Protein AF-0000000068372066 (afdb_homodimer)

Secondary structure (DSSP, 8-state):
--------------TTSEEETTTTEEE-TTS--SS--S---TT-SEEE--SS------TTTTTT-TT--EEE--SS------TTTTTT-TT--EEE--SS------TTTTTT-TT--EEE--SS------TTTTTT-TT--EEE--SS------HHHHTT-TT--EEE--SS-EE-SGGGHHHHHHHHHHHHTT-EE---BEEESGGGTT-BTTTS-GGGGGS------SS--------S---------------------------------------SS---S----THHHHHTTTSSSHHHHHTTTHHHHHHHHHHTTTT---------------------/--------------TTSEEETTTTEEE-TTS--SS--S---TT-SEEE--SS------TTTTTT-TT--EEE--SS------TTTTTT-TT--EEE--SS------TTTTTT-TT--EEE--SS------TTTTTT-TT--EEE--SS------HHHHTT-TT--EEE--SS-EE-SGGGHHHHHHHHHHHHTT-EE---BEEESGGGTT-BTTTS-GGGGGS------SS--TT----S-------------------------------------TTGGGHHHHHHHHHHHHHHHHHHHHHHHHHHHHHHHHHHHHHHSS----------------------

Foldseek 3Di:
DPPPPPPPVPQPADPQWD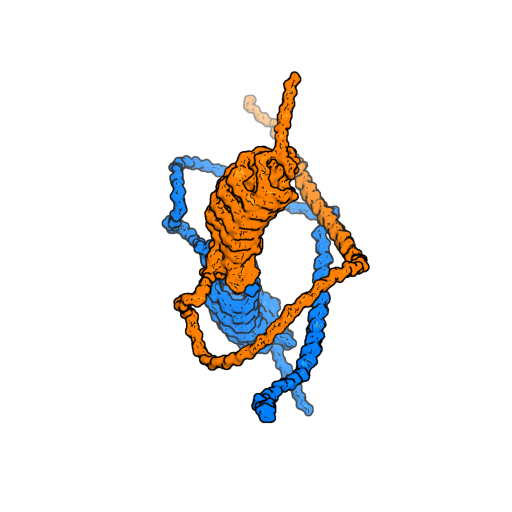ADPVQLETANDPRQDQAQDPSHGLQRAHYHHEHYAHADDDLCRCPSNCNYAEYAHEHYAHADDDLNNCVSPLNYAYYHHEAYAHADDDLNNCVRPLNHAYDEPENYAYAADDANSCQRHQNHAYYEHYQYAYAEYDLNRCVNNNNYAEYEHYNYAYAQALRRLNVLVNVVVCVVVRHDYDFHAYCPDPVRGRPGSNPDDSVRRVGDDPPPPVPDPPDDPCPDPPPPPDDDDDDDDDDDDDDDDDDDDPDDDPDDDDDDDPPDDPPPPPDPDDPPVPVPCCCPPVPVPPPVVVVPVVVVVVVVVVPCPVPDPPDDPDDDDDPDPPPD/DPPPPPPPVPQPADPQWDADPVQLETANDQRQDQAQDPSHGLQRAHYHHEHYAHADDDLCRCPSNCNYAYYAHEHYAHADDDLNNCVSPLNYAYYHHYAYAHADDDLNNCVRPLNHAYYEPENYAYAADDANNCQRHQNHAYYEHYQYAYAEYDLNRCVNNNNYAEYEHYNYAYAQALRRLRVLVNVVVCVVVRHDYDFHAYCPDPVRGRPGSNPDDSVRRVGDDPPPPVPDPDDPPCPPPPPDPDDDDDDDDDDDDDDDDDDPDDDDDDDDPDDPPPVPPPPPPVVVPVVVVVVVVVVVVVVVVVVVVVVVVVVVVVVVPPVVPPPDDPPPDDDDPDDDDDDD

Structure (mmCIF, N/CA/C/O backbone):
data_AF-0000000068372066-model_v1
#
loop_
_entity.id
_entity.type
_entity.pdbx_description
1 polymer 'Leucine rich repeats and transmembrane domains 2'
#
loop_
_atom_site.group_PDB
_atom_site.id
_atom_site.type_symbol
_atom_site.label_atom_id
_atom_site.label_alt_id
_atom_site.label_comp_id
_atom_site.label_asym_id
_atom_site.label_entity_id
_atom_site.label_seq_id
_atom_site.pdbx_PDB_ins_code
_atom_site.Cartn_x
_atom_site.Cartn_y
_atom_site.Cartn_z
_atom_site.occupancy
_atom_site.B_iso_or_equiv
_atom_site.auth_seq_id
_atom_site.auth_comp_id
_atom_site.auth_asym_id
_atom_site.auth_atom_id
_atom_site.pdbx_PDB_model_num
ATOM 1 N N . SER A 1 1 ? -29.234 -68.062 -3.617 1 28.41 1 SER A N 1
ATOM 2 C CA . SER A 1 1 ? -28.062 -67.5 -2.971 1 28.41 1 SER A CA 1
ATOM 3 C C . SER A 1 1 ? -27.109 -66.875 -3.994 1 28.41 1 SER A C 1
ATOM 5 O O . SER A 1 1 ? -26.391 -67.625 -4.688 1 28.41 1 SER A O 1
ATOM 7 N N . SER A 1 2 ? -27.531 -65.875 -4.809 1 35.16 2 SER A N 1
ATOM 8 C CA . SER A 1 2 ? -26.891 -65.062 -5.844 1 35.16 2 SER A CA 1
ATOM 9 C C . SER A 1 2 ? -25.656 -64.375 -5.301 1 35.16 2 SER A C 1
ATOM 11 O O . SER A 1 2 ? -25.781 -63.5 -4.422 1 35.16 2 SER A O 1
ATOM 13 N N . GLY A 1 3 ? -24.516 -65.062 -5.156 1 34.19 3 GLY A N 1
ATOM 14 C CA . GLY A 1 3 ? -23.25 -64.438 -4.758 1 34.19 3 GLY A CA 1
ATOM 15 C C . GLY A 1 3 ? -22.891 -63.219 -5.543 1 34.19 3 GLY A C 1
ATOM 16 O O . GLY A 1 3 ? -22.812 -63.25 -6.773 1 34.19 3 GLY A O 1
ATOM 17 N N . LEU A 1 4 ? -23.344 -62.062 -5.152 1 37.56 4 LEU A N 1
ATOM 18 C CA . LEU A 1 4 ? -22.812 -60.781 -5.621 1 37.56 4 LEU A CA 1
ATOM 19 C C . LEU A 1 4 ? -21.297 -60.781 -5.617 1 37.56 4 LEU A C 1
ATOM 21 O O . LEU A 1 4 ? -20.672 -60.875 -4.555 1 37.56 4 LEU A O 1
ATOM 25 N N . SER A 1 5 ? -20.688 -61.5 -6.523 1 39.34 5 SER A N 1
ATOM 26 C CA . SER A 1 5 ? -19.25 -61.375 -6.711 1 39.34 5 SER A CA 1
ATOM 27 C C . SER A 1 5 ? -18.844 -59.906 -6.785 1 39.34 5 SER A C 1
ATOM 29 O O . SER A 1 5 ? -19.375 -59.156 -7.605 1 39.34 5 SER A O 1
ATOM 31 N N . SER A 1 6 ? -18.656 -59.281 -5.66 1 41.41 6 SER A N 1
ATOM 32 C CA . SER A 1 6 ? -17.922 -58.031 -5.676 1 41.41 6 SER A CA 1
ATOM 33 C C . SER A 1 6 ? -16.734 -58.094 -6.637 1 41.41 6 SER A C 1
ATOM 35 O O . SER A 1 6 ? -15.828 -58.906 -6.457 1 41.41 6 SER A O 1
ATOM 37 N N . THR A 1 7 ? -17.016 -58.031 -7.883 1 41.31 7 THR A N 1
ATOM 38 C CA . THR A 1 7 ? -15.875 -57.812 -8.766 1 41.31 7 THR A CA 1
ATOM 39 C C . THR A 1 7 ? -14.906 -56.812 -8.172 1 41.31 7 THR A C 1
ATOM 41 O O . THR A 1 7 ? -15.227 -55.625 -8.062 1 41.31 7 THR A O 1
ATOM 44 N N . HIS A 1 8 ? -14.258 -57.188 -7.109 1 43.06 8 HIS A N 1
ATOM 45 C CA . HIS A 1 8 ? -13.102 -56.375 -6.789 1 43.06 8 HIS A CA 1
ATOM 46 C C . HIS A 1 8 ? -12.352 -55.969 -8.047 1 43.06 8 HIS A C 1
ATOM 48 O O . HIS A 1 8 ? -11.922 -56.812 -8.828 1 43.06 8 HIS A O 1
ATOM 54 N N . THR A 1 9 ? -12.859 -55.094 -8.781 1 47.81 9 THR A N 1
ATOM 55 C CA . THR A 1 9 ? -12.008 -54.562 -9.844 1 47.81 9 THR A CA 1
ATOM 56 C C . THR A 1 9 ? -10.539 -54.594 -9.422 1 47.81 9 THR A C 1
ATOM 58 O O . THR A 1 9 ? -10.156 -53.969 -8.438 1 47.81 9 THR A O 1
ATOM 61 N N . PHE A 1 10 ? -9.938 -55.719 -9.492 1 50.97 10 PHE A N 1
ATOM 62 C CA . PHE A 1 10 ? -8.508 -55.844 -9.25 1 50.97 10 PHE A CA 1
ATOM 63 C C . PHE A 1 10 ? -7.742 -54.656 -9.828 1 50.97 10 PHE A C 1
ATOM 65 O O . PHE A 1 10 ? -7.789 -54.406 -11.031 1 50.97 10 PHE A O 1
ATOM 72 N N . ILE A 1 11 ? -7.688 -53.531 -9.117 1 61.59 11 ILE A N 1
ATOM 73 C CA . ILE A 1 11 ? -6.809 -52.438 -9.492 1 61.59 11 ILE A CA 1
ATOM 74 C C . ILE A 1 11 ? -5.379 -52.938 -9.664 1 61.59 11 ILE A C 1
ATOM 76 O O . ILE A 1 11 ? -4.781 -53.469 -8.719 1 61.59 11 ILE A O 1
ATOM 80 N N . THR A 1 12 ? -5.102 -53.406 -10.898 1 79.44 12 THR A N 1
ATOM 81 C CA . THR A 1 12 ? -3.721 -53.781 -11.164 1 79.44 12 THR A CA 1
ATOM 82 C C . THR A 1 12 ? -2.771 -52.625 -10.938 1 79.44 12 THR A C 1
ATOM 84 O O . THR A 1 12 ? -2.914 -51.562 -11.57 1 79.44 12 THR A O 1
ATOM 87 N N . CYS A 1 13 ? -2.066 -52.656 -9.844 1 89.75 13 CYS A N 1
ATOM 88 C CA . CYS A 1 13 ? -1.04 -51.688 -9.484 1 89.75 13 CYS A CA 1
ATOM 89 C C . CYS A 1 13 ? 0.24 -51.938 -10.273 1 89.75 13 CYS A C 1
ATOM 91 O O . CYS A 1 13 ? 0.688 -53.062 -10.406 1 89.75 13 CYS A O 1
ATOM 93 N N . PRO A 1 14 ? 0.706 -50.875 -10.867 1 92.94 14 PRO A N 1
ATOM 94 C CA . PRO A 1 14 ? 1.998 -51.062 -11.531 1 92.94 14 PRO A CA 1
ATOM 95 C C . PRO A 1 14 ? 3.049 -51.656 -10.602 1 92.94 14 PRO A C 1
ATOM 97 O O . PRO A 1 14 ? 3.082 -51.344 -9.406 1 92.94 14 PRO A O 1
ATOM 100 N N . SER A 1 15 ? 3.889 -52.5 -11.172 1 89.94 15 SER A N 1
ATOM 101 C CA . SER A 1 15 ? 4.793 -53.344 -10.398 1 89.94 15 SER A CA 1
ATOM 102 C C . SER A 1 15 ? 5.734 -52.5 -9.539 1 89.94 15 SER A C 1
ATOM 104 O O . SER A 1 15 ? 6.031 -52.875 -8.406 1 89.94 15 SER A O 1
ATOM 106 N N . SER A 1 16 ? 6.176 -51.406 -9.938 1 91.5 16 SER A N 1
ATOM 107 C CA . SER A 1 16 ? 7.176 -50.625 -9.219 1 91.5 16 SER A CA 1
ATOM 108 C C . SER A 1 16 ? 6.52 -49.625 -8.258 1 91.5 16 SER A C 1
ATOM 110 O O . SER A 1 16 ? 7.199 -49 -7.438 1 91.5 16 SER A O 1
ATOM 112 N N . CYS A 1 17 ? 5.16 -49.531 -8.234 1 97 17 CYS A N 1
ATOM 113 C CA . CYS A 1 17 ? 4.477 -48.469 -7.508 1 97 17 CYS A CA 1
ATOM 114 C C . CYS A 1 17 ? 3.717 -49 -6.312 1 97 17 CYS A C 1
ATOM 116 O O . CYS A 1 17 ? 3.564 -50.219 -6.18 1 97 17 CYS A O 1
ATOM 118 N N . LYS A 1 18 ? 3.414 -48.125 -5.383 1 96.38 18 LYS A N 1
ATOM 119 C CA . LYS A 1 18 ? 2.535 -48.406 -4.254 1 96.38 18 LYS A CA 1
ATOM 120 C C . LYS A 1 18 ? 1.124 -47.875 -4.504 1 96.38 18 LYS A C 1
ATOM 122 O O . LYS A 1 18 ? 0.945 -46.719 -4.895 1 96.38 18 LYS A O 1
ATOM 127 N N . CYS A 1 19 ? 0.186 -48.844 -4.289 1 96.12 19 CYS A N 1
ATOM 128 C CA . CYS A 1 19 ? -1.188 -48.438 -4.559 1 96.12 19 CYS A CA 1
ATOM 129 C C . CYS A 1 19 ? -2.053 -48.562 -3.311 1 96.12 19 CYS A C 1
ATOM 131 O O . CYS A 1 19 ? -1.812 -49.438 -2.471 1 96.12 19 CYS A O 1
ATOM 133 N N . ASN A 1 20 ? -2.891 -47.594 -3.195 1 94.94 20 ASN A N 1
ATOM 134 C CA . ASN A 1 20 ? -3.918 -47.625 -2.158 1 94.94 20 ASN A CA 1
ATOM 135 C C . ASN A 1 20 ? -5.316 -47.719 -2.758 1 94.94 20 ASN A C 1
ATOM 137 O O . ASN A 1 20 ? -5.82 -46.75 -3.32 1 94.94 20 ASN A O 1
ATOM 141 N N . SER A 1 21 ? -5.98 -48.812 -2.639 1 89.38 21 SER A N 1
ATOM 142 C CA . SER A 1 21 ? -7.281 -49.062 -3.262 1 89.38 21 SER A CA 1
ATOM 143 C C . SER A 1 21 ? -8.375 -48.25 -2.594 1 89.38 21 SER A C 1
ATOM 145 O O . SER A 1 21 ? -9.367 -47.875 -3.232 1 89.38 21 SER A O 1
ATOM 147 N N . GLY A 1 22 ? -8.203 -47.906 -1.355 1 91.44 22 GLY A N 1
ATOM 148 C CA . GLY A 1 22 ? -9.18 -47.094 -0.641 1 91.44 22 GLY A CA 1
ATOM 149 C C . GLY A 1 22 ? -9.242 -45.656 -1.125 1 91.44 22 GLY A C 1
ATOM 150 O O . GLY A 1 22 ? -10.328 -45.125 -1.337 1 91.44 22 GLY A O 1
ATOM 151 N N . THR A 1 23 ? -8.094 -45.094 -1.37 1 93.44 23 THR A N 1
ATOM 152 C CA . THR A 1 23 ? -8.016 -43.688 -1.768 1 93.44 23 THR A CA 1
ATOM 153 C C . THR A 1 23 ? -7.828 -43.562 -3.277 1 93.44 23 THR A C 1
ATOM 155 O O . THR A 1 23 ? -7.781 -42.469 -3.812 1 93.44 23 THR A O 1
ATOM 158 N N . LEU A 1 24 ? -7.711 -44.781 -3.973 1 96.19 24 LEU A N 1
ATOM 159 C CA . LEU A 1 24 ? -7.469 -44.812 -5.41 1 96.19 24 LEU A CA 1
ATOM 160 C C . LEU A 1 24 ? -6.219 -44 -5.773 1 96.19 24 LEU A C 1
ATOM 162 O O . LEU A 1 24 ? -6.238 -43.188 -6.703 1 96.19 24 LEU A O 1
ATOM 166 N N . GLU A 1 25 ? -5.223 -44.156 -4.988 1 97.69 25 GLU A N 1
ATOM 167 C CA . GLU A 1 25 ? -3.938 -43.469 -5.133 1 97.69 25 GLU A CA 1
ATOM 168 C C . GLU A 1 25 ? -2.879 -44.406 -5.695 1 97.69 25 GLU A C 1
ATOM 170 O O . GLU A 1 25 ? -2.807 -45.594 -5.297 1 97.69 25 GLU A O 1
ATOM 175 N N . VAL A 1 26 ? -2.119 -43.938 -6.676 1 97.44 26 VAL A N 1
ATOM 176 C CA . VAL A 1 26 ? -0.944 -44.625 -7.195 1 97.44 26 VAL A CA 1
ATOM 177 C C . VAL A 1 26 ? 0.308 -43.781 -6.914 1 97.44 26 VAL A C 1
ATOM 179 O O . VAL A 1 26 ? 0.438 -42.656 -7.406 1 97.44 26 VAL A O 1
ATOM 182 N N . ASP A 1 27 ? 1.191 -44.281 -6.074 1 98.19 27 ASP A N 1
ATOM 183 C CA . ASP A 1 27 ? 2.414 -43.594 -5.68 1 98.19 27 ASP A CA 1
ATOM 184 C C . ASP A 1 27 ? 3.645 -44.281 -6.277 1 98.19 27 ASP A C 1
ATOM 186 O O . ASP A 1 27 ? 4.031 -45.375 -5.852 1 98.19 27 ASP A O 1
ATOM 190 N N . CYS A 1 28 ? 4.289 -43.656 -7.23 1 98.06 28 CYS A N 1
ATOM 191 C CA . CYS A 1 28 ? 5.512 -44.125 -7.871 1 98.06 28 CYS A CA 1
ATOM 192 C C . CYS A 1 28 ? 6.695 -43.219 -7.523 1 98.06 28 CYS A C 1
ATOM 194 O O . CYS A 1 28 ? 7.617 -43.062 -8.328 1 98.06 28 CYS A O 1
ATOM 196 N N . SER A 1 29 ? 6.664 -42.594 -6.383 1 98.31 29 SER A N 1
ATOM 197 C CA . SER A 1 29 ? 7.648 -41.594 -6.016 1 98.31 29 SER A CA 1
ATOM 198 C C . SER A 1 29 ? 8.969 -42.25 -5.609 1 98.31 29 SER A C 1
ATOM 200 O O . SER A 1 29 ? 8.984 -43.312 -4.98 1 98.31 29 SER A O 1
ATOM 202 N N . GLY A 1 30 ? 10.062 -41.562 -5.945 1 97.88 30 GLY A N 1
ATOM 203 C CA . GLY A 1 30 ? 11.391 -41.906 -5.441 1 97.88 30 GLY A CA 1
ATOM 204 C C . GLY A 1 30 ? 11.891 -43.25 -5.93 1 97.88 30 GLY A C 1
ATOM 205 O O . GLY A 1 30 ? 12.531 -43.969 -5.18 1 97.88 30 GLY A O 1
ATOM 206 N N . LEU A 1 31 ? 11.57 -43.625 -7.164 1 97.38 31 LEU A N 1
ATOM 207 C CA . LEU A 1 31 ? 11.922 -44.969 -7.66 1 97.38 31 LEU A CA 1
ATOM 208 C C . LEU A 1 31 ? 12.992 -44.875 -8.742 1 97.38 31 LEU A C 1
ATOM 210 O O . LEU A 1 31 ? 13.414 -45.875 -9.281 1 97.38 31 LEU A O 1
ATOM 214 N N . GLY A 1 32 ? 13.367 -43.656 -9.078 1 97.25 32 GLY A N 1
ATOM 215 C CA . GLY A 1 32 ? 14.367 -43.469 -10.109 1 97.25 32 GLY A CA 1
ATOM 216 C C . GLY A 1 32 ? 13.852 -43.781 -11.508 1 97.25 32 GLY A C 1
ATOM 217 O O . GLY A 1 32 ? 14.609 -44.219 -12.375 1 97.25 32 GLY A O 1
ATOM 218 N N . LEU A 1 33 ? 12.602 -43.562 -11.742 1 96.62 33 LEU A N 1
ATOM 219 C CA . LEU A 1 33 ? 11.969 -43.906 -13.008 1 96.62 33 LEU A CA 1
ATOM 220 C C . LEU A 1 33 ? 12.195 -42.812 -14.047 1 96.62 33 LEU A C 1
ATOM 222 O O . LEU A 1 33 ? 12.172 -41.625 -13.719 1 96.62 33 LEU A O 1
ATOM 226 N N . SER A 1 34 ? 12.305 -43.219 -15.305 1 96.38 34 SER A N 1
ATOM 227 C CA . SER A 1 34 ? 12.523 -42.281 -16.391 1 96.38 34 SER A CA 1
ATOM 228 C C . SER A 1 34 ? 11.289 -42.156 -17.281 1 96.38 34 SER A C 1
ATOM 230 O O . SER A 1 34 ? 11.266 -41.344 -18.203 1 96.38 34 SER A O 1
ATOM 232 N N . SER A 1 35 ? 10.391 -43.062 -16.938 1 95.12 35 SER A N 1
ATOM 233 C CA . SER A 1 35 ? 9.156 -43.031 -17.719 1 95.12 35 SER A CA 1
ATOM 234 C C . SER A 1 35 ? 7.945 -43.344 -16.859 1 95.12 35 SER A C 1
ATOM 236 O O . SER A 1 35 ? 8.07 -44.031 -15.836 1 95.12 35 SER A O 1
ATOM 238 N N . ILE A 1 36 ? 6.863 -42.844 -17.281 1 95.19 36 ILE A N 1
ATOM 239 C CA . ILE A 1 36 ? 5.609 -43.125 -16.594 1 95.19 36 ILE A CA 1
ATOM 240 C C . ILE A 1 36 ? 5.145 -44.531 -16.891 1 95.19 36 ILE A C 1
ATOM 242 O O . ILE A 1 36 ? 5.16 -44.969 -18.047 1 95.19 36 ILE A O 1
ATOM 246 N N . PRO A 1 37 ? 4.73 -45.219 -15.883 1 93.25 37 PRO A N 1
ATOM 247 C CA . PRO A 1 37 ? 4.211 -46.562 -16.125 1 93.25 37 PRO A CA 1
ATOM 248 C C . PRO A 1 37 ? 2.979 -46.562 -17.031 1 93.25 37 PRO A C 1
ATOM 250 O O . PRO A 1 37 ? 2.15 -45.656 -16.953 1 93.25 37 PRO A O 1
ATOM 253 N N . LEU A 1 38 ? 2.758 -47.594 -17.844 1 87.94 38 LEU A N 1
ATOM 254 C CA . LEU A 1 38 ? 1.675 -47.656 -18.812 1 87.94 38 LEU A CA 1
ATOM 255 C C . LEU A 1 38 ? 0.438 -48.312 -18.219 1 87.94 38 LEU A C 1
ATOM 257 O O . LEU A 1 38 ? -0.667 -48.156 -18.734 1 87.94 38 LEU A O 1
ATOM 261 N N . ASP A 1 39 ? 0.567 -49 -17.109 1 90.81 39 ASP A N 1
ATOM 262 C CA . ASP A 1 39 ? -0.534 -49.781 -16.562 1 90.81 39 ASP A CA 1
ATOM 263 C C . ASP A 1 39 ? -1.125 -49.094 -15.328 1 90.81 39 ASP A C 1
ATOM 265 O O . ASP A 1 39 ? -1.419 -49.781 -14.336 1 90.81 39 ASP A O 1
ATOM 269 N N . ILE A 1 40 ? -1.182 -47.781 -15.352 1 94.12 40 ILE A N 1
ATOM 270 C CA . ILE A 1 40 ? -1.863 -47.094 -14.266 1 94.12 40 ILE A CA 1
ATOM 271 C C . ILE A 1 40 ? -3.369 -47.312 -14.367 1 94.12 40 ILE A C 1
ATOM 273 O O . ILE A 1 40 ? -3.961 -47.156 -15.438 1 94.12 40 ILE A O 1
ATOM 277 N N . PRO A 1 41 ? -3.955 -47.656 -13.297 1 94.19 41 PRO A N 1
ATOM 278 C CA . PRO A 1 41 ? -5.398 -47.906 -13.352 1 94.19 41 PRO A CA 1
ATOM 279 C C . PRO A 1 41 ? -6.184 -46.688 -13.805 1 94.19 41 PRO A C 1
ATOM 281 O O . PRO A 1 41 ? -5.879 -45.562 -13.383 1 94.19 41 PRO A O 1
ATOM 284 N N . THR A 1 42 ? -7.16 -46.875 -14.617 1 93.75 42 THR A N 1
ATOM 285 C CA . THR A 1 42 ? -7.93 -45.781 -15.211 1 93.75 42 THR A CA 1
ATOM 286 C C . THR A 1 42 ? -8.727 -45.031 -14.141 1 93.75 42 THR A C 1
ATOM 288 O O . THR A 1 42 ? -9.078 -43.875 -14.32 1 93.75 42 THR A O 1
ATOM 291 N N . GLY A 1 43 ? -9.016 -45.656 -13.008 1 94.25 43 GLY A N 1
ATOM 292 C CA . GLY A 1 43 ? -9.805 -45.062 -11.945 1 94.25 43 GLY A CA 1
ATOM 293 C C . GLY A 1 43 ? -8.961 -44.281 -10.945 1 94.25 43 GLY A C 1
ATOM 294 O O . GLY A 1 43 ? -9.484 -43.719 -9.977 1 94.25 43 GLY A O 1
ATOM 295 N N . THR A 1 44 ? -7.68 -44.125 -11.242 1 96.31 44 THR A N 1
ATOM 296 C CA . THR A 1 44 ? -6.77 -43.469 -10.32 1 96.31 44 THR A CA 1
ATOM 297 C C . THR A 1 44 ? -7.184 -42 -10.109 1 96.31 44 THR A C 1
ATOM 299 O O . THR A 1 44 ? -7.484 -41.281 -11.062 1 96.31 44 THR A O 1
ATOM 302 N N . ARG A 1 45 ? -7.172 -41.562 -8.852 1 98.19 45 ARG A N 1
ATOM 303 C CA . ARG A 1 45 ? -7.559 -40.219 -8.5 1 98.19 45 ARG A CA 1
ATOM 304 C C . ARG A 1 45 ? -6.34 -39.375 -8.125 1 98.19 45 ARG A C 1
ATOM 306 O O . ARG A 1 45 ? -6.316 -38.156 -8.352 1 98.19 45 ARG A O 1
ATOM 313 N N . THR A 1 46 ? -5.5 -40.031 -7.496 1 98.5 46 THR A N 1
ATOM 314 C CA . THR A 1 46 ? -4.254 -39.375 -7.117 1 98.5 46 THR A CA 1
ATOM 315 C C . THR A 1 46 ? -3.053 -40.125 -7.68 1 98.5 46 THR A C 1
ATOM 317 O O . THR A 1 46 ? -2.889 -41.312 -7.426 1 98.5 46 THR A O 1
ATOM 320 N N . PHE A 1 47 ? -2.248 -39.5 -8.484 1 98 47 PHE A N 1
ATOM 321 C CA . PHE A 1 47 ? -1.038 -40.094 -9.031 1 98 47 PHE A CA 1
ATOM 322 C C . PHE A 1 47 ? 0.195 -39.281 -8.617 1 98 47 PHE A C 1
ATOM 324 O O . PHE A 1 47 ? 0.326 -38.125 -8.961 1 98 47 PHE A O 1
ATOM 331 N N . LEU A 1 48 ? 1.082 -39.875 -7.852 1 98.56 48 LEU A N 1
ATOM 332 C CA . LEU A 1 48 ? 2.307 -39.25 -7.359 1 98.56 48 LEU A CA 1
ATOM 333 C C . LEU A 1 48 ? 3.529 -39.812 -8.078 1 98.56 48 LEU A C 1
ATOM 335 O O . LEU A 1 48 ? 3.783 -41.031 -8.023 1 98.56 48 LEU A O 1
ATOM 339 N N . PHE A 1 49 ? 4.223 -39.031 -8.766 1 98.38 49 PHE A N 1
ATOM 340 C CA . PHE A 1 49 ? 5.422 -39.438 -9.5 1 98.38 49 PHE A CA 1
ATOM 341 C C . PHE A 1 49 ? 6.578 -38.5 -9.195 1 98.38 49 PHE A C 1
ATOM 343 O O . PHE A 1 49 ? 7.312 -38.094 -10.102 1 98.38 49 PHE A O 1
ATOM 350 N N . LEU A 1 50 ? 6.684 -37.969 -7.977 1 98.25 50 LEU A N 1
ATOM 351 C CA . LEU A 1 50 ? 7.707 -37 -7.598 1 98.25 50 LEU A CA 1
ATOM 352 C C . LEU A 1 50 ? 9.047 -37.719 -7.355 1 98.25 50 LEU A C 1
ATOM 354 O O . LEU A 1 50 ? 9.094 -38.906 -7.105 1 98.25 50 LEU A O 1
ATOM 358 N N . ASN A 1 51 ? 10.148 -36.969 -7.469 1 98.38 51 ASN A N 1
ATOM 359 C CA . ASN A 1 51 ? 11.5 -37.406 -7.16 1 98.38 51 ASN A CA 1
ATOM 360 C C . ASN A 1 51 ? 11.898 -38.594 -8.031 1 98.38 51 ASN A C 1
ATOM 362 O O . ASN A 1 51 ? 12.359 -39.625 -7.516 1 98.38 51 ASN A O 1
ATOM 366 N N . ASN A 1 52 ? 11.75 -38.469 -9.336 1 98.44 52 ASN A N 1
ATOM 367 C CA . ASN A 1 52 ? 12.219 -39.438 -10.305 1 98.44 52 ASN A CA 1
ATOM 368 C C . ASN A 1 52 ? 13.133 -38.812 -11.352 1 98.44 52 ASN A C 1
ATOM 370 O O . ASN A 1 52 ? 13.719 -37.75 -11.109 1 98.44 52 ASN A O 1
ATOM 374 N N . GLN A 1 53 ? 13.328 -39.531 -12.453 1 98.19 53 GLN A N 1
ATOM 375 C CA . GLN A 1 53 ? 14.242 -39.062 -13.492 1 98.19 53 GLN A CA 1
ATOM 376 C C . GLN A 1 53 ? 13.5 -38.812 -14.805 1 98.19 53 GLN A C 1
ATOM 378 O O . GLN A 1 53 ? 14.023 -39.094 -15.875 1 98.19 53 GLN A O 1
ATOM 383 N N . LEU A 1 54 ? 12.336 -38.375 -14.625 1 97.62 54 LEU A N 1
ATOM 384 C CA . LEU A 1 54 ? 11.5 -38.094 -15.789 1 97.62 54 LEU A CA 1
ATOM 385 C C . LEU A 1 54 ? 12.008 -36.875 -16.562 1 97.62 54 LEU A C 1
ATOM 387 O O . LEU A 1 54 ? 12.117 -35.781 -16 1 97.62 54 LEU A O 1
ATOM 391 N N . SER A 1 55 ? 12.344 -37.031 -17.812 1 96.75 55 SER A N 1
ATOM 392 C CA . SER A 1 55 ? 12.891 -35.906 -18.594 1 96.75 55 SER A CA 1
ATOM 393 C C . SER A 1 55 ? 12 -35.594 -19.797 1 96.75 55 SER A C 1
ATOM 395 O O . SER A 1 55 ? 12.094 -34.5 -20.359 1 96.75 55 SER A O 1
ATOM 397 N N . THR A 1 56 ? 11.234 -36.594 -20.188 1 95.06 56 THR A N 1
ATOM 398 C CA . THR A 1 56 ? 10.328 -36.406 -21.312 1 95.06 56 THR A CA 1
ATOM 399 C C . THR A 1 56 ? 8.945 -36.938 -20.984 1 95.06 56 THR A C 1
ATOM 401 O O . THR A 1 56 ? 8.812 -37.906 -20.234 1 95.06 56 THR A O 1
ATOM 404 N N . LEU A 1 57 ? 8.023 -36.219 -21.594 1 94.25 57 LEU A N 1
ATOM 405 C CA . LEU A 1 57 ? 6.637 -36.656 -21.453 1 94.25 57 LEU A CA 1
ATOM 406 C C . LEU A 1 57 ? 5.992 -36.844 -22.828 1 94.25 57 LEU A C 1
ATOM 408 O O . LEU A 1 57 ? 6.105 -36 -23.688 1 94.25 57 LEU A O 1
ATOM 412 N N . SER A 1 58 ? 5.43 -38 -23 1 92.19 58 SER A N 1
ATOM 413 C CA . SER A 1 58 ? 4.676 -38.219 -24.234 1 92.19 58 SER A CA 1
ATOM 414 C C . SER A 1 58 ? 3.326 -37.5 -24.188 1 92.19 58 SER A C 1
ATOM 416 O O . SER A 1 58 ? 2.787 -37.281 -23.109 1 92.19 58 SER A O 1
ATOM 418 N N . GLU A 1 59 ? 2.748 -37.25 -25.328 1 91.56 59 GLU A N 1
ATOM 419 C CA . GLU A 1 59 ? 1.448 -36.594 -25.422 1 91.56 59 GLU A CA 1
ATOM 420 C C . GLU A 1 59 ? 0.341 -37.469 -24.844 1 91.56 59 GLU A C 1
ATOM 422 O O . GLU A 1 59 ? -0.668 -36.969 -24.344 1 91.56 59 GLU A O 1
ATOM 427 N N . GLU A 1 60 ? 0.635 -38.781 -24.828 1 92.44 60 GLU A N 1
ATOM 428 C CA . GLU A 1 60 ? -0.389 -39.75 -24.391 1 92.44 60 GLU A CA 1
ATOM 429 C C . GLU A 1 60 ? -0.094 -40.281 -23 1 92.44 60 GLU A C 1
ATOM 431 O O . GLU A 1 60 ? -0.717 -41.219 -22.547 1 92.44 60 GLU A O 1
ATOM 436 N N . ALA A 1 61 ? 0.75 -39.562 -22.344 1 93.88 61 ALA A N 1
ATOM 437 C CA . ALA A 1 61 ? 1.232 -40.094 -21.062 1 93.88 61 ALA A CA 1
ATOM 438 C C . ALA A 1 61 ? 0.081 -40.25 -20.078 1 93.88 61 ALA A C 1
ATOM 440 O O . ALA A 1 61 ? 0.106 -41.188 -19.25 1 93.88 61 ALA A O 1
ATOM 441 N N . PHE A 1 62 ? -0.904 -39.469 -20.219 1 96.06 62 PHE A N 1
ATOM 442 C CA . PHE A 1 62 ? -2 -39.531 -19.25 1 96.06 62 PHE A CA 1
ATOM 443 C C . PHE A 1 62 ? -3.328 -39.75 -19.953 1 96.06 62 PHE A C 1
ATOM 445 O O . PHE A 1 62 ? -4.387 -39.375 -19.453 1 96.06 62 PHE A O 1
ATOM 452 N N . SER A 1 63 ? -3.094 -40.406 -21.094 1 91.81 63 SER A N 1
ATOM 453 C CA . SER A 1 63 ? -4.301 -40.781 -21.828 1 91.81 63 SER A CA 1
ATOM 454 C C . SER A 1 63 ? -5.168 -41.75 -21.047 1 91.81 63 SER A C 1
ATOM 456 O O . SER A 1 63 ? -4.652 -42.656 -20.391 1 91.81 63 SER A O 1
ATOM 458 N N . ASN A 1 64 ? -6.391 -41.562 -20.828 1 89 64 ASN A N 1
ATOM 459 C CA . ASN A 1 64 ? -7.387 -42.438 -20.234 1 89 64 ASN A CA 1
ATOM 460 C C . ASN A 1 64 ? -7.434 -42.25 -18.703 1 89 64 ASN A C 1
ATOM 462 O O . ASN A 1 64 ? -8.016 -43.094 -18.016 1 89 64 ASN A O 1
ATOM 466 N N . LEU A 1 65 ? -6.707 -41.344 -18.203 1 95 65 LEU A N 1
ATOM 467 C CA . LEU A 1 65 ? -6.77 -41.062 -16.781 1 95 65 LEU A CA 1
ATOM 468 C C . LEU A 1 65 ? -7.727 -39.938 -16.469 1 95 65 LEU A C 1
ATOM 470 O O . LEU A 1 65 ? -7.363 -39 -15.758 1 95 65 LEU A O 1
ATOM 474 N N . SER A 1 66 ? -8.883 -40.031 -16.984 1 96.12 66 SER A N 1
ATOM 475 C CA . SER A 1 66 ? -9.867 -38.969 -16.891 1 96.12 66 SER A CA 1
ATOM 476 C C . SER A 1 66 ? -10.375 -38.812 -15.453 1 96.12 66 SER A C 1
ATOM 478 O O . SER A 1 66 ? -10.945 -37.781 -15.102 1 96.12 66 SER A O 1
ATOM 480 N N . ALA A 1 67 ? -10.117 -39.781 -14.578 1 96.88 67 ALA A N 1
ATOM 481 C CA . ALA A 1 67 ? -10.594 -39.75 -13.195 1 96.88 67 ALA A CA 1
ATOM 482 C C . ALA A 1 67 ? -9.594 -39.031 -12.297 1 96.88 67 ALA A C 1
ATOM 484 O O . ALA A 1 67 ? -9.898 -38.719 -11.141 1 96.88 67 ALA A O 1
ATOM 485 N N . LEU A 1 68 ? -8.461 -38.688 -12.844 1 97.94 68 LEU A N 1
ATOM 486 C CA . LEU A 1 68 ? -7.367 -38.125 -12.062 1 97.94 68 LEU A CA 1
ATOM 487 C C . LEU A 1 68 ? -7.75 -36.75 -11.492 1 97.94 68 LEU A C 1
ATOM 489 O O . LEU A 1 68 ? -8.266 -35.906 -12.219 1 97.94 68 LEU A O 1
ATOM 493 N N . GLN A 1 69 ? -7.469 -36.531 -10.203 1 98.62 69 GLN A N 1
ATOM 494 C CA . GLN A 1 69 ? -7.762 -35.281 -9.516 1 98.62 69 GLN A CA 1
ATOM 495 C C . GLN A 1 69 ? -6.477 -34.562 -9.078 1 98.62 69 GLN A C 1
ATOM 497 O O . GLN A 1 69 ? -6.383 -33.344 -9.125 1 98.62 69 GLN A O 1
ATOM 502 N N . ARG A 1 70 ? -5.59 -35.406 -8.719 1 98.75 70 ARG A N 1
ATOM 503 C CA . ARG A 1 70 ? -4.312 -34.844 -8.266 1 98.75 70 ARG A CA 1
ATOM 504 C C . ARG A 1 70 ? -3.146 -35.5 -9.008 1 98.75 70 ARG A C 1
ATOM 506 O O . ARG A 1 70 ? -3.047 -36.719 -9.07 1 98.75 70 ARG A O 1
ATOM 513 N N . LEU A 1 71 ? -2.297 -34.688 -9.562 1 98.75 71 LEU A N 1
ATOM 514 C CA . LEU A 1 71 ? -1.093 -35.125 -10.258 1 98.75 71 LEU A CA 1
ATOM 515 C C . LEU A 1 71 ? 0.138 -34.406 -9.734 1 98.75 71 LEU A C 1
ATOM 517 O O . LEU A 1 71 ? 0.177 -33.156 -9.742 1 98.75 71 LEU A O 1
ATOM 521 N N . ASP A 1 72 ? 1.112 -35.094 -9.289 1 98.81 72 ASP A N 1
ATOM 522 C CA . ASP A 1 72 ? 2.346 -34.5 -8.789 1 98.81 72 ASP A CA 1
ATOM 523 C C . ASP A 1 72 ? 3.561 -35.031 -9.555 1 98.81 72 ASP A C 1
ATOM 525 O O . ASP A 1 72 ? 3.924 -36.188 -9.414 1 98.81 72 ASP A O 1
ATOM 529 N N . LEU A 1 73 ? 4.148 -34.219 -10.344 1 98.69 73 LEU A N 1
ATOM 530 C CA . LEU A 1 73 ? 5.34 -34.562 -11.117 1 98.69 73 LEU A CA 1
ATOM 531 C C . LEU A 1 73 ? 6.539 -33.75 -10.641 1 98.69 73 LEU A C 1
ATOM 533 O O . LEU A 1 73 ? 7.453 -33.469 -11.422 1 98.69 73 LEU A O 1
ATOM 537 N N . SER A 1 74 ? 6.586 -33.312 -9.406 1 98.81 74 SER A N 1
ATOM 538 C CA . SER A 1 74 ? 7.629 -32.438 -8.875 1 98.81 74 SER A CA 1
ATOM 539 C C . SER A 1 74 ? 8.969 -33.156 -8.805 1 98.81 74 SER A C 1
ATOM 541 O O . SER A 1 74 ? 9.023 -34.406 -8.734 1 98.81 74 SER A O 1
ATOM 543 N N . ASN A 1 75 ? 10.023 -32.406 -8.836 1 98.69 75 ASN A N 1
ATOM 544 C CA . ASN A 1 75 ? 11.391 -32.875 -8.656 1 98.69 75 ASN A CA 1
ATOM 545 C C . ASN A 1 75 ? 11.766 -33.906 -9.703 1 98.69 75 ASN A C 1
ATOM 547 O O . ASN A 1 75 ? 12.234 -35 -9.367 1 98.69 75 ASN A O 1
ATOM 551 N N . ASN A 1 76 ? 11.594 -33.594 -10.93 1 98.62 76 ASN A N 1
ATOM 552 C CA . ASN A 1 76 ? 12.055 -34.344 -12.094 1 98.62 76 ASN A CA 1
ATOM 553 C C . ASN A 1 76 ? 12.914 -33.469 -13.016 1 98.62 76 ASN A C 1
ATOM 555 O O . ASN A 1 76 ? 13.555 -32.531 -12.562 1 98.62 76 ASN A O 1
ATOM 559 N N . PHE A 1 77 ? 13 -33.875 -14.336 1 98.19 77 PHE A N 1
ATOM 560 C CA . PHE A 1 77 ? 13.891 -33.156 -15.25 1 98.19 77 PHE A CA 1
ATOM 561 C C . PHE A 1 77 ? 13.148 -32.75 -16.516 1 98.19 77 PHE A C 1
ATOM 563 O O . PHE A 1 77 ? 13.734 -32.688 -17.594 1 98.19 77 PHE A O 1
ATOM 570 N N . LEU A 1 78 ? 11.914 -32.5 -16.328 1 98 78 LEU A N 1
ATOM 571 C CA . LEU A 1 78 ? 11.102 -32.125 -17.484 1 98 78 LEU A CA 1
ATOM 572 C C . LEU A 1 78 ? 11.539 -30.766 -18.031 1 98 78 LEU A C 1
ATOM 574 O O . LEU A 1 78 ? 11.68 -29.797 -17.297 1 98 78 LEU A O 1
ATOM 578 N N . ASP A 1 79 ? 11.711 -30.641 -19.281 1 95.19 79 ASP A N 1
ATOM 579 C CA . ASP A 1 79 ? 12.109 -29.391 -19.891 1 95.19 79 ASP A CA 1
ATOM 580 C C . ASP A 1 79 ? 10.984 -28.812 -20.734 1 95.19 79 ASP A C 1
ATOM 582 O O . ASP A 1 79 ? 10.938 -27.594 -20.984 1 95.19 79 ASP A O 1
ATOM 586 N N . GLN A 1 80 ? 10.188 -29.75 -21.266 1 93.38 80 GLN A N 1
ATOM 587 C CA . GLN A 1 80 ? 9.055 -29.344 -22.094 1 93.38 80 GLN A CA 1
ATOM 588 C C . GLN A 1 80 ? 7.805 -30.141 -21.75 1 93.38 80 GLN A C 1
ATOM 590 O O . GLN A 1 80 ? 7.898 -31.297 -21.312 1 93.38 80 GLN A O 1
ATOM 595 N N . LEU A 1 81 ? 6.715 -29.453 -21.969 1 96.31 81 LEU A N 1
ATOM 596 C CA . LEU A 1 81 ? 5.418 -30.094 -21.828 1 96.31 81 LEU A CA 1
ATOM 597 C C . LEU A 1 81 ? 4.656 -30.078 -23.141 1 96.31 81 LEU A C 1
ATOM 599 O O . LEU A 1 81 ? 4.379 -29 -23.688 1 96.31 81 LEU A O 1
ATOM 603 N N . PRO A 1 82 ? 4.363 -31.234 -23.594 1 94.88 82 PRO A N 1
ATOM 604 C CA . PRO A 1 82 ? 3.562 -31.234 -24.828 1 94.88 82 PRO A CA 1
ATOM 605 C C . PRO A 1 82 ? 2.236 -30.5 -24.672 1 94.88 82 PRO A C 1
ATOM 607 O O . PRO A 1 82 ? 1.634 -30.531 -23.594 1 94.88 82 PRO A O 1
ATOM 610 N N . GLU A 1 83 ? 1.709 -29.906 -25.672 1 92.5 83 GLU A N 1
ATOM 611 C CA . GLU A 1 83 ? 0.544 -29.031 -25.672 1 92.5 83 GLU A CA 1
ATOM 612 C C . GLU A 1 83 ? -0.698 -29.75 -25.172 1 92.5 83 GLU A C 1
ATOM 614 O O . GLU A 1 83 ? -1.511 -29.172 -24.453 1 92.5 83 GLU A O 1
ATOM 619 N N . ASN A 1 84 ? -0.782 -31.078 -25.453 1 92.62 84 ASN A N 1
ATOM 620 C CA . ASN A 1 84 ? -2.025 -31.781 -25.156 1 92.62 84 ASN A CA 1
ATOM 621 C C . ASN A 1 84 ? -1.82 -32.844 -24.078 1 92.62 84 ASN A C 1
ATOM 623 O O . ASN A 1 84 ? -2.643 -33.75 -23.922 1 92.62 84 ASN A O 1
ATOM 627 N N . VAL A 1 85 ? -0.854 -32.688 -23.359 1 96 85 VAL A N 1
ATOM 628 C CA . VAL A 1 85 ? -0.49 -33.719 -22.422 1 96 85 VAL A CA 1
ATOM 629 C C . VAL A 1 85 ? -1.559 -33.844 -21.328 1 96 85 VAL A C 1
ATOM 631 O O . VAL A 1 85 ? -1.779 -34.938 -20.781 1 96 85 VAL A O 1
ATOM 634 N N . PHE A 1 86 ? -2.271 -32.719 -21.047 1 97 86 PHE A N 1
ATOM 635 C CA . PHE A 1 86 ? -3.262 -32.75 -19.984 1 97 86 PHE A CA 1
ATOM 636 C C . PHE A 1 86 ? -4.676 -32.719 -20.547 1 97 86 PHE A C 1
ATOM 638 O O . PHE A 1 86 ? -5.633 -32.438 -19.828 1 97 86 PHE A O 1
ATOM 645 N N . ARG A 1 87 ? -4.848 -33.031 -21.75 1 94.19 87 ARG A N 1
ATOM 646 C CA . ARG A 1 87 ? -6.105 -32.875 -22.469 1 94.19 87 ARG A CA 1
ATOM 647 C C . ARG A 1 87 ? -7.195 -33.781 -21.875 1 94.19 87 ARG A C 1
ATOM 649 O O . ARG A 1 87 ? -8.359 -33.375 -21.812 1 94.19 87 ARG A O 1
ATOM 656 N N . ASP A 1 88 ? -6.852 -34.938 -21.375 1 95.12 88 ASP A N 1
ATOM 657 C CA . ASP A 1 88 ? -7.844 -35.875 -20.891 1 95.12 88 ASP A CA 1
ATOM 658 C C . ASP A 1 88 ? -8.094 -35.719 -19.406 1 95.12 88 ASP A C 1
ATOM 660 O O . ASP A 1 88 ? -8.969 -36.375 -18.828 1 95.12 88 ASP A O 1
ATOM 664 N N . LEU A 1 89 ? -7.391 -34.844 -18.75 1 97.12 89 LEU A N 1
ATOM 665 C CA . LEU A 1 89 ? -7.48 -34.719 -17.312 1 97.12 89 LEU A CA 1
ATOM 666 C C . LEU A 1 89 ? -8.555 -33.688 -16.922 1 97.12 89 LEU A C 1
ATOM 668 O O . LEU A 1 89 ? -8.258 -32.719 -16.234 1 97.12 89 LEU A O 1
ATOM 672 N N . VAL A 1 90 ? -9.758 -34 -17.266 1 97.19 90 VAL A N 1
ATOM 673 C CA . VAL A 1 90 ? -10.867 -33.062 -17.172 1 97.19 90 VAL A CA 1
ATOM 674 C C . VAL A 1 90 ? -11.281 -32.875 -15.711 1 97.19 90 VAL A C 1
ATOM 676 O O . VAL A 1 90 ? -11.938 -31.891 -15.352 1 97.19 90 VAL A O 1
ATOM 679 N N . ASN A 1 91 ? -10.852 -33.812 -14.773 1 98.06 91 ASN A N 1
ATOM 680 C CA . ASN A 1 91 ? -11.25 -33.75 -13.375 1 98.06 91 ASN A CA 1
ATOM 681 C C . ASN A 1 91 ? -10.094 -33.281 -12.484 1 98.06 91 ASN A C 1
ATOM 683 O O . ASN A 1 91 ? -10.211 -33.281 -11.258 1 98.06 91 ASN A O 1
ATOM 687 N N . LEU A 1 92 ? -9.039 -32.844 -13.148 1 98.56 92 LEU A N 1
ATOM 688 C CA . LEU A 1 92 ? -7.844 -32.469 -12.406 1 98.56 92 LEU A CA 1
ATOM 689 C C . LEU A 1 92 ? -8.102 -31.234 -11.562 1 98.56 92 LEU A C 1
ATOM 691 O O . LEU A 1 92 ? -8.609 -30.234 -12.062 1 98.56 92 LEU A O 1
ATOM 695 N N . THR A 1 93 ? -7.707 -31.266 -10.234 1 98.75 93 THR A N 1
ATOM 696 C CA . THR A 1 93 ? -7.906 -30.141 -9.328 1 98.75 93 THR A CA 1
ATOM 697 C C . THR A 1 93 ? -6.566 -29.609 -8.82 1 98.75 93 THR A C 1
ATOM 699 O O . THR A 1 93 ? -6.453 -28.438 -8.453 1 98.75 93 THR A O 1
ATOM 702 N N . GLU A 1 94 ? -5.602 -30.5 -8.781 1 98.88 94 GLU A N 1
ATOM 703 C CA . GLU A 1 94 ? -4.277 -30.125 -8.297 1 98.88 94 GLU A CA 1
ATOM 704 C C . GLU A 1 94 ? -3.184 -30.625 -9.242 1 98.88 94 GLU A C 1
ATOM 706 O O . GLU A 1 94 ? -3.131 -31.812 -9.555 1 98.88 94 GLU A O 1
ATOM 711 N N . LEU A 1 95 ? -2.354 -29.703 -9.656 1 98.88 95 LEU A N 1
ATOM 712 C CA . LEU A 1 95 ? -1.227 -30.031 -10.523 1 98.88 95 LEU A CA 1
ATOM 713 C C . LEU A 1 95 ? 0.072 -29.469 -9.969 1 98.88 95 LEU A C 1
ATOM 715 O O . LEU A 1 95 ? 0.205 -28.25 -9.82 1 98.88 95 LEU A O 1
ATOM 719 N N . GLN A 1 96 ? 1.028 -30.297 -9.672 1 98.81 96 GLN A N 1
ATOM 720 C CA . GLN A 1 96 ? 2.314 -29.906 -9.117 1 98.81 96 GLN A CA 1
ATOM 721 C C . GLN A 1 96 ? 3.451 -30.188 -10.094 1 98.81 96 GLN A C 1
ATOM 723 O O . GLN A 1 96 ? 3.709 -31.344 -10.43 1 98.81 96 GLN A O 1
ATOM 728 N N . LEU A 1 97 ? 4.094 -29.188 -10.555 1 98.75 97 LEU A N 1
ATOM 729 C CA . LEU A 1 97 ? 5.191 -29.297 -11.508 1 98.75 97 LEU A CA 1
ATOM 730 C C . LEU A 1 97 ? 6.449 -28.641 -10.969 1 98.75 97 LEU A C 1
ATOM 732 O O . LEU A 1 97 ? 7.348 -28.281 -11.742 1 98.75 97 LEU A O 1
ATOM 736 N N . ARG A 1 98 ? 6.508 -28.453 -9.711 1 98.69 98 ARG A N 1
ATOM 737 C CA . ARG A 1 98 ? 7.59 -27.75 -9.031 1 98.69 98 ARG A CA 1
ATOM 738 C C . ARG A 1 98 ? 8.93 -28.422 -9.297 1 98.69 98 ARG A C 1
ATOM 740 O O . ARG A 1 98 ? 9.031 -29.656 -9.297 1 98.69 98 ARG A O 1
ATOM 747 N N . ASN A 1 99 ? 9.977 -27.641 -9.477 1 98.69 99 ASN A N 1
ATOM 748 C CA . ASN A 1 99 ? 11.375 -28.062 -9.531 1 98.69 99 ASN A CA 1
ATOM 749 C C . ASN A 1 99 ? 11.625 -29.031 -10.688 1 98.69 99 ASN A C 1
ATOM 751 O O . ASN A 1 99 ? 12.07 -30.156 -10.477 1 98.69 99 ASN A O 1
ATOM 755 N N . ASN A 1 100 ? 11.344 -28.625 -11.828 1 98.62 100 ASN A N 1
ATOM 756 C CA . ASN A 1 100 ? 11.734 -29.203 -13.109 1 98.62 100 ASN A CA 1
ATOM 757 C C . ASN A 1 100 ? 12.617 -28.25 -13.906 1 98.62 100 ASN A C 1
ATOM 759 O O . ASN A 1 100 ? 13.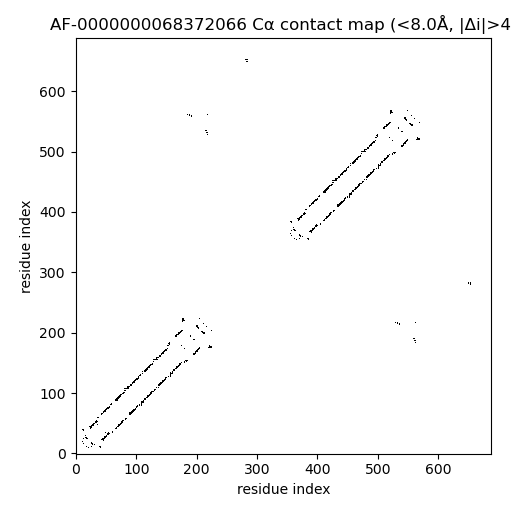297 -27.391 -13.328 1 98.62 100 ASN A O 1
ATOM 763 N N . SER A 1 101 ? 12.727 -28.422 -15.219 1 98 101 SER A N 1
ATOM 764 C CA . SER A 1 101 ? 13.531 -27.547 -16.062 1 98 101 SER A CA 1
ATOM 765 C C . SER A 1 101 ? 12.688 -26.953 -17.188 1 98 101 SER A C 1
ATOM 767 O O . SER A 1 101 ? 13.164 -26.797 -18.312 1 98 101 SER A O 1
ATOM 769 N N . ILE A 1 102 ? 11.516 -26.656 -16.781 1 98.38 102 ILE A N 1
ATOM 770 C CA . ILE A 1 102 ? 10.578 -26.172 -17.797 1 98.38 102 ILE A CA 1
ATOM 771 C C . ILE A 1 102 ? 10.938 -24.75 -18.188 1 98.38 102 ILE A C 1
ATOM 773 O O . ILE A 1 102 ? 11.109 -23.875 -17.328 1 98.38 102 ILE A O 1
ATOM 777 N N . ARG A 1 103 ? 10.977 -24.484 -19.453 1 97.19 103 ARG A N 1
ATOM 778 C CA . ARG A 1 103 ? 11.422 -23.156 -19.906 1 97.19 103 ARG A CA 1
ATOM 779 C C . ARG A 1 103 ? 10.305 -22.438 -20.641 1 97.19 103 ARG A C 1
ATOM 781 O O . ARG A 1 103 ? 10.352 -21.203 -20.797 1 97.19 103 ARG A O 1
ATOM 788 N N . SER A 1 104 ? 9.406 -23.203 -21.141 1 96.38 104 SER A N 1
ATOM 789 C CA . SER A 1 104 ? 8.297 -22.594 -21.875 1 96.38 104 SER A CA 1
ATOM 790 C C . SER A 1 104 ? 7.012 -23.391 -21.688 1 96.38 104 SER A C 1
ATOM 792 O O . SER A 1 104 ? 7.055 -24.578 -21.359 1 96.38 104 SER A O 1
ATOM 794 N N . LEU A 1 105 ? 5.934 -22.641 -21.891 1 97.06 105 LEU A N 1
ATOM 795 C CA . LEU A 1 105 ? 4.605 -23.25 -21.812 1 97.06 105 LEU A CA 1
ATOM 796 C C . LEU A 1 105 ? 3.787 -22.922 -23.047 1 97.06 105 LEU A C 1
ATOM 798 O O . LEU A 1 105 ? 3.898 -21.828 -23.609 1 97.06 105 LEU A O 1
ATOM 802 N N . ASP A 1 106 ? 3.068 -23.906 -23.406 1 95.81 106 ASP A N 1
ATOM 803 C CA . ASP A 1 106 ? 2.119 -23.656 -24.484 1 95.81 106 ASP A CA 1
ATOM 804 C C . ASP A 1 106 ? 0.841 -23 -23.953 1 95.81 106 ASP A C 1
ATOM 806 O O . ASP A 1 106 ? 0.339 -23.391 -22.906 1 95.81 106 ASP A O 1
ATOM 810 N N . LYS A 1 107 ? 0.265 -22.094 -24.766 1 95.62 107 LYS A N 1
ATOM 811 C CA . LYS A 1 107 ? -0.923 -21.359 -24.344 1 95.62 107 LYS A CA 1
ATOM 812 C C . LYS A 1 107 ? -2.104 -22.297 -24.125 1 95.62 107 LYS A C 1
ATOM 814 O O . LYS A 1 107 ? -2.961 -22.016 -23.266 1 95.62 107 LYS A O 1
ATOM 819 N N . ASP A 1 108 ? -2.104 -23.5 -24.781 1 95.56 108 ASP A N 1
ATOM 820 C CA . ASP A 1 108 ? -3.248 -24.406 -24.734 1 95.56 108 ASP A CA 1
ATOM 821 C C . ASP A 1 108 ? -2.98 -25.578 -23.797 1 95.56 108 ASP A C 1
ATOM 823 O O . ASP A 1 108 ? -3.771 -26.516 -23.719 1 95.56 108 ASP A O 1
ATOM 827 N N . LEU A 1 109 ? -1.992 -25.484 -23.078 1 96.69 109 LEU A N 1
ATOM 828 C CA . LEU A 1 109 ? -1.535 -26.578 -22.234 1 96.69 109 LEU A CA 1
ATOM 829 C C . LEU A 1 109 ? -2.615 -26.984 -21.234 1 96.69 109 LEU A C 1
ATOM 831 O O . LEU A 1 109 ? -2.809 -28.172 -20.969 1 96.69 109 LEU A O 1
ATOM 835 N N . LEU A 1 110 ? -3.416 -25.938 -20.734 1 97.44 110 LEU A N 1
ATOM 836 C CA . LEU A 1 110 ? -4.332 -26.188 -19.625 1 97.44 110 LEU A CA 1
ATOM 837 C C . LEU A 1 110 ? -5.781 -26.016 -20.078 1 97.44 110 LEU A C 1
ATOM 839 O O . LEU A 1 110 ? -6.668 -25.797 -19.25 1 97.44 110 LEU A O 1
ATOM 843 N N . GLN A 1 111 ? -6.148 -26.047 -21.281 1 93.69 111 GLN A N 1
ATOM 844 C CA . GLN A 1 111 ? -7.449 -25.734 -21.859 1 93.69 111 GLN A CA 1
ATOM 845 C C . GLN A 1 111 ? -8.531 -26.672 -21.328 1 93.69 111 GLN A C 1
ATOM 847 O O . GLN A 1 111 ? -9.688 -26.266 -21.172 1 93.69 111 GLN A O 1
ATOM 852 N N . ASN A 1 112 ? -8.32 -27.891 -20.891 1 93.44 112 ASN A N 1
ATOM 853 C CA . ASN A 1 112 ? -9.359 -28.828 -20.484 1 93.44 112 ASN A CA 1
ATOM 854 C C . ASN A 1 112 ? -9.328 -29.078 -18.969 1 93.44 112 ASN A C 1
ATOM 856 O O . ASN A 1 112 ? -10.047 -29.953 -18.469 1 93.44 112 ASN A O 1
ATOM 860 N N . THR A 1 113 ? -8.578 -28.266 -18.281 1 96.5 113 THR A N 1
ATOM 861 C CA . THR A 1 113 ? -8.477 -28.469 -16.844 1 96.5 113 THR A CA 1
ATOM 862 C C . THR A 1 113 ? -9.273 -27.406 -16.094 1 96.5 113 THR A C 1
ATOM 864 O O . THR A 1 113 ? -8.727 -26.688 -15.242 1 96.5 113 THR A O 1
ATOM 867 N N . VAL A 1 114 ? -10.531 -27.344 -16.266 1 97.06 114 VAL A N 1
ATOM 868 C CA . VAL A 1 114 ? -11.406 -26.266 -15.805 1 97.06 114 VAL A CA 1
ATOM 869 C C . VAL A 1 114 ? -11.562 -26.344 -14.289 1 97.06 114 VAL A C 1
ATOM 871 O O . VAL A 1 114 ? -11.82 -25.328 -13.633 1 97.06 114 VAL A O 1
ATOM 874 N N . LEU A 1 115 ? -11.328 -27.5 -13.703 1 98.19 115 LEU A N 1
ATOM 875 C CA . LEU A 1 115 ? -11.57 -27.703 -12.281 1 98.19 115 LEU A CA 1
ATOM 876 C C . LEU A 1 115 ? -10.312 -27.453 -11.461 1 98.19 115 LEU A C 1
ATOM 878 O O . LEU A 1 115 ? -10.328 -27.547 -10.234 1 98.19 115 LEU A O 1
ATOM 882 N N . LEU A 1 116 ? -9.305 -27.062 -12.164 1 98.62 116 LEU A N 1
ATOM 883 C CA . LEU A 1 116 ? -8.016 -26.875 -11.508 1 98.62 116 LEU A CA 1
ATOM 884 C C . LEU A 1 116 ? -8.102 -25.812 -10.422 1 98.62 116 LEU A C 1
ATOM 886 O O . LEU A 1 116 ? -8.547 -24.688 -10.688 1 98.62 116 LEU A O 1
ATOM 890 N N . HIS A 1 117 ? -7.59 -26.156 -9.172 1 98.62 117 HIS A N 1
ATOM 891 C CA . HIS A 1 117 ? -7.629 -25.266 -8.008 1 98.62 117 HIS A CA 1
ATOM 892 C C . HIS A 1 117 ? -6.223 -24.828 -7.602 1 98.62 117 HIS A C 1
ATOM 894 O O . HIS A 1 117 ? -6.035 -23.734 -7.094 1 98.62 117 HIS A O 1
ATOM 900 N N . GLN A 1 118 ? -5.363 -25.734 -7.801 1 98.88 118 GLN A N 1
ATOM 901 C CA . GLN A 1 118 ? -3.982 -25.484 -7.398 1 98.88 118 GLN A CA 1
ATOM 902 C C . GLN A 1 118 ? -3.012 -25.828 -8.523 1 98.88 118 GLN A C 1
ATOM 904 O O . GLN A 1 118 ? -3.066 -26.922 -9.086 1 98.88 118 GLN A O 1
ATOM 909 N N . LEU A 1 119 ? -2.141 -24.875 -8.797 1 98.88 119 LEU A N 1
ATOM 910 C CA . LEU A 1 119 ? -1.117 -25.047 -9.82 1 98.88 119 LEU A CA 1
ATOM 911 C C . LEU A 1 119 ? 0.241 -24.562 -9.32 1 98.88 119 LEU A C 1
ATOM 913 O O . LEU A 1 119 ? 0.396 -23.406 -8.969 1 98.88 119 LEU A O 1
ATOM 917 N N . ASP A 1 120 ? 1.185 -25.438 -9.305 1 98.94 120 ASP A N 1
ATOM 918 C CA . ASP A 1 120 ? 2.525 -25.094 -8.844 1 98.94 120 ASP A CA 1
ATOM 919 C C . ASP A 1 120 ? 3.541 -25.219 -9.984 1 98.94 120 ASP A C 1
ATOM 921 O O . ASP A 1 120 ? 3.83 -26.312 -10.445 1 98.94 120 ASP A O 1
ATOM 925 N N . LEU A 1 121 ? 4.047 -24.141 -10.391 1 98.81 121 LEU A N 1
ATOM 926 C CA . LEU A 1 121 ? 5.059 -24.078 -11.438 1 98.81 121 LEU A CA 1
ATOM 927 C C . LEU A 1 121 ? 6.355 -23.484 -10.898 1 98.81 121 LEU A C 1
ATOM 929 O O . LEU A 1 121 ? 7.168 -22.953 -11.672 1 98.81 121 LEU A O 1
ATOM 933 N N . SER A 1 122 ? 6.625 -23.578 -9.617 1 98.81 122 SER A N 1
ATOM 934 C CA . SER A 1 122 ? 7.773 -22.953 -8.977 1 98.81 122 SER A CA 1
ATOM 935 C C . SER A 1 122 ? 9.062 -23.719 -9.266 1 98.81 122 SER A C 1
ATOM 937 O O . SER A 1 122 ? 9.016 -24.891 -9.625 1 98.81 122 SER A O 1
ATOM 939 N N . ILE A 1 123 ? 10.164 -23.047 -9.18 1 98.75 123 ILE A N 1
ATOM 940 C CA . ILE A 1 123 ? 11.516 -23.578 -9.312 1 98.75 123 ILE A CA 1
ATOM 941 C C . ILE A 1 123 ? 11.672 -24.25 -10.68 1 98.75 123 ILE A C 1
ATOM 943 O O . ILE A 1 123 ? 11.961 -25.438 -10.766 1 98.75 123 ILE A O 1
ATOM 947 N N . ASN A 1 124 ? 11.43 -23.531 -11.703 1 98.75 124 ASN A N 1
ATOM 948 C CA . ASN A 1 124 ? 11.672 -23.891 -13.102 1 98.75 124 ASN A CA 1
ATOM 949 C C . ASN A 1 124 ? 12.5 -22.828 -13.812 1 98.75 124 ASN A C 1
ATOM 951 O O . ASN A 1 124 ? 13.305 -22.141 -13.188 1 98.75 124 ASN A O 1
ATOM 955 N N . GLY A 1 125 ? 12.438 -22.812 -15.117 1 98.44 125 GLY A N 1
ATOM 956 C CA . GLY A 1 125 ? 13.195 -21.844 -15.883 1 98.44 125 GLY A CA 1
ATOM 957 C C . GLY A 1 125 ? 12.328 -20.953 -16.766 1 98.44 125 GLY A C 1
ATOM 958 O O . GLY A 1 125 ? 12.766 -20.516 -17.828 1 98.44 125 GLY A O 1
ATOM 959 N N . LEU A 1 126 ? 11.141 -20.656 -16.297 1 98.56 126 LEU A N 1
ATOM 960 C CA . LEU A 1 126 ? 10.203 -19.891 -17.109 1 98.56 126 LEU A CA 1
ATOM 961 C C . LEU A 1 126 ? 10.648 -18.438 -17.219 1 98.56 126 LEU A C 1
ATOM 963 O O . LEU A 1 126 ? 10.891 -17.781 -16.219 1 98.56 126 LEU A O 1
ATOM 967 N N . ALA A 1 127 ? 10.703 -17.984 -18.422 1 97.56 127 ALA A N 1
ATOM 968 C CA . ALA A 1 127 ? 11.07 -16.594 -18.656 1 97.56 127 ALA A CA 1
ATOM 969 C C . ALA A 1 127 ? 9.844 -15.75 -18.984 1 97.56 127 ALA A C 1
ATOM 971 O O . ALA A 1 127 ? 9.883 -14.523 -18.891 1 97.56 127 ALA A O 1
ATOM 972 N N . GLN A 1 128 ? 8.844 -16.438 -19.406 1 97 128 GLN A N 1
ATOM 973 C CA . GLN A 1 128 ? 7.598 -15.773 -19.766 1 97 128 GLN A CA 1
ATOM 974 C C . GLN A 1 128 ? 6.398 -16.688 -19.531 1 97 128 GLN A C 1
ATOM 976 O O . GLN A 1 128 ? 6.543 -17.906 -19.516 1 97 128 GLN A O 1
ATOM 981 N N . ILE A 1 129 ? 5.297 -16.047 -19.344 1 98.06 129 ILE A N 1
ATOM 982 C CA . ILE A 1 129 ? 4.016 -16.734 -19.297 1 98.06 129 ILE A CA 1
ATOM 983 C C . ILE A 1 129 ? 3.17 -16.344 -20.5 1 98.06 129 ILE A C 1
ATOM 985 O O . ILE A 1 129 ? 2.85 -15.164 -20.688 1 98.06 129 ILE A O 1
ATOM 989 N N . PRO A 1 130 ? 2.912 -17.328 -21.297 1 97.12 130 PRO A N 1
ATOM 990 C CA . PRO A 1 130 ? 2.146 -16.969 -22.5 1 97.12 130 PRO A CA 1
ATOM 991 C C . PRO A 1 130 ? 0.76 -16.422 -22.172 1 97.12 130 PRO A C 1
ATOM 993 O O . PRO A 1 130 ? 0.084 -16.938 -21.281 1 97.12 130 PRO A O 1
ATOM 996 N N . SER A 1 131 ? 0.35 -15.43 -22.953 1 96.81 131 SER A N 1
ATOM 997 C CA . SER A 1 131 ? -0.986 -14.875 -22.781 1 96.81 131 SER A CA 1
ATOM 998 C C . SER A 1 131 ? -2.062 -15.906 -23.094 1 96.81 131 SER A C 1
ATOM 1000 O O . SER A 1 131 ? -1.951 -16.656 -24.062 1 96.81 131 SER A O 1
ATOM 1002 N N . GLY A 1 132 ? -2.99 -16.078 -22.266 1 96.88 132 GLY A N 1
ATOM 1003 C CA . GLY A 1 132 ? -4.133 -16.953 -22.5 1 96.88 132 GLY A CA 1
ATOM 1004 C C . GLY A 1 132 ? -4.031 -18.297 -21.797 1 96.88 132 GLY A C 1
ATOM 1005 O O . GLY A 1 132 ? -4.992 -19.062 -21.766 1 96.88 132 GLY A O 1
ATOM 1006 N N . ILE A 1 133 ? -2.953 -18.578 -21.234 1 97.69 133 ILE A N 1
ATOM 1007 C CA . ILE A 1 133 ? -2.732 -19.891 -20.625 1 97.69 133 ILE A CA 1
ATOM 1008 C C . ILE A 1 133 ? -3.734 -20.125 -19.5 1 97.69 133 ILE A C 1
ATOM 1010 O O . ILE A 1 133 ? -4.117 -21.25 -19.219 1 97.69 133 ILE A O 1
ATOM 1014 N N . PHE A 1 134 ? -4.227 -19.031 -18.875 1 98.12 134 PHE A N 1
ATOM 1015 C CA . PHE A 1 134 ? -5.094 -19.156 -17.703 1 98.12 134 PHE A CA 1
ATOM 1016 C C . PHE A 1 134 ? -6.543 -18.875 -18.078 1 98.12 134 PHE A C 1
ATOM 1018 O O . PHE A 1 134 ? -7.398 -18.734 -17.203 1 98.12 134 PHE A O 1
ATOM 1025 N N . ASP A 1 135 ? -6.883 -18.781 -19.328 1 97.12 135 ASP A N 1
ATOM 1026 C CA . ASP A 1 135 ? -8.203 -18.359 -19.781 1 97.12 135 ASP A CA 1
ATOM 1027 C C . ASP A 1 135 ? -9.281 -19.359 -19.328 1 97.12 135 ASP A C 1
ATOM 1029 O O . ASP A 1 135 ? -10.406 -18.953 -19.016 1 97.12 135 ASP A O 1
ATOM 1033 N N . ASP A 1 136 ? -8.891 -20.641 -19.203 1 95.19 136 ASP A N 1
ATOM 1034 C CA . ASP A 1 136 ? -9.883 -21.672 -18.906 1 95.19 136 ASP A CA 1
ATOM 1035 C C . ASP A 1 136 ? -9.742 -22.203 -17.484 1 95.19 136 ASP A C 1
ATOM 1037 O O . ASP A 1 136 ? -10.062 -23.359 -17.203 1 95.19 136 ASP A O 1
ATOM 1041 N N . LEU A 1 137 ? -9.25 -21.297 -16.609 1 97.88 137 LEU A N 1
ATOM 1042 C CA . LEU A 1 137 ? -9.055 -21.734 -15.234 1 97.88 137 LEU A CA 1
ATOM 1043 C C . LEU A 1 137 ? -9.852 -20.875 -14.266 1 97.88 137 LEU A C 1
ATOM 1045 O O . LEU A 1 137 ? -9.281 -20.266 -13.359 1 97.88 137 LEU A O 1
ATOM 1049 N N . PRO A 1 138 ? -11.148 -20.922 -14.328 1 96.31 138 PRO A N 1
ATOM 1050 C CA . PRO A 1 138 ? -11.953 -20.047 -13.461 1 96.31 138 PRO A CA 1
ATOM 1051 C C . PRO A 1 138 ? -11.938 -20.5 -12 1 96.31 138 PRO A C 1
ATOM 1053 O O . PRO A 1 138 ? -12.258 -19.719 -11.109 1 96.31 138 PRO A O 1
ATOM 1056 N N . SER A 1 139 ? -11.453 -21.766 -11.75 1 98 139 SER A N 1
ATOM 1057 C CA . SER A 1 139 ? -11.523 -22.312 -10.398 1 98 139 SER A CA 1
ATOM 1058 C C . SER A 1 139 ? -10.18 -22.219 -9.688 1 98 139 SER A C 1
ATOM 1060 O O . SER A 1 139 ? -10.055 -22.594 -8.523 1 98 139 SER A O 1
ATOM 1062 N N . LEU A 1 140 ? -9.227 -21.656 -10.359 1 98.81 140 LEU A N 1
ATOM 1063 C CA . LEU A 1 140 ? -7.879 -21.641 -9.797 1 98.81 140 LEU A CA 1
ATOM 1064 C C . LEU A 1 140 ? -7.809 -20.734 -8.578 1 98.81 140 LEU A C 1
ATOM 1066 O O . LEU A 1 140 ? -8.148 -19.547 -8.664 1 98.81 140 LEU A O 1
ATOM 1070 N N . ARG A 1 141 ? -7.277 -21.297 -7.449 1 98.88 141 ARG A N 1
ATOM 1071 C CA . ARG A 1 141 ? -7.238 -20.547 -6.195 1 98.88 141 ARG A CA 1
ATOM 1072 C C . ARG A 1 141 ? -5.801 -20.281 -5.762 1 98.88 141 ARG A C 1
ATOM 1074 O O . ARG A 1 141 ? -5.523 -19.281 -5.09 1 98.88 141 ARG A O 1
ATOM 1081 N N . TRP A 1 142 ? -5.004 -21.125 -6.098 1 98.88 142 TRP A N 1
ATOM 1082 C CA . TRP A 1 142 ? -3.609 -21.047 -5.68 1 98.88 142 TRP A CA 1
ATOM 1083 C C . TRP A 1 142 ? -2.672 -21.234 -6.867 1 98.88 142 TRP A C 1
ATOM 1085 O O . TRP A 1 142 ? -2.742 -22.25 -7.562 1 98.88 142 TRP A O 1
ATOM 1095 N N . LEU A 1 143 ? -1.782 -20.266 -7.133 1 98.88 143 LEU A N 1
ATOM 1096 C CA . LEU A 1 143 ? -0.817 -20.312 -8.227 1 98.88 143 LEU A CA 1
ATOM 1097 C C . LEU A 1 143 ? 0.573 -19.922 -7.738 1 98.88 143 LEU A C 1
ATOM 1099 O O . LEU A 1 143 ? 0.736 -18.891 -7.078 1 98.88 143 LEU A O 1
ATOM 1103 N N . SER A 1 144 ? 1.552 -20.766 -8.039 1 98.88 144 SER A N 1
ATOM 1104 C CA . SER A 1 144 ? 2.922 -20.406 -7.688 1 98.88 144 SER A CA 1
ATOM 1105 C C . SER A 1 144 ? 3.812 -20.344 -8.922 1 98.88 144 SER A C 1
ATOM 1107 O O . SER A 1 144 ? 3.879 -21.297 -9.695 1 98.88 144 SER A O 1
ATOM 1109 N N . LEU A 1 145 ? 4.434 -19.25 -9.125 1 98.75 145 LEU A N 1
ATOM 1110 C CA . LEU A 1 145 ? 5.426 -19.016 -10.164 1 98.75 145 LEU A CA 1
ATOM 1111 C C . LEU A 1 145 ? 6.766 -18.609 -9.555 1 98.75 145 LEU A C 1
ATOM 1113 O O . LEU A 1 145 ? 7.582 -17.953 -10.211 1 98.75 145 LEU A O 1
ATOM 1117 N N . ARG A 1 146 ? 6.973 -19.016 -8.375 1 98.62 146 ARG A N 1
ATOM 1118 C CA . ARG A 1 146 ? 8.156 -18.625 -7.625 1 98.62 146 ARG A CA 1
ATOM 1119 C C . ARG A 1 146 ? 9.422 -19.219 -8.234 1 98.62 146 ARG A C 1
ATOM 1121 O O . ARG A 1 146 ? 9.398 -20.344 -8.734 1 98.62 146 ARG A O 1
ATOM 1128 N N . SER A 1 147 ? 10.516 -18.5 -8.133 1 98.56 147 SER A N 1
ATOM 1129 C CA . SER A 1 147 ? 11.852 -19 -8.445 1 98.56 147 SER A CA 1
ATOM 1130 C C . SER A 1 147 ? 11.938 -19.484 -9.891 1 98.56 147 SER A C 1
ATOM 1132 O O . SER A 1 147 ? 12.344 -20.609 -10.156 1 98.56 147 SER A O 1
ATOM 1134 N N . ASN A 1 148 ? 11.57 -18.625 -10.773 1 98.69 148 ASN A N 1
ATOM 1135 C CA . ASN A 1 148 ? 11.766 -18.766 -12.211 1 98.69 148 ASN A CA 1
ATOM 1136 C C . ASN A 1 148 ? 12.672 -17.672 -12.758 1 98.69 148 ASN A C 1
ATOM 1138 O O . ASN A 1 148 ? 13.578 -17.203 -12.07 1 98.69 148 ASN A O 1
ATOM 1142 N N . ARG A 1 149 ? 12.562 -17.391 -14.039 1 98.62 149 ARG A N 1
ATOM 1143 C CA . ARG A 1 149 ? 13.367 -16.344 -14.648 1 98.62 149 ARG A CA 1
ATOM 1144 C C . ARG A 1 149 ? 12.484 -15.227 -15.203 1 98.62 149 ARG A C 1
ATOM 1146 O O . ARG A 1 149 ? 12.773 -14.672 -16.266 1 98.62 149 ARG A O 1
ATOM 1153 N N . LEU A 1 150 ? 11.422 -15 -14.492 1 98.62 150 LEU A N 1
ATOM 1154 C CA . LEU A 1 150 ? 10.453 -14.016 -14.961 1 98.62 150 LEU A CA 1
ATOM 1155 C C . LEU A 1 150 ? 10.945 -12.602 -14.695 1 98.62 150 LEU A C 1
ATOM 1157 O O . LEU A 1 150 ? 11.375 -12.289 -13.578 1 98.62 150 LEU A O 1
ATOM 1161 N N . GLN A 1 151 ? 10.852 -11.727 -15.672 1 97.19 151 GLN A N 1
ATOM 1162 C CA . GLN A 1 151 ? 11.25 -10.328 -15.531 1 97.19 151 GLN A CA 1
ATOM 1163 C C . GLN A 1 151 ? 10.039 -9.406 -15.547 1 97.19 151 GLN A C 1
ATOM 1165 O O . GLN A 1 151 ? 10.125 -8.258 -15.102 1 97.19 151 GLN A O 1
ATOM 1170 N N . ASN A 1 152 ? 9.023 -9.812 -16.125 1 96.56 152 ASN A N 1
ATOM 1171 C CA . ASN A 1 152 ? 7.777 -9.055 -16.234 1 96.56 152 ASN A CA 1
ATOM 1172 C C . ASN A 1 152 ? 6.566 -9.984 -16.312 1 96.56 152 ASN A C 1
ATOM 1174 O O . ASN A 1 152 ? 6.719 -11.195 -16.453 1 96.56 152 ASN A O 1
ATOM 1178 N N . LEU A 1 153 ? 5.375 -9.422 -16.125 1 97.69 153 LEU A N 1
ATOM 1179 C CA . LEU A 1 153 ? 4.102 -10.125 -16.219 1 97.69 153 LEU A CA 1
ATOM 1180 C C . LEU A 1 153 ? 3.047 -9.242 -16.891 1 97.69 153 LEU A C 1
ATOM 1182 O O . LEU A 1 153 ? 3.062 -8.016 -16.719 1 97.69 153 LEU A O 1
ATOM 1186 N N . ASP A 1 154 ? 2.193 -9.883 -17.562 1 97.12 154 ASP A N 1
ATOM 1187 C CA . ASP A 1 154 ? 1.129 -9.164 -18.266 1 97.12 154 ASP A CA 1
ATOM 1188 C C . ASP A 1 154 ? -0.184 -9.25 -17.484 1 97.12 154 ASP A C 1
ATOM 1190 O O . ASP A 1 154 ? -0.625 -10.344 -17.125 1 97.12 154 ASP A O 1
ATOM 1194 N N . ARG A 1 155 ? -0.78 -8.148 -17.375 1 97.75 155 ARG A N 1
ATOM 1195 C CA . ARG A 1 155 ? -2.07 -8.062 -16.703 1 97.75 155 ARG A CA 1
ATOM 1196 C C . ARG A 1 155 ? -3.098 -8.969 -17.375 1 97.75 155 ARG A C 1
ATOM 1198 O O . ARG A 1 155 ? -3.865 -9.656 -16.688 1 97.75 155 ARG A O 1
ATOM 1205 N N . VAL A 1 156 ? -3.139 -9.016 -18.719 1 97.88 156 VAL A N 1
ATOM 1206 C CA . VAL A 1 156 ? -4.152 -9.719 -19.5 1 97.88 156 VAL A CA 1
ATOM 1207 C C . VAL A 1 156 ? -4.105 -11.211 -19.172 1 97.88 156 VAL A C 1
ATOM 1209 O O . VAL A 1 156 ? -5.141 -11.891 -19.172 1 97.88 156 VAL A O 1
ATOM 1212 N N . THR A 1 157 ? -3 -11.688 -18.828 1 98.06 157 THR A N 1
ATOM 1213 C CA . THR A 1 157 ? -2.807 -13.102 -18.547 1 98.06 157 THR A CA 1
ATOM 1214 C C . THR A 1 157 ? -3.504 -13.484 -17.234 1 98.06 157 THR A C 1
ATOM 1216 O O . THR A 1 157 ? -3.949 -14.625 -17.078 1 98.06 157 THR A O 1
ATOM 1219 N N . PHE A 1 158 ? -3.682 -12.555 -16.344 1 98.31 158 PHE A N 1
ATOM 1220 C CA . PHE A 1 158 ? -4.141 -12.875 -14.992 1 98.31 158 PHE A CA 1
ATOM 1221 C C . PHE A 1 158 ? -5.59 -12.453 -14.797 1 98.31 158 PHE A C 1
ATOM 1223 O O . PHE A 1 158 ? -6.25 -12.883 -13.852 1 98.31 158 PHE A O 1
ATOM 1230 N N . GLU A 1 159 ? -6.129 -11.672 -15.688 1 97.56 159 GLU A N 1
ATOM 1231 C CA . GLU A 1 159 ? -7.48 -11.125 -15.594 1 97.56 159 GLU A CA 1
ATOM 1232 C C . GLU A 1 159 ? -8.516 -12.242 -15.5 1 97.56 159 GLU A C 1
ATOM 1234 O O . GLU A 1 159 ? -9.477 -12.141 -14.734 1 97.56 159 GLU A O 1
ATOM 1239 N N . PRO A 1 160 ? -8.281 -13.398 -16.156 1 97.56 160 PRO A N 1
ATOM 1240 C CA . PRO A 1 160 ? -9.305 -14.453 -16.141 1 97.56 160 PRO A CA 1
ATOM 1241 C C . PRO A 1 160 ? -9.359 -15.203 -14.812 1 97.56 160 PRO A C 1
ATOM 1243 O O . PRO A 1 160 ? -10.289 -15.961 -14.57 1 97.56 160 PRO A O 1
ATOM 1246 N N . LEU A 1 161 ? -8.414 -15.055 -13.977 1 98.19 161 LEU A N 1
ATOM 1247 C CA . LEU A 1 161 ? -8.328 -15.805 -12.734 1 98.19 161 LEU A CA 1
ATOM 1248 C C . LEU A 1 161 ? -9.195 -15.172 -11.648 1 98.19 161 LEU A C 1
ATOM 1250 O O . LEU A 1 161 ? -8.688 -14.688 -10.641 1 98.19 161 LEU A O 1
ATOM 1254 N N . ILE A 1 162 ? -10.453 -15.359 -11.734 1 97.12 162 ILE A N 1
ATOM 1255 C CA . ILE A 1 162 ? -11.43 -14.641 -10.922 1 97.12 162 ILE A CA 1
ATOM 1256 C C . ILE A 1 162 ? -11.5 -15.266 -9.531 1 97.12 162 ILE A C 1
ATOM 1258 O O . ILE A 1 162 ? -11.859 -14.594 -8.562 1 97.12 162 ILE A O 1
ATOM 1262 N N . SER A 1 163 ? -11.062 -16.562 -9.43 1 98.5 163 SER A N 1
ATOM 1263 C CA . SER A 1 163 ? -11.164 -17.25 -8.148 1 98.5 163 SER A CA 1
ATOM 1264 C C . SER A 1 163 ? -9.82 -17.266 -7.426 1 98.5 163 SER A C 1
ATOM 1266 O O . SER A 1 163 ? -9.711 -17.828 -6.328 1 98.5 163 SER A O 1
ATOM 1268 N N . LEU A 1 164 ? -8.852 -16.672 -8.016 1 98.81 164 LEU A N 1
ATOM 1269 C CA . LEU A 1 164 ? -7.508 -16.719 -7.457 1 98.81 164 LEU A CA 1
ATOM 1270 C C . LEU A 1 164 ? -7.465 -16.062 -6.082 1 98.81 164 LEU A C 1
ATOM 1272 O O . LEU A 1 164 ? -7.992 -14.961 -5.902 1 98.81 164 LEU A O 1
ATOM 1276 N N . GLN A 1 165 ? -6.801 -16.734 -5.137 1 98.81 165 GLN A N 1
ATOM 1277 C CA . GLN A 1 165 ? -6.707 -16.219 -3.771 1 98.81 165 GLN A CA 1
ATOM 1278 C C . GLN A 1 165 ? -5.254 -15.984 -3.371 1 98.81 165 GLN A C 1
ATOM 1280 O O . GLN A 1 165 ? -4.949 -15.031 -2.652 1 98.81 165 GLN A O 1
ATOM 1285 N N . GLN A 1 166 ? -4.457 -16.844 -3.844 1 98.88 166 GLN A N 1
ATOM 1286 C CA . GLN A 1 166 ? -3.045 -16.766 -3.482 1 98.88 166 GLN A CA 1
ATOM 1287 C C . GLN A 1 166 ? -2.156 -16.859 -4.719 1 98.88 166 GLN A C 1
ATOM 1289 O O . GLN A 1 166 ? -2.307 -17.766 -5.535 1 98.88 166 GLN A O 1
ATOM 1294 N N . LEU A 1 167 ? -1.283 -15.891 -4.812 1 98.81 167 LEU A N 1
ATOM 1295 C CA . LEU A 1 167 ? -0.314 -15.836 -5.902 1 98.81 167 LEU A CA 1
ATOM 1296 C C . LEU A 1 167 ? 1.105 -15.695 -5.359 1 98.81 167 LEU A C 1
ATOM 1298 O O . LEU A 1 167 ? 1.385 -14.797 -4.562 1 98.81 167 LEU A O 1
ATOM 1302 N N . HIS A 1 168 ? 1.972 -16.594 -5.742 1 98.75 168 HIS A N 1
ATOM 1303 C CA . HIS A 1 168 ? 3.373 -16.531 -5.34 1 98.75 168 HIS A CA 1
ATOM 1304 C C . HIS A 1 168 ? 4.277 -16.281 -6.539 1 98.75 168 HIS A C 1
ATOM 1306 O O . HIS A 1 168 ? 4.316 -17.078 -7.477 1 98.75 168 HIS A O 1
ATOM 1312 N N . VAL A 1 169 ? 5.012 -15.227 -6.488 1 98.31 169 VAL A N 1
ATOM 1313 C CA . VAL A 1 169 ? 5.828 -14.844 -7.633 1 98.31 169 VAL A CA 1
ATOM 1314 C C . VAL A 1 169 ? 7.211 -14.406 -7.16 1 98.31 169 VAL A C 1
ATOM 1316 O O . VAL A 1 169 ? 7.988 -13.836 -7.93 1 98.31 169 VAL A O 1
ATOM 1319 N N . GLY A 1 170 ? 7.559 -14.68 -5.98 1 98.06 170 GLY A N 1
ATOM 1320 C CA . GLY A 1 170 ? 8.828 -14.266 -5.41 1 98.06 170 GLY A CA 1
ATOM 1321 C C . GLY A 1 170 ? 10.023 -14.93 -6.07 1 98.06 170 GLY A C 1
ATOM 1322 O O . GLY A 1 170 ? 9.859 -15.891 -6.836 1 98.06 170 GLY A O 1
ATOM 1323 N N . ASP A 1 171 ? 11.133 -14.391 -5.836 1 97.88 171 ASP A N 1
ATOM 1324 C CA . ASP A 1 171 ? 12.414 -14.969 -6.246 1 97.88 171 ASP A CA 1
ATOM 1325 C C . ASP A 1 171 ? 12.508 -15.047 -7.77 1 97.88 171 ASP A C 1
ATOM 1327 O O . ASP A 1 171 ? 12.875 -16.094 -8.32 1 97.88 171 ASP A O 1
ATOM 1331 N N . ASN A 1 172 ? 12.016 -14.109 -8.453 1 98.62 172 ASN A N 1
ATOM 1332 C CA . ASN A 1 172 ? 12.203 -13.867 -9.875 1 98.62 172 ASN A CA 1
ATOM 1333 C C . ASN A 1 172 ? 12.938 -12.555 -10.133 1 98.62 172 ASN A C 1
ATOM 1335 O O . ASN A 1 172 ? 12.898 -11.648 -9.305 1 98.62 172 ASN A O 1
ATOM 1339 N N . PRO A 1 173 ? 13.727 -12.5 -11.172 1 98.12 173 PRO A N 1
ATOM 1340 C CA . PRO A 1 173 ? 14.461 -11.266 -11.453 1 98.12 173 PRO A CA 1
ATOM 1341 C C . PRO A 1 173 ? 13.57 -10.18 -12.062 1 98.12 173 PRO A C 1
ATOM 1343 O O . PRO A 1 173 ? 13.773 -9.781 -13.211 1 98.12 173 PRO A O 1
ATOM 1346 N N . TRP A 1 174 ? 12.758 -9.555 -11.305 1 98.06 174 TRP A N 1
ATOM 1347 C CA . TRP A 1 174 ? 11.75 -8.602 -11.766 1 98.06 174 TRP A CA 1
ATOM 1348 C C . TRP A 1 174 ? 12.406 -7.309 -12.234 1 98.06 174 TRP A C 1
ATOM 1350 O O . TRP A 1 174 ? 13.266 -6.75 -11.547 1 98.06 174 TRP A O 1
ATOM 1360 N N . GLU A 1 175 ? 12.039 -6.922 -13.422 1 97.06 175 GLU A N 1
ATOM 1361 C CA . GLU A 1 175 ? 12.391 -5.594 -13.922 1 97.06 175 GLU A CA 1
ATOM 1362 C C . GLU A 1 175 ? 11.266 -4.594 -13.672 1 97.06 175 GLU A C 1
ATOM 1364 O O . GLU A 1 175 ? 10.297 -4.535 -14.43 1 97.06 175 GLU A O 1
ATOM 1369 N N . CYS A 1 176 ? 11.492 -3.764 -12.695 1 97 176 CYS A N 1
ATOM 1370 C CA . CYS A 1 176 ? 10.438 -2.881 -12.195 1 97 176 CYS A CA 1
ATOM 1371 C C . CYS A 1 176 ? 10.398 -1.58 -12.992 1 97 176 CYS A C 1
ATOM 1373 O O . CYS A 1 176 ? 10.805 -0.531 -12.484 1 97 176 CYS A O 1
ATOM 1375 N N . ASP A 1 177 ? 9.852 -1.636 -14.164 1 96.25 177 ASP A N 1
ATOM 1376 C CA . ASP A 1 177 ? 9.711 -0.487 -15.055 1 96.25 177 ASP A CA 1
ATOM 1377 C C . ASP A 1 177 ? 8.336 -0.478 -15.727 1 96.25 177 ASP A C 1
ATOM 1379 O O . ASP A 1 177 ? 7.379 -1.047 -15.203 1 96.25 177 ASP A O 1
ATOM 1383 N N . CYS A 1 178 ? 8.227 0.225 -16.906 1 97.19 178 CYS A N 1
ATOM 1384 C CA . CYS A 1 178 ? 6.926 0.466 -17.531 1 97.19 178 CYS A CA 1
ATOM 1385 C C . CYS A 1 178 ? 6.301 -0.838 -18 1 97.19 178 CYS A C 1
ATOM 1387 O O . CYS A 1 178 ? 5.078 -0.936 -18.125 1 97.19 178 CYS A O 1
ATOM 1389 N N . ASN A 1 179 ? 7.098 -1.873 -18.188 1 95.81 179 ASN A N 1
ATOM 1390 C CA . ASN A 1 179 ? 6.582 -3.145 -18.688 1 95.81 179 ASN A CA 1
ATOM 1391 C C . ASN A 1 179 ? 5.824 -3.906 -17.609 1 95.81 179 ASN A C 1
ATOM 1393 O O . ASN A 1 179 ? 5.102 -4.855 -17.906 1 95.81 179 ASN A O 1
ATOM 1397 N N . LEU A 1 180 ? 5.977 -3.467 -16.359 1 97.44 180 LEU A N 1
ATOM 1398 C CA . LEU A 1 180 ? 5.293 -4.117 -15.242 1 97.44 180 LEU A CA 1
ATOM 1399 C C . LEU A 1 180 ? 4.156 -3.246 -14.719 1 97.44 180 LEU A C 1
ATOM 1401 O O . LEU A 1 180 ? 3.467 -3.623 -13.766 1 97.44 180 LEU A O 1
ATOM 1405 N N . ARG A 1 181 ? 3.961 -2.104 -15.305 1 97.38 181 ARG A N 1
ATOM 1406 C CA . ARG A 1 181 ? 2.992 -1.129 -14.812 1 97.38 181 ARG A CA 1
ATOM 1407 C C . ARG A 1 181 ? 1.591 -1.728 -14.758 1 97.38 181 ARG A C 1
ATOM 1409 O O . ARG A 1 181 ? 0.907 -1.633 -13.734 1 97.38 181 ARG A O 1
ATOM 1416 N N . ASP A 1 182 ? 1.185 -2.363 -15.875 1 97.62 182 ASP A N 1
ATOM 1417 C CA . ASP A 1 182 ? -0.167 -2.91 -15.953 1 97.62 182 ASP A CA 1
ATOM 1418 C C . ASP A 1 182 ? -0.358 -4.051 -14.953 1 97.62 182 ASP A C 1
ATOM 1420 O O . ASP A 1 182 ? -1.424 -4.184 -14.352 1 97.62 182 ASP A O 1
ATOM 1424 N N . PHE A 1 183 ? 0.623 -4.82 -14.859 1 98.25 183 PHE A N 1
ATOM 1425 C CA . PHE A 1 183 ? 0.54 -5.891 -13.867 1 98.25 183 PHE A CA 1
ATOM 1426 C C . PHE A 1 183 ? 0.44 -5.32 -12.461 1 98.25 183 PHE A C 1
ATOM 1428 O O . PHE A 1 183 ? -0.289 -5.852 -11.617 1 98.25 183 PHE A O 1
ATOM 1435 N N . LYS A 1 184 ? 1.215 -4.297 -12.195 1 97.75 184 LYS A N 1
ATOM 1436 C CA . LYS A 1 184 ? 1.142 -3.668 -10.883 1 97.75 184 LYS A CA 1
ATOM 1437 C C . LYS A 1 184 ? -0.266 -3.15 -10.594 1 97.75 184 LYS A C 1
ATOM 1439 O O . LYS A 1 184 ? -0.762 -3.273 -9.477 1 97.75 184 LYS A O 1
ATOM 1444 N N . TYR A 1 185 ? -0.9 -2.555 -11.609 1 97.75 185 TYR A N 1
ATOM 1445 C CA . TYR A 1 185 ? -2.295 -2.158 -11.453 1 97.75 185 TYR A CA 1
ATOM 1446 C C . TYR A 1 185 ? -3.166 -3.355 -11.094 1 97.75 185 TYR A C 1
ATOM 1448 O O . TYR A 1 185 ? -3.975 -3.283 -10.164 1 97.75 185 TYR A O 1
ATOM 1456 N N . TRP A 1 186 ? -2.965 -4.363 -11.773 1 98.25 186 TRP A N 1
ATOM 1457 C CA . TRP A 1 186 ? -3.742 -5.57 -11.508 1 98.25 186 TRP A CA 1
ATOM 1458 C C . TRP A 1 186 ? -3.502 -6.07 -10.086 1 98.25 186 TRP A C 1
ATOM 1460 O O . TRP A 1 186 ? -4.445 -6.449 -9.391 1 98.25 186 TRP A O 1
ATOM 1470 N N . MET A 1 187 ? -2.277 -6.109 -9.742 1 97.81 187 MET A N 1
ATOM 1471 C CA . MET A 1 187 ? -1.871 -6.57 -8.414 1 97.81 187 MET A CA 1
ATOM 1472 C C . MET A 1 187 ? -2.551 -5.754 -7.324 1 97.81 187 MET A C 1
ATOM 1474 O O . MET A 1 187 ? -2.967 -6.301 -6.301 1 97.81 187 MET A O 1
ATOM 1478 N N . GLU A 1 188 ? -2.627 -4.438 -7.523 1 96.69 188 GLU A N 1
ATOM 1479 C CA . GLU A 1 188 ? -3.309 -3.58 -6.559 1 96.69 188 GLU A CA 1
ATOM 1480 C C . GLU A 1 188 ? -4.777 -3.973 -6.414 1 96.69 188 GLU A C 1
ATOM 1482 O O . GLU A 1 188 ? -5.293 -4.055 -5.297 1 96.69 188 GLU A O 1
ATOM 1487 N N . TRP A 1 189 ? -5.367 -4.23 -7.52 1 97.38 189 TRP A N 1
ATOM 1488 C CA . TRP A 1 189 ? -6.762 -4.656 -7.5 1 97.38 189 TRP A CA 1
ATOM 1489 C C . TRP A 1 189 ? -6.906 -6.012 -6.816 1 97.38 189 TRP A C 1
ATOM 1491 O O . TRP A 1 189 ? -7.812 -6.215 -6.004 1 97.38 189 TRP A O 1
ATOM 1501 N N . PHE A 1 190 ? -6.023 -6.871 -7.18 1 98.38 190 PHE A N 1
ATOM 1502 C CA . PHE A 1 190 ? -6.016 -8.219 -6.621 1 98.38 190 PHE A CA 1
ATOM 1503 C C . PHE A 1 190 ? -5.918 -8.172 -5.102 1 98.38 190 PHE A C 1
ATOM 1505 O O . PHE A 1 190 ? -6.695 -8.82 -4.402 1 98.38 190 PHE A O 1
ATOM 1512 N N . SER A 1 191 ? -5.027 -7.367 -4.598 1 97.31 191 SER A N 1
ATOM 1513 C CA . SER A 1 191 ? -4.836 -7.219 -3.16 1 97.31 191 SER A CA 1
ATOM 1514 C C . SER A 1 191 ? -6.031 -6.535 -2.51 1 97.31 191 SER A C 1
ATOM 1516 O O . SER A 1 191 ? -6.445 -6.91 -1.411 1 97.31 191 SER A O 1
ATOM 1518 N N . TYR A 1 192 ? -6.539 -5.578 -3.207 1 96.88 192 TYR A N 1
ATOM 1519 C CA . TYR A 1 192 ? -7.676 -4.816 -2.701 1 96.88 192 TYR A CA 1
ATOM 1520 C C . TYR A 1 192 ? -8.891 -5.719 -2.494 1 96.88 192 TYR A C 1
ATOM 1522 O O . TYR A 1 192 ? -9.672 -5.508 -1.566 1 96.88 192 TYR A O 1
ATOM 1530 N N . ARG A 1 193 ? -8.977 -6.73 -3.244 1 96.62 193 ARG A N 1
ATOM 1531 C CA . ARG A 1 193 ? -10.109 -7.641 -3.172 1 96.62 193 ARG A CA 1
ATOM 1532 C C . ARG A 1 193 ? -9.828 -8.797 -2.217 1 96.62 193 ARG A C 1
ATOM 1534 O O . ARG A 1 193 ? -10.602 -9.75 -2.135 1 96.62 193 ARG A O 1
ATOM 1541 N N . GLY A 1 194 ? -8.688 -8.789 -1.659 1 96.81 194 GLY A N 1
ATOM 1542 C CA . GLY A 1 194 ? -8.398 -9.781 -0.635 1 96.81 194 GLY A CA 1
ATOM 1543 C C . GLY A 1 194 ? -7.367 -10.805 -1.065 1 96.81 194 GLY A C 1
ATOM 1544 O O . GLY A 1 194 ? -7.035 -11.719 -0.308 1 96.81 194 GLY A O 1
ATOM 1545 N N . GLY A 1 195 ? -6.902 -10.656 -2.279 1 98.38 195 GLY A N 1
ATOM 1546 C CA . GLY A 1 195 ? -5.863 -11.562 -2.742 1 98.38 195 GLY A CA 1
ATOM 1547 C C . GLY A 1 195 ? -4.551 -11.398 -2 1 98.38 195 GLY A C 1
ATOM 1548 O O . GLY A 1 195 ? -4.211 -10.289 -1.574 1 98.38 195 GLY A O 1
ATOM 1549 N N . LYS A 1 196 ? -3.871 -12.508 -1.878 1 98.56 196 LYS A N 1
ATOM 1550 C CA . LYS A 1 196 ? -2.572 -12.492 -1.212 1 98.56 196 LYS A CA 1
ATOM 1551 C C . LYS A 1 196 ? -1.443 -12.766 -2.203 1 98.56 196 LYS A C 1
ATOM 1553 O O . LYS A 1 196 ? -1.507 -13.719 -2.979 1 98.56 196 LYS A O 1
ATOM 1558 N N . ILE A 1 197 ? -0.494 -11.914 -2.133 1 98 197 ILE A N 1
ATOM 1559 C CA . ILE A 1 197 ? 0.66 -12.055 -3.016 1 98 197 ILE A CA 1
ATOM 1560 C C . ILE A 1 197 ? 1.948 -11.914 -2.205 1 98 197 ILE A C 1
ATOM 1562 O O . ILE A 1 197 ? 2.027 -11.102 -1.287 1 98 197 ILE A O 1
ATOM 1566 N N . ASP A 1 198 ? 2.867 -12.695 -2.51 1 96.94 198 ASP A N 1
ATOM 1567 C CA . ASP A 1 198 ? 4.117 -12.641 -1.757 1 96.94 198 ASP A CA 1
ATOM 1568 C C . ASP A 1 198 ? 5.004 -11.5 -2.252 1 96.94 198 ASP A C 1
ATOM 1570 O O . ASP A 1 198 ? 4.605 -10.727 -3.127 1 96.94 198 ASP A O 1
ATOM 1574 N N . GLN A 1 199 ? 6.176 -11.391 -1.631 1 93.69 199 GLN A N 1
ATOM 1575 C CA . GLN A 1 199 ? 7.078 -10.273 -1.902 1 93.69 199 GLN A CA 1
ATOM 1576 C C . GLN A 1 199 ? 7.688 -10.391 -3.297 1 93.69 199 GLN A C 1
ATOM 1578 O O . GLN A 1 199 ? 8.094 -11.469 -3.715 1 93.69 199 GLN A O 1
ATOM 1583 N N . LEU A 1 200 ? 7.715 -9.266 -4 1 96 200 LEU A N 1
ATOM 1584 C CA . LEU A 1 200 ? 8.312 -9.125 -5.324 1 96 200 LEU A CA 1
ATOM 1585 C C . LEU A 1 200 ? 9.484 -8.156 -5.289 1 96 200 LEU A C 1
ATOM 1587 O O . LEU A 1 200 ? 9.32 -6.961 -5.547 1 96 200 LEU A O 1
ATOM 1591 N N . ALA A 1 201 ? 10.641 -8.703 -5.066 1 98.12 201 ALA A N 1
ATOM 1592 C CA . ALA A 1 201 ? 11.812 -7.844 -4.984 1 98.12 201 ALA A CA 1
ATOM 1593 C C . ALA A 1 201 ? 12.289 -7.43 -6.375 1 98.12 201 ALA A C 1
ATOM 1595 O O . ALA A 1 201 ? 12.531 -8.281 -7.234 1 98.12 201 ALA A O 1
ATOM 1596 N N . CYS A 1 202 ? 12.492 -6.254 -6.586 1 98.06 202 CYS A N 1
ATOM 1597 C CA . CYS A 1 202 ? 12.977 -5.742 -7.863 1 98.06 202 CYS A CA 1
ATOM 1598 C C . CYS A 1 202 ? 14.461 -6.043 -8.039 1 98.06 202 CYS A C 1
ATOM 1600 O O . CYS A 1 202 ? 15.227 -6.02 -7.074 1 98.06 202 CYS A O 1
ATOM 1602 N N . THR A 1 203 ? 14.773 -6.344 -9.266 1 97.75 203 THR A N 1
ATOM 1603 C CA . THR A 1 203 ? 16.172 -6.539 -9.617 1 97.75 203 THR A CA 1
ATOM 1604 C C . THR A 1 203 ? 16.703 -5.352 -10.422 1 97.75 203 THR A C 1
ATOM 1606 O O . THR A 1 203 ? 17.844 -4.922 -10.219 1 97.75 203 THR A O 1
ATOM 1609 N N . LEU A 1 204 ? 15.898 -4.938 -11.375 1 95.56 204 LEU A N 1
ATOM 1610 C CA . LEU A 1 204 ? 16.188 -3.744 -12.164 1 95.56 204 LEU A CA 1
ATOM 1611 C C . LEU A 1 204 ? 15.008 -2.777 -12.133 1 95.56 204 LEU A C 1
ATOM 1613 O O . LEU A 1 204 ? 13.859 -3.193 -11.938 1 95.56 204 LEU A O 1
ATOM 1617 N N . PRO A 1 205 ? 15.328 -1.476 -12.188 1 95.19 205 PRO A N 1
ATOM 1618 C CA . PRO A 1 205 ? 16.625 -0.808 -12.32 1 95.19 205 PRO A CA 1
ATOM 1619 C C . PRO A 1 205 ? 17.438 -0.842 -11.031 1 95.19 205 PRO A C 1
ATOM 1621 O O . PRO A 1 205 ? 16.938 -1.272 -9.992 1 95.19 205 PRO A O 1
ATOM 1624 N N . LYS A 1 206 ? 18.672 -0.404 -11.125 1 95.25 206 LYS A N 1
ATOM 1625 C CA . LYS A 1 206 ? 19.594 -0.491 -10 1 95.25 206 LYS A CA 1
ATOM 1626 C C . LYS A 1 206 ? 19.062 0.245 -8.781 1 95.25 206 LYS A C 1
ATOM 1628 O O . LYS A 1 206 ? 19.219 -0.221 -7.648 1 95.25 206 LYS A O 1
ATOM 1633 N N . GLU A 1 207 ? 18.422 1.322 -8.961 1 93.5 207 GLU A N 1
ATOM 1634 C CA . GLU A 1 207 ? 17.922 2.168 -7.875 1 93.5 207 GLU A CA 1
ATOM 1635 C C . GLU A 1 207 ? 16.828 1.462 -7.082 1 93.5 207 GLU A C 1
ATOM 1637 O O . GLU A 1 207 ? 16.562 1.81 -5.926 1 93.5 207 GLU A O 1
ATOM 1642 N N . LEU A 1 208 ? 16.203 0.427 -7.703 1 96.19 208 LEU A N 1
ATOM 1643 C CA . LEU A 1 208 ? 15.07 -0.241 -7.059 1 96.19 208 LEU A CA 1
ATOM 1644 C C . LEU A 1 208 ? 15.453 -1.65 -6.621 1 96.19 208 LEU A C 1
ATOM 1646 O O . LEU A 1 208 ? 14.602 -2.41 -6.148 1 96.19 208 LEU A O 1
ATOM 1650 N N . ARG A 1 209 ? 16.703 -2.002 -6.781 1 97.38 209 ARG A N 1
ATOM 1651 C CA . ARG A 1 209 ? 17.141 -3.355 -6.449 1 97.38 209 ARG A CA 1
ATOM 1652 C C . ARG A 1 209 ? 16.812 -3.699 -5 1 97.38 209 ARG A C 1
ATOM 1654 O O . ARG A 1 209 ? 17.141 -2.939 -4.086 1 97.38 209 ARG A O 1
ATOM 1661 N N . GLY A 1 210 ? 16.125 -4.867 -4.789 1 97.25 210 GLY A N 1
ATOM 1662 C CA . GLY A 1 210 ? 15.82 -5.348 -3.453 1 97.25 210 GLY A CA 1
ATOM 1663 C C . GLY A 1 210 ? 14.523 -4.785 -2.902 1 97.25 210 GLY A C 1
ATOM 1664 O O . GLY A 1 210 ? 14 -5.281 -1.902 1 97.25 210 GLY A O 1
ATOM 1665 N N . LYS A 1 211 ? 14.023 -3.748 -3.541 1 97.5 211 LYS A N 1
ATOM 1666 C CA . LYS A 1 211 ? 12.797 -3.125 -3.059 1 97.5 211 LYS A CA 1
ATOM 1667 C C . LYS A 1 211 ? 11.57 -3.947 -3.453 1 97.5 211 LYS A C 1
ATOM 1669 O O . LYS A 1 211 ? 11.508 -4.488 -4.559 1 97.5 211 LYS A O 1
ATOM 1674 N N . ASP A 1 212 ? 10.656 -4.035 -2.5 1 97.38 212 ASP A N 1
ATOM 1675 C CA . ASP A 1 212 ? 9.406 -4.738 -2.766 1 97.38 212 ASP A CA 1
ATOM 1676 C C . ASP A 1 212 ? 8.516 -3.939 -3.711 1 97.38 212 ASP A C 1
ATOM 1678 O O . ASP A 1 212 ? 8.086 -2.832 -3.381 1 97.38 212 ASP A O 1
ATOM 1682 N N . MET A 1 213 ? 8.227 -4.461 -4.801 1 96.38 213 MET A N 1
ATOM 1683 C CA . MET A 1 213 ? 7.449 -3.801 -5.844 1 96.38 213 MET A CA 1
ATOM 1684 C C . MET A 1 213 ? 6.109 -3.32 -5.297 1 96.38 213 MET A C 1
ATOM 1686 O O . MET A 1 213 ? 5.57 -2.316 -5.762 1 96.38 213 MET A O 1
ATOM 1690 N N . ARG A 1 214 ? 5.535 -4.004 -4.355 1 94.75 214 ARG A N 1
ATOM 1691 C CA . ARG A 1 214 ? 4.246 -3.656 -3.77 1 94.75 214 ARG A CA 1
ATOM 1692 C C . ARG A 1 214 ? 4.297 -2.285 -3.107 1 94.75 214 ARG A C 1
ATOM 1694 O O . ARG A 1 214 ? 3.293 -1.568 -3.074 1 94.75 214 ARG A O 1
ATOM 1701 N N . LEU A 1 215 ? 5.465 -1.883 -2.674 1 94.25 215 LEU A N 1
ATOM 1702 C CA . LEU A 1 215 ? 5.629 -0.65 -1.91 1 94.25 215 LEU A CA 1
ATOM 1703 C C . LEU A 1 215 ? 6.191 0.462 -2.789 1 94.25 215 LEU A C 1
ATOM 1705 O O . LEU A 1 215 ? 6.203 1.629 -2.389 1 94.25 215 LEU A O 1
ATOM 1709 N N . VAL A 1 216 ? 6.73 0.081 -3.959 1 96.44 216 VAL A N 1
ATOM 1710 C CA . VAL A 1 216 ? 7.293 1.063 -4.879 1 96.44 216 VAL A CA 1
ATOM 1711 C C . VAL A 1 216 ? 6.172 1.916 -5.469 1 96.44 216 VAL A C 1
ATOM 1713 O O . VAL A 1 216 ? 5.148 1.388 -5.91 1 96.44 216 VAL A O 1
ATOM 1716 N N . PRO A 1 217 ? 6.328 3.234 -5.52 1 96.62 217 PRO A N 1
ATOM 1717 C CA . PRO A 1 217 ? 5.289 4.117 -6.051 1 96.62 217 PRO A CA 1
ATOM 1718 C C . PRO A 1 217 ? 4.938 3.811 -7.504 1 96.62 217 PRO A C 1
ATOM 1720 O O . PRO A 1 217 ? 5.82 3.49 -8.305 1 96.62 217 PRO A O 1
ATOM 1723 N N . MET A 1 218 ? 3.66 3.994 -7.789 1 96.31 218 MET A N 1
ATOM 1724 C CA . MET A 1 218 ? 3.146 3.684 -9.125 1 96.31 218 MET A CA 1
ATOM 1725 C C . MET A 1 218 ? 3.844 4.523 -10.188 1 96.31 218 MET A C 1
ATOM 1727 O O . MET A 1 218 ? 4.105 4.047 -11.289 1 96.31 218 MET A O 1
ATOM 1731 N N . GLU A 1 219 ? 4.145 5.711 -9.859 1 95.5 219 GLU A N 1
ATOM 1732 C CA . GLU A 1 219 ? 4.691 6.645 -10.836 1 95.5 219 GLU A CA 1
ATOM 1733 C C . GLU A 1 219 ? 6.078 6.211 -11.305 1 95.5 219 GLU A C 1
ATOM 1735 O O . GLU A 1 219 ? 6.543 6.633 -12.367 1 95.5 219 GLU A O 1
ATOM 1740 N N . MET A 1 220 ? 6.734 5.426 -10.492 1 95.31 220 MET A N 1
ATOM 1741 C CA . MET A 1 220 ? 8.055 4.934 -10.867 1 95.31 220 MET A CA 1
ATOM 1742 C C . MET A 1 220 ? 7.965 3.998 -12.07 1 95.31 220 MET A C 1
ATOM 1744 O O . MET A 1 220 ? 8.961 3.764 -12.758 1 95.31 220 MET A O 1
ATOM 1748 N N . PHE A 1 221 ? 6.797 3.477 -12.297 1 96.06 221 PHE A N 1
ATOM 1749 C CA . PHE A 1 221 ? 6.598 2.521 -13.383 1 96.06 221 PHE A CA 1
ATOM 1750 C C . PHE A 1 221 ? 6.176 3.238 -14.664 1 96.06 221 PHE A C 1
ATOM 1752 O O . PHE A 1 221 ? 5.84 2.594 -15.656 1 96.06 221 PHE A O 1
ATOM 1759 N N . ASN A 1 222 ? 6.145 4.504 -14.641 1 92.94 222 ASN A N 1
ATOM 1760 C CA . ASN A 1 222 ? 5.781 5.27 -15.82 1 92.94 222 ASN A CA 1
ATOM 1761 C C . ASN A 1 222 ? 6.93 5.336 -16.828 1 92.94 222 ASN A C 1
ATOM 1763 O O . ASN A 1 222 ? 6.73 5.703 -17.984 1 92.94 222 ASN A O 1
ATOM 1767 N N . TYR A 1 223 ? 8.117 4.949 -16.391 1 89.19 223 TYR A N 1
ATOM 1768 C CA . TYR A 1 223 ? 9.312 5.09 -17.219 1 89.19 223 TYR A CA 1
ATOM 1769 C C . TYR A 1 223 ? 9.93 3.729 -17.516 1 89.19 223 TYR A C 1
ATOM 1771 O O . TYR A 1 223 ? 10.039 2.881 -16.625 1 89.19 223 TYR A O 1
ATOM 1779 N N . CYS A 1 224 ? 10.266 3.555 -18.797 1 88.69 224 CYS A N 1
ATOM 1780 C CA . CYS A 1 224 ? 10.844 2.279 -19.203 1 88.69 224 CYS A CA 1
ATOM 1781 C C . CYS A 1 224 ? 12.367 2.352 -19.219 1 88.69 224 CYS A C 1
ATOM 1783 O O . CYS A 1 224 ? 12.938 3.398 -19.531 1 88.69 224 CYS A O 1
ATOM 1785 N N . SER A 1 225 ? 12.93 1.421 -18.594 1 75.94 225 SER A N 1
ATOM 1786 C CA . SER A 1 225 ? 14.391 1.324 -18.578 1 75.94 225 SER A CA 1
ATOM 1787 C C . SER A 1 225 ? 14.961 1.276 -19.984 1 75.94 225 SER A C 1
ATOM 1789 O O . SER A 1 225 ? 14.414 0.602 -20.859 1 75.94 225 SER A O 1
ATOM 1791 N N . GLN A 1 226 ? 15.461 2.5 -20.547 1 65.06 226 GLN A N 1
ATOM 1792 C CA . GLN A 1 226 ? 16.109 2.5 -21.859 1 65.06 226 GLN A CA 1
ATOM 1793 C C . GLN A 1 226 ? 17.219 1.459 -21.922 1 65.06 226 GLN A C 1
ATOM 1795 O O . GLN A 1 226 ? 17.891 1.196 -20.922 1 65.06 226 GLN A O 1
ATOM 1800 N N . LEU A 1 227 ? 17.125 0.451 -22.578 1 53.19 227 LEU A N 1
ATOM 1801 C CA . LEU A 1 227 ? 18.297 -0.365 -22.906 1 53.19 227 LEU A CA 1
ATOM 1802 C C . LEU A 1 227 ? 19.516 0.507 -23.125 1 53.19 227 LEU A C 1
ATOM 1804 O O . LEU A 1 227 ? 19.5 1.429 -23.953 1 53.19 227 LEU A O 1
ATOM 1808 N N . GLU A 1 228 ? 20.328 0.875 -22.234 1 47.84 228 GLU A N 1
ATOM 1809 C CA . GLU A 1 228 ? 21.641 1.403 -22.594 1 47.84 228 GLU A CA 1
ATOM 1810 C C . GLU A 1 228 ? 22.234 0.661 -23.797 1 47.84 228 GLU A C 1
ATOM 1812 O O . GLU A 1 228 ? 22.656 -0.487 -23.672 1 47.84 228 GLU A O 1
ATOM 1817 N N . ASP A 1 229 ? 21.719 0.567 -24.938 1 42.5 229 ASP A N 1
ATOM 1818 C CA . ASP A 1 229 ? 22.625 0.281 -26.047 1 42.5 229 ASP A CA 1
ATOM 1819 C C . ASP A 1 229 ? 23.891 1.122 -25.969 1 42.5 229 ASP A C 1
ATOM 1821 O O . ASP A 1 229 ? 23.828 2.352 -25.891 1 42.5 229 ASP A O 1
ATOM 1825 N N . GLU A 1 230 ? 25.141 0.64 -25.547 1 40.09 230 GLU A N 1
ATOM 1826 C CA . GLU A 1 230 ? 26.453 1.249 -25.703 1 40.09 230 GLU A CA 1
ATOM 1827 C C . GLU A 1 230 ? 26.531 2.061 -27 1 40.09 230 GLU A C 1
ATOM 1829 O O . GLU A 1 230 ? 27.438 2.885 -27.156 1 40.09 230 GLU A O 1
ATOM 1834 N N . ASN A 1 231 ? 26.188 1.488 -28.188 1 37.09 231 ASN A N 1
ATOM 1835 C CA . ASN A 1 231 ? 26.594 2.152 -29.422 1 37.09 231 ASN A CA 1
ATOM 1836 C C . ASN A 1 231 ? 25.812 3.439 -29.656 1 37.09 231 ASN A C 1
ATOM 1838 O O . ASN A 1 231 ? 26.141 4.223 -30.547 1 37.09 231 ASN A O 1
ATOM 1842 N N . SER A 1 232 ? 24.516 3.5 -29.797 1 35.53 232 SER A N 1
ATOM 1843 C CA . SER A 1 232 ? 23.953 4.688 -30.453 1 35.53 232 SER A CA 1
ATOM 1844 C C . SER A 1 232 ? 23.969 5.887 -29.516 1 35.53 232 SER A C 1
ATOM 1846 O O . SER A 1 232 ? 23.469 5.809 -28.391 1 35.53 232 SER A O 1
ATOM 1848 N N . SER A 1 233 ? 24.828 7.008 -29.656 1 34.16 233 SER A N 1
ATOM 1849 C CA . SER A 1 233 ? 25.125 8.375 -29.25 1 34.16 233 SER A CA 1
ATOM 1850 C C . SER A 1 233 ? 23.844 9.133 -28.891 1 34.16 233 SER A C 1
ATOM 1852 O O . SER A 1 233 ? 23.906 10.219 -28.312 1 34.16 233 SER A O 1
ATOM 1854 N N . THR A 1 234 ? 22.812 9.203 -29.812 1 32.81 234 THR A N 1
ATOM 1855 C CA . THR A 1 234 ? 22 10.398 -29.719 1 32.81 234 THR A CA 1
ATOM 1856 C C . THR A 1 234 ? 21.062 10.328 -28.516 1 32.81 234 THR A C 1
ATOM 1858 O O . THR A 1 234 ? 20.062 9.609 -28.547 1 32.81 234 THR A O 1
ATOM 1861 N N . VAL A 1 235 ? 21.484 10.281 -27.25 1 29.34 235 VAL A N 1
ATOM 1862 C CA . VAL A 1 235 ? 20.781 10.023 -26 1 29.34 235 VAL A CA 1
ATOM 1863 C C . VAL A 1 235 ? 19.422 10.719 -26.016 1 29.34 235 VAL A C 1
ATOM 1865 O O . VAL A 1 235 ? 18.375 10.078 -25.844 1 29.34 235 VAL A O 1
ATOM 1868 N N . LEU A 1 236 ? 19.156 11.727 -25.109 1 29 236 LEU A N 1
ATOM 1869 C CA . LEU A 1 236 ? 18.641 12.398 -23.922 1 29 236 LEU A CA 1
ATOM 1870 C C . LEU A 1 236 ? 17.766 13.578 -24.312 1 29 236 LEU A C 1
ATOM 1872 O O . LEU A 1 236 ? 18.25 14.586 -24.828 1 29 236 LEU A O 1
ATOM 1876 N N . ASP A 1 237 ? 16.531 13.469 -24.859 1 31.73 237 ASP A N 1
ATOM 1877 C CA . ASP A 1 237 ? 15.734 14.695 -24.812 1 31.73 237 ASP A CA 1
ATOM 1878 C C . ASP A 1 237 ? 15.805 15.344 -23.438 1 31.73 237 ASP A C 1
ATOM 1880 O O . ASP A 1 237 ? 15.32 14.773 -22.453 1 31.73 237 ASP A O 1
ATOM 1884 N N . ASN A 1 238 ? 16.875 16.078 -23.031 1 30.42 238 ASN A N 1
ATOM 1885 C CA . ASN A 1 238 ? 17.328 16.922 -21.938 1 30.42 238 ASN A CA 1
ATOM 1886 C C . ASN A 1 238 ? 16.266 17.953 -21.531 1 30.42 238 ASN A C 1
ATOM 1888 O O . ASN A 1 238 ? 16.234 19.047 -22.078 1 30.42 238 ASN A O 1
ATOM 1892 N N . ILE A 1 239 ? 15.008 17.609 -21.391 1 31.22 239 ILE A N 1
ATOM 1893 C CA . ILE A 1 239 ? 14.25 18.781 -20.938 1 31.22 239 ILE A CA 1
ATOM 1894 C C . ILE A 1 239 ? 14.891 19.344 -19.672 1 31.22 239 ILE A C 1
ATOM 1896 O O . ILE A 1 239 ? 14.227 20.016 -18.875 1 31.22 239 ILE A O 1
ATOM 1900 N N . GLY A 1 240 ? 15.984 18.766 -19.078 1 26.12 240 GLY A N 1
ATOM 1901 C CA . GLY A 1 240 ? 16.469 19.375 -17.844 1 26.12 240 GLY A CA 1
ATOM 1902 C C . GLY A 1 240 ? 16.969 20.797 -18.047 1 26.12 240 GLY A C 1
ATOM 1903 O O . GLY A 1 240 ? 17.219 21.219 -19.172 1 26.12 240 GLY A O 1
ATOM 1904 N N . PRO A 1 241 ? 16.5 21.906 -17.094 1 27.89 241 PRO A N 1
ATOM 1905 C CA . PRO A 1 241 ? 17.109 23.219 -17.281 1 27.89 241 PRO A CA 1
ATOM 1906 C C . PRO A 1 241 ? 18.594 23.156 -17.625 1 27.89 241 PRO A C 1
ATOM 1908 O O . PRO A 1 241 ? 19.25 22.156 -17.328 1 27.89 241 PRO A O 1
ATOM 1911 N N . PRO A 1 242 ? 19 24.016 -18.578 1 25.27 242 PRO A N 1
ATOM 1912 C CA . PRO A 1 242 ? 20.328 24.094 -19.219 1 25.27 242 PRO A CA 1
ATOM 1913 C C . PRO A 1 242 ? 21.469 24.156 -18.219 1 25.27 242 PRO A C 1
ATOM 1915 O O . PRO A 1 242 ? 21.531 25.078 -17.406 1 25.27 242 PRO A O 1
ATOM 1918 N N . CYS A 1 243 ? 21.609 23.047 -17.438 1 24.2 243 CYS A N 1
ATOM 1919 C CA . CYS A 1 243 ? 22.781 23.125 -16.578 1 24.2 243 CYS A CA 1
ATOM 1920 C C . CYS A 1 243 ? 23.969 23.703 -17.344 1 24.2 243 CYS A C 1
ATOM 1922 O O . CYS A 1 243 ? 24.234 23.297 -18.469 1 24.2 243 CYS A O 1
ATOM 1924 N N . THR A 1 244 ? 24.359 24.859 -16.922 1 19.23 244 THR A N 1
ATOM 1925 C CA . THR A 1 244 ? 25.484 25.609 -17.484 1 19.23 244 THR A CA 1
ATOM 1926 C C . THR A 1 244 ? 26.75 24.75 -17.484 1 19.23 244 THR A C 1
ATOM 1928 O O . THR A 1 244 ? 27.125 24.172 -16.469 1 19.23 244 THR A O 1
ATOM 1931 N N . LYS A 1 245 ? 27.125 24.25 -18.672 1 23.28 245 LYS A N 1
ATOM 1932 C CA . LYS A 1 245 ? 28.297 23.516 -19.125 1 23.28 245 LYS A CA 1
ATOM 1933 C C . LYS A 1 245 ? 29.578 24.141 -18.594 1 23.28 245 LYS A C 1
ATOM 1935 O O . LYS A 1 245 ? 29.969 25.219 -19.047 1 23.28 245 LYS A O 1
ATOM 1940 N N . GLY A 1 246 ? 29.734 24.125 -17.188 1 17.47 246 GLY A N 1
ATOM 1941 C CA . GLY A 1 246 ? 30.984 24.781 -16.844 1 17.47 246 GLY A CA 1
ATOM 1942 C C . GLY A 1 246 ? 32.156 24.266 -17.656 1 17.47 246 GLY A C 1
ATOM 1943 O O . GLY A 1 246 ? 32.062 23.219 -18.312 1 17.47 246 GLY A O 1
ATOM 1944 N N . SER A 1 247 ? 33.438 24.828 -17.266 1 17.8 247 SER A N 1
ATOM 1945 C CA . SER A 1 247 ? 34.688 25.156 -17.953 1 17.8 247 SER A CA 1
ATOM 1946 C C . SER A 1 247 ? 35.469 23.891 -18.281 1 17.8 247 SER A C 1
ATOM 1948 O O . SER A 1 247 ? 35.25 22.828 -17.703 1 17.8 247 SER A O 1
ATOM 1950 N N . GLN A 1 248 ? 36.625 24.188 -18.938 1 16.81 248 GLN A N 1
ATOM 1951 C CA . GLN A 1 248 ? 37.562 23.719 -19.969 1 16.81 248 GLN A CA 1
ATOM 1952 C C . GLN A 1 248 ? 38.375 22.531 -19.484 1 16.81 248 GLN A C 1
ATOM 1954 O O . GLN A 1 248 ? 38.438 22.266 -18.281 1 16.81 248 GLN A O 1
ATOM 1959 N N . THR A 1 249 ? 39.688 22.375 -20.141 1 17.36 249 THR A N 1
ATOM 1960 C CA . THR A 1 249 ? 40.469 21.469 -20.969 1 17.36 249 THR A CA 1
ATOM 1961 C C . THR A 1 249 ? 41.469 20.688 -20.125 1 17.36 249 THR A C 1
ATOM 1963 O O . THR A 1 249 ? 42.094 19.75 -20.609 1 17.36 249 THR A O 1
ATOM 1966 N N . ALA A 1 250 ? 41.875 20.922 -18.875 1 18.66 250 ALA A N 1
ATOM 1967 C CA . ALA A 1 250 ? 43.344 20.906 -19 1 18.66 250 ALA A CA 1
ATOM 1968 C C . ALA A 1 250 ? 43.875 19.5 -19.234 1 18.66 250 ALA A C 1
ATOM 1970 O O . ALA A 1 250 ? 43.312 18.531 -18.688 1 18.66 250 ALA A O 1
ATOM 1971 N N . PRO A 1 251 ? 45 19.281 -20.047 1 17.12 251 PRO A N 1
ATOM 1972 C CA . PRO A 1 251 ? 45.594 18.203 -20.844 1 17.12 251 PRO A CA 1
ATOM 1973 C C . PRO A 1 251 ? 46.062 17.031 -19.984 1 17.12 251 PRO A C 1
ATOM 1975 O O . PRO A 1 251 ? 45.688 15.883 -20.266 1 17.12 251 PRO A O 1
ATOM 1978 N N . LYS A 1 252 ? 47.406 17.047 -19.547 1 16.77 252 LYS A N 1
ATOM 1979 C CA . LYS A 1 252 ? 48.406 16.25 -20.281 1 16.77 252 LYS A CA 1
ATOM 1980 C C . LYS A 1 252 ? 48.562 14.867 -19.656 1 16.77 252 LYS A C 1
ATOM 1982 O O . LYS A 1 252 ? 48.562 13.859 -20.359 1 16.77 252 LYS A O 1
ATOM 1987 N N . PRO A 1 253 ? 49.406 14.805 -18.422 1 17.83 253 PRO A N 1
ATOM 1988 C CA . PRO A 1 253 ? 50.688 14.133 -18.625 1 17.83 253 PRO A CA 1
ATOM 1989 C C . PRO A 1 253 ? 50.625 12.625 -18.391 1 17.83 253 PRO A C 1
ATOM 1991 O O . PRO A 1 253 ? 49.75 12.156 -17.656 1 17.83 253 PRO A O 1
ATOM 1994 N N . LYS A 1 254 ? 51.438 11.852 -19.016 1 17.62 254 LYS A N 1
ATOM 1995 C CA . LYS A 1 254 ? 51.719 10.508 -19.484 1 17.62 254 LYS A CA 1
ATOM 1996 C C . LYS A 1 254 ? 52.062 9.586 -18.328 1 17.62 254 LYS A C 1
ATOM 1998 O O . LYS A 1 254 ? 52.219 8.375 -18.516 1 17.62 254 LYS A O 1
ATOM 2003 N N . THR A 1 255 ? 52.469 10.172 -17.078 1 17.08 255 THR A N 1
ATOM 2004 C CA . THR A 1 255 ? 53.688 9.469 -16.688 1 17.08 255 THR A CA 1
ATOM 2005 C C . THR A 1 255 ? 53.406 7.992 -16.438 1 17.08 255 THR A C 1
ATOM 2007 O O . THR A 1 255 ? 52.312 7.625 -16.016 1 17.08 255 THR A O 1
ATOM 2010 N N . SER A 1 256 ? 54.375 7.133 -16.75 1 16.81 256 SER A N 1
ATOM 2011 C CA . SER A 1 256 ? 54.781 5.797 -17.172 1 16.81 256 SER A CA 1
ATOM 2012 C C . SER A 1 256 ? 54.625 4.789 -16.031 1 16.81 256 SER A C 1
ATOM 2014 O O . SER A 1 256 ? 54.75 3.58 -16.25 1 16.81 256 SER A O 1
ATOM 2016 N N . PRO A 1 257 ? 54.438 5.309 -14.672 1 17.06 257 PRO A N 1
ATOM 2017 C CA . PRO A 1 257 ? 55.438 4.516 -13.945 1 17.06 257 PRO A CA 1
ATOM 2018 C C . PRO A 1 257 ? 55.094 3.025 -13.93 1 17.06 257 PRO A C 1
ATOM 2020 O O . PRO A 1 257 ? 53.938 2.645 -14.055 1 17.06 257 PRO A O 1
ATOM 2023 N N . GLU A 1 258 ? 56.125 2.217 -13.93 1 17.33 258 GLU A N 1
ATOM 2024 C CA . GLU A 1 258 ? 56.656 0.877 -14.156 1 17.33 258 GLU A CA 1
ATOM 2025 C C . GLU A 1 258 ? 56.219 -0.08 -13.047 1 17.33 258 GLU A C 1
ATOM 2027 O O . GLU A 1 258 ? 56.625 -1.247 -13.039 1 17.33 258 GLU A O 1
ATOM 2032 N N . THR A 1 259 ? 55.312 0.465 -12.109 1 16.84 259 THR A N 1
ATOM 2033 C CA . THR A 1 259 ? 55.719 -0.244 -10.898 1 16.84 259 THR A CA 1
ATOM 2034 C C . THR A 1 259 ? 55.625 -1.754 -11.109 1 16.84 259 THR A C 1
ATOM 2036 O O . THR A 1 259 ? 54.781 -2.238 -11.867 1 16.84 259 THR A O 1
ATOM 2039 N N . GLU A 1 260 ? 56.375 -2.359 -10.148 1 16.64 260 GLU A N 1
ATOM 2040 C CA . GLU A 1 260 ? 57.188 -3.496 -9.766 1 16.64 260 GLU A CA 1
ATOM 2041 C C . GLU A 1 260 ? 56.344 -4.738 -9.516 1 16.64 260 GLU A C 1
ATOM 2043 O O . GLU A 1 260 ? 55.156 -4.637 -9.211 1 16.64 260 GLU A O 1
ATOM 2048 N N . GLU A 1 261 ? 57.062 -5.734 -9.648 1 17.08 261 GLU A N 1
ATOM 2049 C CA . GLU A 1 261 ? 56.969 -7.16 -9.945 1 17.08 261 GLU A CA 1
ATOM 2050 C C . GLU A 1 261 ? 56.406 -7.934 -8.766 1 17.08 261 GLU A C 1
ATOM 2052 O O . GLU A 1 261 ? 56.094 -9.125 -8.883 1 17.08 261 GLU A O 1
ATOM 2057 N N . GLU A 1 262 ? 56.125 -7.156 -7.582 1 17.83 262 GLU A N 1
ATOM 2058 C CA . GLU A 1 262 ? 56.625 -8.055 -6.562 1 17.83 262 GLU A CA 1
ATOM 2059 C C . GLU A 1 262 ? 55.938 -9.406 -6.594 1 17.83 262 GLU A C 1
ATOM 2061 O O . GLU A 1 262 ? 54.781 -9.5 -7.035 1 17.83 262 GLU A O 1
ATOM 2066 N N . PRO A 1 263 ? 56.625 -10.25 -5.898 1 19.67 263 PRO A N 1
ATOM 2067 C CA . PRO A 1 263 ? 57 -11.664 -5.777 1 19.67 263 PRO A CA 1
ATOM 2068 C C . PRO A 1 263 ? 55.812 -12.523 -5.293 1 19.67 263 PRO A C 1
ATOM 2070 O O . PRO A 1 263 ? 54.844 -11.992 -4.781 1 19.67 263 PRO A O 1
ATOM 2073 N N . SER A 1 264 ? 56.219 -13.789 -5.109 1 17.16 264 SER A N 1
ATOM 2074 C CA . SER A 1 264 ? 55.75 -15.164 -5.258 1 17.16 264 SER A CA 1
ATOM 2075 C C . SER A 1 264 ? 54.969 -15.625 -4.043 1 17.16 264 SER A C 1
ATOM 2077 O O . SER A 1 264 ? 54.406 -16.719 -4.031 1 17.16 264 SER A O 1
ATOM 2079 N N . VAL A 1 265 ? 55.062 -14.711 -2.992 1 19.27 265 VAL A N 1
ATOM 2080 C CA . VAL A 1 265 ? 55.312 -15.469 -1.774 1 19.27 265 VAL A CA 1
ATOM 2081 C C . VAL A 1 265 ? 54.188 -16.469 -1.548 1 19.27 265 VAL A C 1
ATOM 2083 O O . VAL A 1 265 ? 53 -16.125 -1.666 1 19.27 265 VAL A O 1
ATOM 2086 N N . GLY A 1 266 ? 54.656 -17.703 -1.304 1 17.58 266 GLY A N 1
ATOM 2087 C CA . GLY A 1 266 ? 54.344 -19.109 -1.151 1 17.58 266 GLY A CA 1
ATOM 2088 C C . GLY A 1 266 ? 53.406 -19.391 0.021 1 17.58 266 GLY A C 1
ATOM 2089 O O . GLY A 1 266 ? 53.125 -20.547 0.332 1 17.58 266 GLY A O 1
ATOM 2090 N N . CYS A 1 267 ? 53 -18.375 0.841 1 18.64 267 CYS A N 1
ATOM 2091 C CA . CYS A 1 267 ? 52.938 -18.812 2.23 1 18.64 267 CYS A CA 1
ATOM 2092 C C . CYS A 1 267 ? 51.969 -19.984 2.377 1 18.64 267 CYS A C 1
ATOM 2094 O O . CYS A 1 267 ? 50.812 -19.891 1.987 1 18.64 267 CYS A O 1
ATOM 2096 N N . PRO A 1 268 ? 52.5 -21.094 2.869 1 21.25 268 PRO A N 1
ATOM 2097 C CA . PRO A 1 268 ? 52.094 -22.484 3.039 1 21.25 268 PRO A CA 1
ATOM 2098 C C . PRO A 1 268 ? 50.812 -22.656 3.838 1 21.25 268 PRO A C 1
ATOM 2100 O O . PRO A 1 268 ? 50.312 -21.688 4.418 1 21.25 268 PRO A O 1
ATOM 2103 N N . GLN A 1 269 ? 50.781 -23.859 4.723 1 18.05 269 GLN A N 1
ATOM 2104 C CA . GLN A 1 269 ? 50.031 -25.078 5.027 1 18.05 269 GLN A CA 1
ATOM 2105 C C . GLN A 1 269 ? 49.219 -24.922 6.312 1 18.05 269 GLN A C 1
ATOM 2107 O O . GLN A 1 269 ? 48.75 -25.922 6.867 1 18.05 269 GLN A O 1
ATOM 2112 N N . LYS A 1 270 ? 49 -23.891 6.977 1 18.84 270 LYS A N 1
ATOM 2113 C CA . LYS A 1 270 ? 48.906 -23.969 8.43 1 18.84 270 LYS A CA 1
ATOM 2114 C C . LYS A 1 270 ? 47.781 -24.938 8.844 1 18.84 270 LYS A C 1
ATOM 2116 O O . LYS A 1 270 ? 46.625 -24.734 8.5 1 18.84 270 LYS A O 1
ATOM 2121 N N . GLN A 1 271 ? 48.094 -26.234 9.258 1 16.61 271 GLN A N 1
ATOM 2122 C CA . GLN A 1 271 ? 47.469 -27.469 9.688 1 16.61 271 GLN A CA 1
ATOM 2123 C C . GLN A 1 271 ? 46.562 -27.219 10.898 1 16.61 271 GLN A C 1
ATOM 2125 O O . GLN A 1 271 ? 45.438 -27.75 10.977 1 16.61 271 GLN A O 1
ATOM 2130 N N . LYS A 1 272 ? 47.188 -27.016 12.086 1 20.64 272 LYS A N 1
ATOM 2131 C CA . LYS A 1 272 ? 46.938 -27.797 13.289 1 20.64 272 LYS A CA 1
ATOM 2132 C C . LYS A 1 272 ? 45.5 -27.625 13.766 1 20.64 272 LYS A C 1
ATOM 2134 O O . LYS A 1 272 ? 44.812 -28.609 14.008 1 20.64 272 LYS A O 1
ATOM 2139 N N . PRO A 1 273 ? 45.094 -26.828 15.102 1 23.06 273 PRO A N 1
ATOM 2140 C CA . PRO A 1 273 ? 44.969 -27.5 16.391 1 23.06 273 PRO A CA 1
ATOM 2141 C C . PRO A 1 273 ? 43.531 -27.859 16.734 1 23.06 273 PRO A C 1
ATOM 2143 O O . PRO A 1 273 ? 42.594 -27.125 16.359 1 23.06 273 PRO A O 1
ATOM 2146 N N . ARG A 1 274 ? 43.188 -29.141 17.188 1 23.2 274 ARG A N 1
ATOM 2147 C CA . ARG A 1 274 ? 42.031 -30 17.469 1 23.2 274 ARG A CA 1
ATOM 2148 C C . ARG A 1 274 ? 41.156 -29.391 18.562 1 23.2 274 ARG A C 1
ATOM 2150 O O . ARG A 1 274 ? 39.938 -29.344 18.438 1 23.2 274 ARG A O 1
ATOM 2157 N N . PRO A 1 275 ? 41.812 -29.453 19.906 1 25.38 275 PRO A N 1
ATOM 2158 C CA . PRO A 1 275 ? 40.875 -30.031 20.891 1 25.38 275 PRO A CA 1
ATOM 2159 C C . PRO A 1 275 ? 39.719 -29.078 21.25 1 25.38 275 PRO A C 1
ATOM 2161 O O . PRO A 1 275 ? 38.594 -29.516 21.359 1 25.38 275 PRO A O 1
ATOM 2164 N N . ILE A 1 276 ? 39.969 -28 22.031 1 25.28 276 ILE A N 1
ATOM 2165 C CA . ILE A 1 276 ? 39.719 -27.922 23.469 1 25.28 276 ILE A CA 1
ATOM 2166 C C . ILE A 1 276 ? 38.219 -27.75 23.703 1 25.28 276 ILE A C 1
ATOM 2168 O O . ILE A 1 276 ? 37.531 -27 23 1 25.28 276 ILE A O 1
ATOM 2172 N N . SER A 1 277 ? 37.656 -28.5 24.891 1 23.38 277 SER A N 1
ATOM 2173 C CA . SER A 1 277 ? 36.406 -28.953 25.5 1 23.38 277 SER A CA 1
ATOM 2174 C C . SER A 1 277 ? 35.656 -27.812 26.141 1 23.38 277 SER A C 1
ATOM 2176 O O . SER A 1 277 ? 34.875 -28.016 27.094 1 23.38 277 SER A O 1
ATOM 2178 N N . VAL A 1 278 ? 35.75 -26.656 25.781 1 26.77 278 VAL A N 1
ATOM 2179 C CA . VAL A 1 278 ? 35.25 -25.547 26.594 1 26.77 278 VAL A CA 1
ATOM 2180 C C . VAL A 1 278 ? 33.875 -25.875 27.172 1 26.77 278 VAL A C 1
ATOM 2182 O O . VAL A 1 278 ? 32.906 -26.047 26.406 1 26.77 278 VAL A O 1
ATOM 2185 N N . ARG A 1 279 ? 33.688 -26.469 28.531 1 28.16 279 ARG A N 1
ATOM 2186 C CA . ARG A 1 279 ? 32.875 -26.484 29.734 1 28.16 279 ARG A CA 1
ATOM 2187 C C . ARG A 1 279 ? 32.219 -25.141 30 1 28.16 279 ARG A C 1
ATOM 2189 O O . ARG A 1 279 ? 31.328 -25.031 30.828 1 28.16 279 ARG A O 1
ATOM 2196 N N . ARG A 1 280 ? 33.094 -24.094 30.375 1 29.61 280 ARG A N 1
ATOM 2197 C CA . ARG A 1 280 ? 32.469 -23.062 31.203 1 29.61 280 ARG A CA 1
ATOM 2198 C C . ARG A 1 280 ? 31.125 -22.625 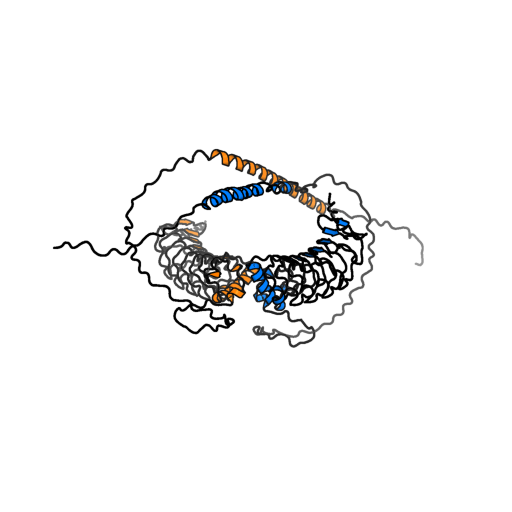30.625 1 29.61 280 ARG A C 1
ATOM 2200 O O . ARG A 1 280 ? 30.141 -22.531 31.344 1 29.61 280 ARG A O 1
ATOM 2207 N N . ALA A 1 281 ? 31.312 -21.344 30 1 31.44 281 ALA A N 1
ATOM 2208 C CA . ALA A 1 281 ? 30.281 -20.328 30.188 1 31.44 281 ALA A CA 1
ATOM 2209 C C . ALA A 1 281 ? 28.953 -20.766 29.594 1 31.44 281 ALA A C 1
ATOM 2211 O O . ALA A 1 281 ? 27.922 -20.688 30.25 1 31.44 281 ALA A O 1
ATOM 2212 N N . ILE A 1 282 ? 28.797 -20.453 28.25 1 30.53 282 ILE A N 1
ATOM 2213 C CA . ILE A 1 282 ? 27.953 -19.734 27.297 1 30.53 282 ILE A CA 1
ATOM 2214 C C . ILE A 1 282 ? 26.906 -20.688 26.719 1 30.53 282 ILE A C 1
ATOM 2216 O O . ILE A 1 282 ? 26.344 -20.438 25.656 1 30.53 282 ILE A O 1
ATOM 2220 N N . GLY A 1 283 ? 26.984 -21.859 27.094 1 30.91 283 GLY A N 1
ATOM 2221 C CA . GLY A 1 283 ? 25.812 -22.625 26.734 1 30.91 283 GLY A CA 1
ATOM 2222 C C . GLY A 1 283 ? 24.531 -22.109 27.375 1 30.91 283 GLY A C 1
ATOM 2223 O O . GLY A 1 283 ? 24.266 -22.375 28.547 1 30.91 283 GLY A O 1
ATOM 2224 N N . THR A 1 284 ? 24.125 -20.703 27.469 1 36.16 284 THR A N 1
ATOM 2225 C CA . THR A 1 284 ? 23.016 -19.781 27.312 1 36.16 284 THR A CA 1
ATOM 2226 C C . THR A 1 284 ? 21.781 -20.484 26.75 1 36.16 284 THR A C 1
ATOM 2228 O O . THR A 1 284 ? 21.906 -21.547 26.141 1 36.16 284 THR A O 1
ATOM 2231 N N . VAL A 1 285 ? 21.078 -19.516 25.656 1 37.97 285 VAL A N 1
ATOM 2232 C CA . VAL A 1 285 ? 19.984 -19.141 24.766 1 37.97 285 VAL A CA 1
ATOM 2233 C C . VAL A 1 285 ? 19.594 -20.328 23.891 1 37.97 285 VAL A C 1
ATOM 2235 O O . VAL A 1 285 ? 19.672 -20.25 22.672 1 37.97 285 VAL A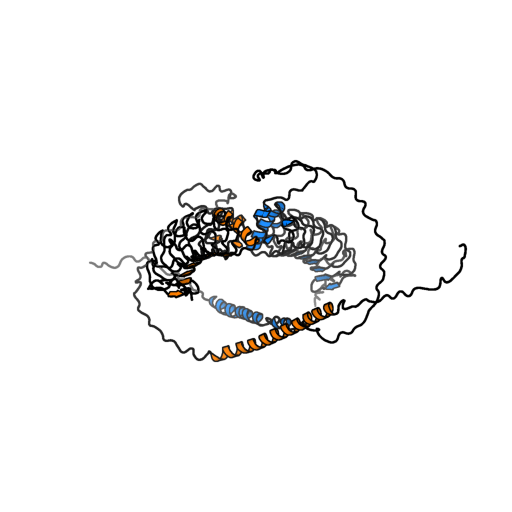 O 1
ATOM 2238 N N . ILE A 1 286 ? 20.328 -21.188 24.219 1 38.34 286 ILE A N 1
ATOM 2239 C CA . ILE A 1 286 ? 19.641 -22.359 23.688 1 38.34 286 ILE A CA 1
ATOM 2240 C C . ILE A 1 286 ? 18.203 -22.391 24.172 1 38.34 286 ILE A C 1
ATOM 2242 O O . ILE A 1 286 ? 17.891 -21.859 25.25 1 38.34 286 ILE A O 1
ATOM 2246 N N . ILE A 1 287 ? 17.766 -23.203 23.797 1 41.25 287 ILE A N 1
ATOM 2247 C CA . ILE A 1 287 ? 16.391 -23.719 23.828 1 41.25 287 ILE A CA 1
ATOM 2248 C C . ILE A 1 287 ? 15.664 -23.141 25.047 1 41.25 287 ILE A C 1
ATOM 2250 O O . ILE A 1 287 ? 16.094 -23.312 26.188 1 41.25 287 ILE A O 1
ATOM 2254 N N . ALA A 1 288 ? 15.312 -21.719 24.531 1 45.31 288 ALA A N 1
ATOM 2255 C CA . ALA A 1 288 ? 14.086 -21.391 23.812 1 45.31 288 ALA A CA 1
ATOM 2256 C C . ALA A 1 288 ? 13.25 -22.641 23.547 1 45.31 288 ALA A C 1
ATOM 2258 O O . ALA A 1 288 ? 13.648 -23.484 22.734 1 45.31 288 ALA A O 1
ATOM 2259 N N . GLY A 1 289 ? 13.867 -23.578 24.203 1 43.22 289 GLY A N 1
ATOM 2260 C CA . GLY A 1 289 ? 12.727 -24 24.984 1 43.22 289 GLY A CA 1
ATOM 2261 C C . GLY A 1 289 ? 11.398 -23.578 24.391 1 43.22 289 GLY A C 1
ATOM 2262 O O . GLY A 1 289 ? 11.172 -22.391 24.141 1 43.22 289 GLY A O 1
ATOM 2263 N N . VAL A 1 290 ? 10.914 -24.422 24.578 1 53.09 290 VAL A N 1
ATOM 2264 C CA . VAL A 1 290 ? 9.789 -25.203 25.078 1 53.09 290 VAL A CA 1
ATOM 2265 C C . VAL A 1 290 ? 8.75 -24.266 25.688 1 53.09 290 VAL A C 1
ATOM 2267 O O . VAL A 1 290 ? 7.711 -24.703 26.172 1 53.09 290 VAL A O 1
ATOM 2270 N N . VAL A 1 291 ? 8.906 -23.266 25.828 1 48.72 291 VAL A N 1
ATOM 2271 C CA . VAL A 1 291 ? 7.855 -22.281 26.078 1 48.72 291 VAL A CA 1
ATOM 2272 C C . VAL A 1 291 ? 6.762 -22.406 25.031 1 48.72 291 VAL A C 1
ATOM 2274 O O . VAL A 1 291 ? 5.574 -22.438 25.359 1 48.72 291 VAL A O 1
ATOM 2277 N N . CYS A 1 292 ? 7.035 -21.703 23.781 1 55.5 292 CYS A N 1
ATOM 2278 C CA . CYS A 1 292 ? 6.039 -21.484 22.75 1 55.5 292 CYS A CA 1
ATOM 2279 C C . CYS A 1 292 ? 5.461 -22.797 22.25 1 55.5 292 CYS A C 1
ATOM 2281 O O . CYS A 1 292 ? 4.488 -22.812 21.484 1 55.5 292 CYS A O 1
ATOM 2283 N N . GLY A 1 293 ? 6.105 -23.5 22.328 1 50.22 293 GLY A N 1
ATOM 2284 C CA . GLY A 1 293 ? 5.504 -24.672 21.688 1 50.22 293 GLY A CA 1
ATOM 2285 C C . GLY A 1 293 ? 4.211 -25.109 22.359 1 50.22 293 GLY A C 1
ATOM 2286 O O . GLY A 1 293 ? 3.215 -25.359 21.688 1 50.22 293 GLY A O 1
ATOM 2287 N N . ILE A 1 294 ? 4.098 -25.094 23.531 1 59.75 294 ILE A N 1
ATOM 2288 C CA . ILE A 1 294 ? 2.951 -25.609 24.281 1 59.75 294 ILE A CA 1
ATOM 2289 C C . ILE A 1 294 ? 1.954 -24.484 24.531 1 59.75 294 ILE A C 1
ATOM 2291 O O . ILE A 1 294 ? 0.746 -24.719 24.609 1 59.75 294 ILE A O 1
ATOM 2295 N N . VAL A 1 295 ? 2.305 -23.438 24.609 1 54.91 295 VAL A N 1
ATOM 2296 C CA . VAL A 1 295 ? 1.234 -22.453 24.719 1 54.91 295 VAL A CA 1
ATOM 2297 C C . VAL A 1 295 ? 0.292 -22.594 23.516 1 54.91 295 VAL A C 1
ATOM 2299 O O . VAL A 1 295 ? -0.93 -22.578 23.688 1 54.91 295 VAL A O 1
ATOM 2302 N N . CYS A 1 296 ? 0.671 -22.391 22.312 1 50.03 296 CYS A N 1
ATOM 2303 C CA . CYS A 1 296 ? -0.266 -22.438 21.188 1 50.03 296 CYS A CA 1
ATOM 2304 C C . CYS A 1 296 ? -0.72 -23.859 20.922 1 50.03 296 CYS A C 1
ATOM 2306 O O . CYS A 1 296 ? -1.548 -24.094 20.031 1 50.03 296 CYS A O 1
ATOM 2308 N N . ILE A 1 297 ? -0.12 -24.453 21.156 1 56.12 297 ILE A N 1
ATOM 2309 C CA . ILE A 1 297 ? -0.921 -25.656 20.938 1 56.12 297 ILE A CA 1
ATOM 2310 C C . ILE A 1 297 ? -2.316 -25.453 21.531 1 56.12 297 ILE A C 1
ATOM 2312 O O . ILE A 1 297 ? -3.32 -25.703 20.859 1 56.12 297 ILE A O 1
ATOM 2316 N N . MET A 1 298 ? -2.773 -25.625 22.078 1 48.75 298 MET A N 1
ATOM 2317 C CA . MET A 1 298 ? -4.078 -25.75 22.719 1 48.75 298 MET A CA 1
ATOM 2318 C C . MET A 1 298 ? -4.645 -24.375 23.078 1 48.75 298 MET A C 1
ATOM 2320 O O . MET A 1 298 ? -4.086 -23.672 23.922 1 48.75 298 MET A O 1
ATOM 2324 N N . MET A 1 299 ? -3.955 -23.484 22.422 1 54.22 299 MET A N 1
ATOM 2325 C CA . MET A 1 299 ? -5.008 -22.578 21.969 1 54.22 299 MET A CA 1
ATOM 2326 C C . MET A 1 299 ? -6.188 -23.344 21.391 1 54.22 299 MET A C 1
ATOM 2328 O O . MET A 1 299 ? -6.109 -23.875 20.281 1 54.22 299 MET A O 1
ATOM 2332 N N . VAL A 1 300 ? -5.477 -24.625 20.984 1 50.44 300 VAL A N 1
ATOM 2333 C CA . VAL A 1 300 ? -6.043 -25.969 20.953 1 50.44 300 VAL A CA 1
ATOM 2334 C C . VAL A 1 300 ? -7.566 -25.891 21.016 1 50.44 300 VAL A C 1
ATOM 2336 O O . VAL A 1 300 ? -8.258 -26.516 20.219 1 50.44 300 VAL A O 1
ATOM 2339 N N . VAL A 1 301 ? -8.125 -26.109 21.953 1 65.19 301 VAL A N 1
ATOM 2340 C CA . VAL A 1 301 ? -9.32 -26.672 22.547 1 65.19 301 VAL A CA 1
ATOM 2341 C C . VAL A 1 301 ? -10.352 -25.578 22.797 1 65.19 301 VAL A C 1
ATOM 2343 O O . VAL A 1 301 ? -11.555 -25.812 22.719 1 65.19 301 VAL A O 1
ATOM 2346 N N . ALA A 1 302 ? -9.992 -24.531 23.062 1 56.38 302 ALA A N 1
ATOM 2347 C CA . ALA A 1 302 ? -10.914 -23.422 23.297 1 56.38 302 ALA A CA 1
ATOM 2348 C C . ALA A 1 302 ? -11.883 -23.25 22.141 1 56.38 302 ALA A C 1
ATOM 2350 O O . ALA A 1 302 ? -13.086 -23.062 22.344 1 56.38 302 ALA A O 1
ATOM 2351 N N . ALA A 1 303 ? -11.391 -22.859 21.047 1 60.69 303 ALA A N 1
ATOM 2352 C CA . ALA A 1 303 ? -12.219 -22.547 19.891 1 60.69 303 ALA A CA 1
ATOM 2353 C C . ALA A 1 303 ? -12.938 -23.781 19.375 1 60.69 303 ALA A C 1
ATOM 2355 O O . ALA A 1 303 ? -14.047 -23.688 18.844 1 60.69 303 ALA A O 1
ATOM 2356 N N . ALA A 1 304 ? -12.422 -24.719 19.406 1 55.97 304 ALA A N 1
ATOM 2357 C CA . ALA A 1 304 ? -13.117 -25.797 18.688 1 55.97 304 ALA A CA 1
ATOM 2358 C C . ALA A 1 304 ? -14.461 -26.109 19.344 1 55.97 304 ALA A C 1
ATOM 2360 O O . ALA A 1 304 ? -15.469 -26.281 18.641 1 55.97 304 ALA A O 1
ATOM 2361 N N . TYR A 1 305 ? -14.688 -25.984 20.688 1 54.59 305 TYR A N 1
ATOM 2362 C CA . TYR A 1 305 ? -15.891 -26.234 21.469 1 54.59 305 TYR A CA 1
ATOM 2363 C C . TYR A 1 305 ? -16.812 -25.016 21.453 1 54.59 305 TYR A C 1
ATOM 2365 O O . TYR A 1 305 ? -17.984 -25.109 21.797 1 54.59 305 TYR A O 1
ATOM 2373 N N . GLY A 1 306 ? -16.312 -23.875 21.453 1 51.41 306 GLY A N 1
ATOM 2374 C CA . GLY A 1 306 ? -17.266 -22.766 21.422 1 51.41 306 GLY A CA 1
ATOM 2375 C C . GLY A 1 306 ? -18.312 -22.906 20.344 1 51.41 306 GLY A C 1
ATOM 2376 O O . GLY A 1 306 ? -19.5 -22.781 20.609 1 51.41 306 GLY A O 1
ATOM 2377 N N . CYS A 1 307 ? -18.172 -22.703 19.109 1 50.06 307 CYS A N 1
ATOM 2378 C CA . CYS A 1 307 ? -19.031 -22.672 17.938 1 50.06 307 CYS A CA 1
ATOM 2379 C C . CYS A 1 307 ? -19.516 -24.078 17.562 1 50.06 307 CYS A C 1
ATOM 2381 O O . CYS A 1 307 ? -20.344 -24.234 16.672 1 50.06 307 CYS A O 1
ATOM 2383 N N . ILE A 1 308 ? -19.062 -24.922 17.734 1 50.81 308 ILE A N 1
ATOM 2384 C CA . ILE A 1 308 ? -19.891 -26.094 17.422 1 50.81 308 ILE A CA 1
ATOM 2385 C C . ILE A 1 308 ? -21.281 -25.922 18.047 1 50.81 308 ILE A C 1
ATOM 2387 O O . ILE A 1 308 ? -22.297 -26.062 17.359 1 50.81 308 ILE A O 1
ATOM 2391 N N . TYR A 1 309 ? -21.75 -25.75 19.312 1 50.38 309 TYR A N 1
ATOM 2392 C CA . TYR A 1 309 ? -22.984 -25.703 20.094 1 50.38 309 TYR A CA 1
ATOM 2393 C C . TYR A 1 309 ? -23.672 -24.344 19.922 1 50.38 309 TYR A C 1
ATOM 2395 O O . TYR A 1 309 ? -24.859 -24.219 20.234 1 50.38 309 TYR A O 1
ATOM 2403 N N . ALA A 1 310 ? -22.969 -23.484 19.219 1 57.25 310 ALA A N 1
ATOM 2404 C CA . ALA A 1 310 ? -23.859 -22.484 18.625 1 57.25 310 ALA A CA 1
ATOM 2405 C C . ALA A 1 310 ? -24.641 -23.094 17.453 1 57.25 310 ALA A C 1
ATOM 2407 O O . ALA A 1 310 ? -25.766 -22.672 17.188 1 57.25 310 ALA A O 1
ATOM 2408 N N . SER A 1 311 ? -24.266 -24.125 16.516 1 54.25 311 SER A N 1
ATOM 2409 C CA . SER A 1 311 ? -24.828 -25.062 15.547 1 54.25 311 SER A CA 1
ATOM 2410 C C . SER A 1 311 ? -26.203 -25.547 15.969 1 54.25 311 SER A C 1
ATOM 2412 O O . SER A 1 311 ? -27.125 -25.609 15.156 1 54.25 311 SER A O 1
ATOM 2414 N N . LEU A 1 312 ? -26.422 -26.172 17.219 1 56.41 312 LEU A N 1
ATOM 2415 C CA . LEU A 1 312 ? -27.547 -26.953 17.719 1 56.41 312 LEU A CA 1
ATOM 2416 C C . LEU A 1 312 ? -28.719 -26.031 18.094 1 56.41 312 LEU A C 1
ATOM 2418 O O . LEU A 1 312 ? -29.859 -26.312 17.75 1 56.41 312 LEU A O 1
ATOM 2422 N N . MET A 1 313 ? -28.531 -24.938 18.984 1 53.12 313 MET A N 1
ATOM 2423 C CA . MET A 1 313 ? -29.594 -24.172 19.641 1 53.12 313 MET A CA 1
ATOM 2424 C C . MET A 1 313 ? -30.328 -23.297 18.641 1 53.12 313 MET A C 1
ATOM 2426 O O . MET A 1 313 ? -31.531 -23.031 18.812 1 53.12 313 MET A O 1
ATOM 2430 N N . ALA A 1 314 ? -29.562 -22.953 17.453 1 51.59 314 ALA A N 1
ATOM 2431 C CA . ALA A 1 314 ? -30.281 -22.297 16.375 1 51.59 314 ALA A CA 1
ATOM 2432 C C . ALA A 1 314 ? -31.094 -23.297 15.562 1 51.59 314 ALA A C 1
ATOM 2434 O O . ALA A 1 314 ? -32.188 -22.984 15.102 1 51.59 314 ALA A O 1
ATOM 2435 N N . LYS A 1 315 ? -30.609 -24.516 15.32 1 51.91 315 LYS A N 1
ATOM 2436 C CA . LYS A 1 315 ? -31.391 -25.484 14.586 1 51.91 315 LYS A CA 1
ATOM 2437 C C . LYS A 1 315 ? -32.75 -25.688 15.227 1 51.91 315 LYS A C 1
ATOM 2439 O O . LYS A 1 315 ? -33.781 -25.734 14.539 1 51.91 315 LYS A O 1
ATOM 2444 N N . TYR A 1 316 ? -32.969 -25.797 16.734 1 49.66 316 TYR A N 1
ATOM 2445 C CA . TYR A 1 316 ? -34.188 -26.078 17.516 1 49.66 316 TYR A CA 1
ATOM 2446 C C . TYR A 1 316 ? -35.125 -24.891 17.484 1 49.66 316 TYR A C 1
ATOM 2448 O O . TYR A 1 316 ? -36.344 -25.047 17.281 1 49.66 316 TYR A O 1
ATOM 2456 N N . HIS A 1 317 ? -34.562 -23.469 17.609 1 48.25 317 HIS A N 1
ATOM 2457 C CA . HIS A 1 317 ? -35.531 -22.391 17.75 1 48.25 317 HIS A CA 1
ATOM 2458 C C . HIS A 1 317 ? -36.25 -22.125 16.438 1 48.25 317 HIS A C 1
ATOM 2460 O O . HIS A 1 317 ? -37.438 -21.797 16.438 1 48.25 317 HIS A O 1
ATOM 2466 N N . ARG A 1 318 ? -35.5 -22.328 15.188 1 44.28 318 ARG A N 1
ATOM 2467 C CA . ARG A 1 318 ? -36.094 -22.188 13.859 1 44.28 318 ARG A CA 1
ATOM 2468 C C . ARG A 1 318 ? -36.844 -23.453 13.445 1 44.28 318 ARG A C 1
ATOM 2470 O O . ARG A 1 318 ? -37.656 -23.422 12.516 1 44.28 318 ARG A O 1
ATOM 2477 N N . GLU A 1 319 ? -36.406 -24.594 13.82 1 42.91 319 GLU A N 1
ATOM 2478 C CA . GLU A 1 319 ? -37.281 -25.672 13.383 1 42.91 319 GLU A CA 1
ATOM 2479 C C . GLU A 1 319 ? -38.75 -25.359 13.742 1 42.91 319 GLU A C 1
ATOM 2481 O O . GLU A 1 319 ? -39.656 -25.656 12.961 1 42.91 319 GLU A O 1
ATOM 2486 N N . LEU A 1 320 ? -39.281 -24.922 14.953 1 41.28 320 LEU A N 1
ATOM 2487 C CA . LEU A 1 320 ? -40.594 -24.828 15.57 1 41.28 320 LEU A CA 1
ATOM 2488 C C . LEU A 1 320 ? -41.312 -23.578 15.102 1 41.28 320 LEU A C 1
ATOM 2490 O O . LEU A 1 320 ? -42.531 -23.438 15.305 1 41.28 320 LEU A O 1
ATOM 2494 N N . LYS A 1 321 ? -40.531 -22.531 14.594 1 39.06 321 LYS A N 1
ATOM 2495 C CA . LYS A 1 321 ? -41.219 -21.469 13.883 1 39.06 321 LYS A CA 1
ATOM 2496 C C . LYS A 1 321 ? -41.719 -21.969 12.523 1 39.06 321 LYS A C 1
ATOM 2498 O O . LYS A 1 321 ? -42.312 -21.203 11.766 1 39.06 321 LYS A O 1
ATOM 2503 N N . LYS A 1 322 ? -41.375 -23.234 11.961 1 37.53 322 LYS A N 1
ATOM 2504 C CA . LYS A 1 322 ? -41.906 -24.016 10.844 1 37.53 322 LYS A CA 1
ATOM 2505 C C . LYS A 1 322 ? -43.438 -24.031 10.844 1 37.53 322 LYS A C 1
ATOM 2507 O O . LYS A 1 322 ? -44.062 -24.047 9.781 1 37.53 322 LYS A O 1
ATOM 2512 N N . ARG A 1 323 ? -44.156 -24.453 11.828 1 37.75 323 ARG A N 1
ATOM 2513 C CA . ARG A 1 323 ? -45.531 -24.891 12 1 37.75 323 ARG A CA 1
ATOM 2514 C C . ARG A 1 323 ? -46.469 -23.703 12.047 1 37.75 323 ARG A C 1
ATOM 2516 O O . ARG A 1 323 ? -47.656 -23.859 12.344 1 37.75 323 ARG A O 1
ATOM 2523 N N . GLN A 1 324 ? -45.906 -22.5 12.18 1 30.56 324 GLN A N 1
ATOM 2524 C CA . GLN A 1 324 ? -46.938 -21.469 12.297 1 30.56 324 GLN A CA 1
ATOM 2525 C C . GLN A 1 324 ? -47.75 -21.344 11.008 1 30.56 324 GLN A C 1
ATOM 2527 O O . GLN A 1 324 ? -47.219 -20.891 9.984 1 30.56 324 GLN A O 1
ATOM 2532 N N . PRO A 1 325 ? -48.688 -22.406 10.68 1 31.67 325 PRO A N 1
ATOM 2533 C CA . PRO A 1 325 ? -49.594 -22.125 9.578 1 31.67 325 PRO A CA 1
ATOM 2534 C C . PRO A 1 325 ? -50.156 -20.703 9.602 1 31.67 325 PRO A C 1
ATOM 2536 O O . PRO A 1 325 ? -50.938 -20.359 10.492 1 31.67 325 PRO A O 1
ATOM 2539 N N . LEU A 1 326 ? -49.438 -19.703 9.945 1 25.22 326 LEU A N 1
ATOM 2540 C CA . LEU A 1 326 ? -50.344 -18.562 10.07 1 25.22 326 LEU A CA 1
ATOM 2541 C C . LEU A 1 326 ? -51.25 -18.469 8.867 1 25.22 326 LEU A C 1
ATOM 2543 O O . LEU A 1 326 ? -50.812 -18.344 7.73 1 25.22 326 LEU A O 1
ATOM 2547 N N . MET A 1 327 ? -52.406 -19.109 8.781 1 24.33 327 MET A N 1
ATOM 2548 C CA . MET A 1 327 ? -53.781 -19.016 8.297 1 24.33 327 MET A CA 1
ATOM 2549 C C . MET A 1 327 ? -54.188 -17.578 8.023 1 24.33 327 MET A C 1
ATOM 2551 O O . MET A 1 327 ? -54.25 -16.766 8.953 1 24.33 327 MET A O 1
ATOM 2555 N N . GLY A 1 328 ? -53.625 -17.016 7.094 1 22.09 328 GLY A N 1
ATOM 2556 C CA . GLY A 1 328 ? -53.812 -15.711 6.465 1 22.09 328 GLY A CA 1
ATOM 2557 C C . GLY A 1 328 ? -55.281 -15.289 6.434 1 22.09 328 GLY A C 1
ATOM 2558 O O . GLY A 1 328 ? -56.188 -16.125 6.41 1 22.09 328 GLY A O 1
ATOM 2559 N N . ASP A 1 329 ? -55.469 -14.102 6.766 1 22.78 329 ASP A N 1
ATOM 2560 C CA . ASP A 1 329 ? -56.594 -13.203 6.91 1 22.78 329 ASP A CA 1
ATOM 2561 C C . ASP A 1 329 ? -57.344 -13.039 5.582 1 22.78 329 ASP A C 1
ATOM 2563 O O . ASP A 1 329 ? -56.781 -12.484 4.625 1 22.78 329 ASP A O 1
ATOM 2567 N N . THR A 1 330 ? -57.969 -13.977 4.934 1 21.66 330 THR A N 1
ATOM 2568 C CA . THR A 1 330 ? -58.938 -13.672 3.893 1 21.66 330 THR A CA 1
ATOM 2569 C C . THR A 1 330 ? -59.938 -12.609 4.371 1 21.66 330 THR A C 1
ATOM 2571 O O . THR A 1 330 ? -60.938 -12.352 3.713 1 21.66 330 THR A O 1
ATOM 2574 N N . GLU A 1 331 ? -59.656 -11.766 5.449 1 21.78 331 GLU A N 1
ATOM 2575 C CA . GLU A 1 331 ? -60.906 -11.047 5.77 1 21.78 331 GLU A CA 1
ATOM 2576 C C . GLU A 1 331 ? -61.5 -10.383 4.531 1 21.78 331 GLU A C 1
ATOM 2578 O O . GLU A 1 331 ? -60.781 -10.109 3.564 1 21.78 331 GLU A O 1
ATOM 2583 N N . GLY A 1 332 ? -62.875 -10.148 4.652 1 17.77 332 GLY A N 1
ATOM 2584 C CA . GLY A 1 332 ? -64.312 -9.891 4.348 1 17.77 332 GLY A CA 1
ATOM 2585 C C . GLY A 1 332 ? -64.562 -8.422 4.086 1 17.77 332 GLY A C 1
ATOM 2586 O O . GLY A 1 332 ? -65.688 -7.957 4.328 1 17.77 332 GLY A O 1
ATOM 2587 N N . GLU A 1 333 ? -63.844 -7.613 3.482 1 20.3 333 GLU A N 1
ATOM 2588 C CA . GLU A 1 333 ? -64.312 -6.238 3.498 1 20.3 333 GLU A CA 1
ATOM 2589 C C . GLU A 1 333 ? -65.625 -6.105 2.682 1 20.3 333 GLU A C 1
ATOM 2591 O O . GLU A 1 333 ? -65.562 -6.23 1.456 1 20.3 333 GLU A O 1
ATOM 2596 N N . HIS A 1 334 ? -66.75 -6.605 3.148 1 18.45 334 HIS A N 1
ATOM 2597 C CA . HIS A 1 334 ? -68.062 -6.289 2.574 1 18.45 334 HIS A CA 1
ATOM 2598 C C . HIS A 1 334 ? -68.375 -4.816 2.754 1 18.45 334 HIS A C 1
ATOM 2600 O O . HIS A 1 334 ? -67.938 -4.18 3.709 1 18.45 334 HIS A O 1
ATOM 2606 N N . GLU A 1 335 ? -69.125 -3.893 1.683 1 20.41 335 GLU A N 1
ATOM 2607 C CA . GLU A 1 335 ? -69.625 -2.668 1.071 1 20.41 335 GLU A CA 1
ATOM 2608 C C . GLU A 1 335 ? -70.812 -2.131 1.833 1 20.41 335 GLU A C 1
ATOM 2610 O O . GLU A 1 335 ? -71.938 -2.705 1.766 1 20.41 335 GLU A O 1
ATOM 2615 N N . GLU A 1 336 ? -70.75 -1.557 3.064 1 17.22 336 GLU A N 1
ATOM 2616 C CA . GLU A 1 336 ? -71.812 -0.838 3.773 1 17.22 336 GLU A CA 1
ATOM 2617 C C . GLU A 1 336 ? -72.125 0.453 3.049 1 17.22 336 GLU A C 1
ATOM 2619 O O . GLU A 1 336 ? -71.312 1.345 2.895 1 17.22 336 GLU A O 1
ATOM 2624 N N . GLN A 1 337 ? -73.312 0.555 2.225 1 18.06 337 GLN A N 1
ATOM 2625 C CA . GLN A 1 337 ? -74.625 1.168 2.111 1 18.06 337 GLN A CA 1
ATOM 2626 C C . GLN A 1 337 ? -75.188 1.473 3.488 1 18.06 337 GLN A C 1
ATOM 2628 O O . GLN A 1 337 ? -74.938 0.734 4.445 1 18.06 337 GLN A O 1
ATOM 2633 N N . LYS A 1 338 ? -76.5 2.182 3.824 1 20.47 338 LYS A N 1
ATOM 2634 C CA . LYS A 1 338 ? -77.125 3.42 4.293 1 20.47 338 LYS A CA 1
ATOM 2635 C C . LYS A 1 338 ? -77.5 3.322 5.77 1 20.47 338 LYS A C 1
ATOM 2637 O O . LYS A 1 338 ? -77.625 4.34 6.449 1 20.47 338 LYS A O 1
ATOM 2642 N N . GLN A 1 339 ? -77.688 2.73 6.793 1 17.44 339 GLN A N 1
ATOM 2643 C CA . GLN A 1 339 ? -79.062 2.912 7.316 1 17.44 339 GLN A CA 1
ATOM 2644 C C . GLN A 1 339 ? -79.188 4.254 8.031 1 17.44 339 GLN A C 1
ATOM 2646 O O . GLN A 1 339 ? -79.75 4.324 9.125 1 17.44 339 GLN A O 1
ATOM 2651 N N . ILE A 1 340 ? -78.5 5.293 7.98 1 19.64 340 ILE A N 1
ATOM 2652 C CA . ILE A 1 340 ? -78.938 6.043 9.148 1 19.64 340 ILE A CA 1
ATOM 2653 C C . ILE A 1 340 ? -80.25 6.785 8.828 1 19.64 340 ILE A C 1
ATOM 2655 O O . ILE A 1 340 ? -81.188 6.75 9.602 1 19.64 340 ILE A O 1
ATOM 2659 N N . SER A 1 341 ? -80.625 7.801 8.109 1 22.88 341 SER A N 1
ATOM 2660 C CA . SER A 1 341 ? -81.75 8.695 8.141 1 22.88 341 SER A CA 1
ATOM 2661 C C . SER A 1 341 ? -83 8.008 7.594 1 22.88 341 SER A C 1
ATOM 2663 O O . SER A 1 341 ? -83 7.539 6.453 1 22.88 341 SER A O 1
ATOM 2665 N N . SER A 1 342 ? -83.875 7.395 8.734 1 19.64 342 SER A N 1
ATOM 2666 C CA . SER A 1 342 ? -84.938 7.789 9.586 1 19.64 342 SER A CA 1
ATOM 2667 C C . SER A 1 342 ? -84.812 9.227 10.078 1 19.64 342 SER A C 1
ATOM 2669 O O . SER A 1 342 ? -85.375 9.594 11.117 1 19.64 342 SER A O 1
ATOM 2671 N N . VAL A 1 343 ? -84.312 10.242 9.352 1 20.38 343 VAL A N 1
ATOM 2672 C CA . VAL A 1 343 ? -85 11.484 9.664 1 20.38 343 VAL A CA 1
ATOM 2673 C C . VAL A 1 343 ? -86.188 11.664 8.719 1 20.38 343 VAL A C 1
ATOM 2675 O O . VAL A 1 343 ? -86.312 12.68 8.031 1 20.38 343 VAL A O 1
ATOM 2678 N N . ALA A 1 344 ? -87.125 10.633 8.562 1 16.97 344 ALA A N 1
ATOM 2679 C CA . ALA A 1 344 ? -88.5 11.055 8.891 1 16.97 344 ALA A CA 1
ATOM 2680 C C . ALA A 1 344 ? -88.812 10.805 10.359 1 16.97 344 ALA A C 1
ATOM 2682 O O . ALA A 1 344 ? -88.5 9.742 10.898 1 16.97 344 ALA A O 1
ATOM 2683 N N . SER B 1 1 ? 35.5 47.969 43.469 1 29.05 1 SER B N 1
ATOM 2684 C CA . SER B 1 1 ? 34.406 47.031 43.75 1 29.05 1 SER B CA 1
ATOM 2685 C C . SER B 1 1 ? 33.188 47.344 42.875 1 29.05 1 SER B C 1
ATOM 2687 O O . SER B 1 1 ? 32.438 48.25 43.156 1 29.05 1 SER B O 1
ATOM 2689 N N . SER B 1 2 ? 33.281 47.344 41.5 1 35.84 2 SER B N 1
ATOM 2690 C CA . SER B 1 2 ? 32.344 47.594 40.438 1 35.84 2 SER B CA 1
ATOM 2691 C C . SER B 1 2 ? 31.172 46.594 40.5 1 35.84 2 SER B C 1
ATOM 2693 O O . SER B 1 2 ? 31.375 45.375 40.375 1 35.84 2 SER B O 1
ATOM 2695 N N . GLY B 1 3 ? 30.172 46.844 41.375 1 34.59 3 GLY B N 1
ATOM 2696 C CA . GLY B 1 3 ? 28.969 46.031 41.469 1 34.59 3 GLY B CA 1
ATOM 2697 C C . GLY B 1 3 ? 28.297 45.812 40.125 1 34.59 3 GLY B C 1
ATOM 2698 O O . GLY B 1 3 ? 27.953 46.781 39.438 1 34.59 3 GLY B O 1
ATOM 2699 N N . LEU B 1 4 ? 28.688 44.812 39.375 1 37.53 4 LEU B N 1
ATOM 2700 C CA . LEU B 1 4 ? 27.906 44.312 38.25 1 37.53 4 LEU B CA 1
ATOM 2701 C C . LEU B 1 4 ? 26.438 44.156 38.594 1 37.53 4 LEU B C 1
ATOM 2703 O O . LEU B 1 4 ? 26.078 43.344 39.438 1 37.53 4 LEU B O 1
ATOM 2707 N N . SER B 1 5 ? 25.734 45.25 38.75 1 39.69 5 SER B N 1
ATOM 2708 C CA . SER B 1 5 ? 24.281 45.156 38.875 1 39.69 5 SER B CA 1
ATOM 2709 C C . SER B 1 5 ? 23.703 44.281 37.781 1 39.69 5 SER B C 1
ATOM 2711 O O . SER B 1 5 ? 23.938 44.5 36.594 1 39.69 5 SER B O 1
ATOM 2713 N N . SER B 1 6 ? 23.672 42.969 38.031 1 41.38 6 SER B N 1
ATOM 2714 C CA . SER B 1 6 ? 22.828 42.156 37.188 1 41.38 6 SER B CA 1
ATOM 2715 C C . SER B 1 6 ? 21.469 42.812 36.938 1 41.38 6 SER B C 1
ATOM 2717 O O . SER B 1 6 ? 20.719 43.062 37.875 1 41.38 6 SER B O 1
ATOM 2719 N N . THR B 1 7 ? 21.469 43.781 36.094 1 41.03 7 THR B N 1
ATOM 2720 C CA . THR B 1 7 ? 20.141 44.219 35.656 1 41.03 7 THR B CA 1
ATOM 2721 C C . THR B 1 7 ? 19.219 43.031 35.438 1 41.03 7 THR B C 1
ATOM 2723 O O . THR B 1 7 ? 19.422 42.219 34.531 1 41.03 7 THR B O 1
ATOM 2726 N N . HIS B 1 8 ? 18.844 42.375 36.531 1 43.22 8 HIS B N 1
ATOM 2727 C CA . HIS B 1 8 ? 17.703 41.5 36.312 1 43.22 8 HIS B CA 1
ATOM 2728 C C . HIS B 1 8 ? 16.672 42.156 35.406 1 43.22 8 HIS B C 1
ATOM 2730 O O . HIS B 1 8 ? 16.188 43.25 35.688 1 43.22 8 HIS B O 1
ATOM 2736 N N . THR B 1 9 ? 16.922 42.219 34.188 1 48 9 THR B N 1
ATOM 2737 C CA . THR B 1 9 ? 15.805 42.625 33.344 1 48 9 THR B CA 1
ATOM 2738 C C . THR B 1 9 ? 14.477 42.156 33.906 1 48 9 THR B C 1
ATOM 2740 O O . THR B 1 9 ? 14.258 40.969 34.094 1 48 9 THR B O 1
ATOM 2743 N N . PHE B 1 10 ? 13.961 42.844 34.844 1 51 10 PHE B N 1
ATOM 2744 C CA . PHE B 1 10 ? 12.633 42.594 35.406 1 51 10 PHE B CA 1
ATOM 2745 C C . PHE B 1 10 ? 11.648 42.219 34.312 1 51 10 PHE B C 1
ATOM 2747 O O . PHE B 1 10 ? 11.398 43 33.406 1 51 10 PHE B O 1
ATOM 2754 N N . ILE B 1 11 ? 11.633 41 33.875 1 61.38 11 ILE B N 1
ATOM 2755 C CA . ILE B 1 11 ? 10.586 40.5 33 1 61.38 11 ILE B CA 1
ATOM 2756 C C . ILE B 1 11 ? 9.211 40.812 33.594 1 61.38 11 ILE B C 1
ATOM 2758 O O . ILE B 1 11 ? 8.883 40.344 34.688 1 61.38 11 ILE B O 1
ATOM 2762 N N . THR B 1 12 ? 8.711 42 33.25 1 79.19 12 THR B N 1
ATOM 2763 C CA . THR B 1 12 ? 7.359 42.312 33.688 1 79.19 12 THR B CA 1
ATOM 2764 C C . THR B 1 12 ? 6.359 41.312 33.125 1 79.19 12 THR B C 1
ATOM 2766 O O . THR B 1 12 ? 6.25 41.188 31.891 1 79.19 12 THR B O 1
ATOM 2769 N N . CYS B 1 13 ? 5.922 40.406 33.969 1 89.5 13 CYS B N 1
ATOM 2770 C CA . CYS B 1 13 ? 4.895 39.438 33.625 1 89.5 13 CYS B CA 1
ATOM 2771 C C . CYS B 1 13 ? 3.514 40.062 33.594 1 89.5 13 CYS B C 1
ATOM 2773 O O . CYS B 1 13 ? 3.162 40.844 34.5 1 89.5 13 CYS B O 1
ATOM 2775 N N . PRO B 1 14 ? 2.824 39.812 32.5 1 92.62 14 PRO B N 1
ATOM 2776 C CA . PRO B 1 14 ? 1.453 40.312 32.531 1 92.62 14 PRO B CA 1
ATOM 2777 C C . PRO B 1 14 ? 0.67 39.875 33.75 1 92.62 14 PRO B C 1
ATOM 2779 O O . PRO B 1 14 ? 0.844 38.75 34.219 1 92.62 14 PRO B O 1
ATOM 2782 N N . SER B 1 15 ? -0.187 40.781 34.219 1 89.62 15 SER B N 1
ATOM 2783 C CA . SER B 1 15 ? -0.831 40.625 35.531 1 89.62 15 SER B CA 1
ATOM 2784 C C . SER B 1 15 ? -1.659 39.344 35.594 1 89.62 15 SER B C 1
ATOM 2786 O O . SER B 1 15 ? -1.687 38.688 36.625 1 89.62 15 SER B O 1
ATOM 2788 N N . SER B 1 16 ? -2.281 38.906 34.594 1 91.25 16 SER B N 1
ATOM 2789 C CA . SER B 1 16 ? -3.188 37.75 34.625 1 91.25 16 SER B CA 1
ATOM 2790 C C . SER B 1 16 ? -2.451 36.469 34.281 1 91.25 16 SER B C 1
ATOM 2792 O O . SER B 1 16 ? -3.01 35.375 34.438 1 91.25 16 SER B O 1
ATOM 2794 N N . CYS B 1 17 ? -1.134 36.5 33.969 1 97 17 CYS B N 1
ATOM 2795 C CA . CYS B 1 17 ? -0.427 35.344 33.438 1 97 17 CYS B CA 1
ATOM 2796 C C . CYS B 1 17 ? 0.613 34.844 34.438 1 97 17 CYS B C 1
ATOM 2798 O O . CYS B 1 17 ? 0.911 35.531 35.406 1 97 17 CYS B O 1
ATOM 2800 N N . LYS B 1 18 ? 1.01 33.594 34.219 1 96.38 18 LYS B N 1
ATOM 2801 C CA . LYS B 1 18 ? 2.123 33 34.969 1 96.38 18 LYS B CA 1
ATOM 2802 C C . LYS B 1 18 ? 3.396 33 34.125 1 96.38 18 LYS B C 1
ATOM 2804 O O . LYS B 1 18 ? 3.375 32.594 32.969 1 96.38 18 LYS B O 1
ATOM 2809 N N . CYS B 1 19 ? 4.457 33.5 34.781 1 96 19 CYS B N 1
ATOM 2810 C CA . CYS B 1 19 ? 5.699 33.594 34.031 1 96 19 CYS B CA 1
ATOM 2811 C C . CYS B 1 19 ? 6.809 32.781 34.719 1 96 19 CYS B C 1
ATOM 2813 O O . CYS B 1 19 ? 6.828 32.656 35.938 1 96 19 CYS B O 1
ATOM 2815 N N . ASN B 1 20 ? 7.559 32.188 33.875 1 94.88 20 ASN B N 1
ATOM 2816 C CA . ASN B 1 20 ? 8.766 31.5 34.312 1 94.88 20 ASN B CA 1
ATOM 2817 C C . ASN B 1 20 ? 10.023 32.156 33.719 1 94.88 20 ASN B C 1
ATOM 2819 O O . ASN B 1 20 ? 10.297 32.031 32.531 1 94.88 20 ASN B O 1
ATOM 2823 N N . SER B 1 21 ? 10.82 32.844 34.531 1 89.06 21 SER B N 1
ATOM 2824 C CA . SER B 1 21 ? 11.984 33.594 34.094 1 89.06 21 SER B CA 1
ATOM 2825 C C . SER B 1 21 ? 13.102 32.656 33.625 1 89.06 21 SER B C 1
ATOM 2827 O O . SER B 1 21 ? 13.906 33.031 32.75 1 89.06 21 SER B O 1
ATOM 2829 N N . GLY B 1 22 ? 13.141 31.484 34.156 1 91.25 22 GLY B N 1
ATOM 2830 C CA . GLY B 1 22 ? 14.156 30.516 33.75 1 91.25 22 GLY B CA 1
ATOM 2831 C C . GLY B 1 22 ? 13.977 30 32.344 1 91.25 22 GLY B C 1
ATOM 2832 O O . GLY B 1 22 ? 14.938 29.922 31.578 1 91.25 22 GLY B O 1
ATOM 2833 N N . THR B 1 23 ? 12.75 29.719 31.984 1 93.38 23 THR B N 1
ATOM 2834 C CA . THR B 1 23 ? 12.461 29.141 30.688 1 93.38 23 THR B CA 1
ATOM 2835 C C . THR B 1 23 ? 11.953 30.203 29.719 1 93.38 23 THR B C 1
ATOM 2837 O O . THR B 1 23 ? 11.688 29.906 28.547 1 93.38 23 THR B O 1
ATOM 2840 N N . LEU B 1 24 ? 11.812 31.469 30.234 1 96.12 24 LEU B N 1
ATOM 2841 C CA . LEU B 1 24 ? 11.289 32.594 29.453 1 96.12 24 LEU B CA 1
ATOM 2842 C C . LEU B 1 24 ? 9.914 32.25 28.875 1 96.12 24 LEU B C 1
ATOM 2844 O O . LEU B 1 24 ? 9.664 32.469 27.688 1 96.12 24 LEU B O 1
ATOM 2848 N N . GLU B 1 25 ? 9.117 31.609 29.656 1 97.62 25 GLU B N 1
ATOM 2849 C CA . GLU B 1 25 ? 7.766 31.172 29.312 1 97.62 25 GLU B CA 1
ATOM 2850 C C . GLU B 1 25 ? 6.715 32.094 29.922 1 97.62 25 GLU B C 1
ATOM 2852 O O . GLU B 1 25 ? 6.84 32.531 31.078 1 97.62 25 GLU B O 1
ATOM 2857 N N . VAL B 1 26 ? 5.727 32.469 29.094 1 97.38 26 VAL B N 1
ATOM 2858 C CA . VAL B 1 26 ? 4.543 33.219 29.562 1 97.38 26 VAL B CA 1
ATOM 2859 C C . VAL B 1 26 ? 3.297 32.344 29.344 1 97.38 26 VAL B C 1
ATOM 2861 O O . VAL B 1 26 ? 2.959 32.031 28.203 1 97.38 26 VAL B O 1
ATOM 2864 N N . ASP B 1 27 ? 2.652 31.938 30.406 1 98.12 27 ASP B N 1
ATOM 2865 C CA . ASP B 1 27 ? 1.473 31.078 30.359 1 98.12 27 ASP B CA 1
ATOM 2866 C C . ASP B 1 27 ? 0.219 31.844 30.766 1 98.12 27 ASP B C 1
ATOM 2868 O O . ASP B 1 27 ? 0.039 32.156 31.953 1 98.12 27 ASP B O 1
ATOM 2872 N N . CYS B 1 28 ? -0.674 32.094 29.844 1 98 28 CYS B N 1
ATOM 2873 C CA . CYS B 1 28 ? -1.945 32.781 30.078 1 98 28 CYS B CA 1
ATOM 2874 C C . CYS B 1 28 ? -3.117 31.844 29.844 1 98 28 CYS B C 1
ATOM 2876 O O . CYS B 1 28 ? -4.195 32.281 29.422 1 98 28 CYS B O 1
ATOM 2878 N N . SER B 1 29 ? -2.908 30.578 30.047 1 98.25 29 SER B N 1
ATOM 2879 C CA . SER B 1 29 ? -3.891 29.562 29.688 1 98.25 29 SER B CA 1
ATOM 2880 C C . SER B 1 29 ? -5.035 29.516 30.688 1 98.25 29 SER B C 1
ATOM 2882 O O . SER B 1 29 ? -4.82 29.688 31.891 1 98.25 29 SER B O 1
ATOM 2884 N N . GLY B 1 30 ? -6.234 29.25 30.188 1 97.81 30 GLY B N 1
ATOM 2885 C CA . GLY B 1 30 ? -7.391 28.938 31 1 97.81 30 GLY B CA 1
ATOM 2886 C C . GLY B 1 30 ? -7.852 30.109 31.859 1 97.81 30 GLY B C 1
ATOM 2887 O O . GLY B 1 30 ? -8.258 29.922 33 1 97.81 30 GLY B O 1
ATOM 2888 N N . LEU B 1 31 ? -7.758 31.328 31.344 1 97.25 31 LEU B N 1
ATOM 2889 C CA . LEU B 1 31 ? -8.07 32.5 32.156 1 97.25 31 LEU B CA 1
ATOM 2890 C C . LEU B 1 31 ? -9.344 33.188 31.641 1 97.25 31 LEU B C 1
ATOM 2892 O O . LEU B 1 31 ? -9.773 34.188 32.188 1 97.25 31 LEU B O 1
ATOM 2896 N N . GLY B 1 32 ? -9.898 32.625 30.562 1 97.19 32 GLY B N 1
ATOM 2897 C CA . GLY B 1 32 ? -11.109 33.219 30 1 97.19 32 GLY B CA 1
ATOM 2898 C C . GLY B 1 32 ? -10.859 34.531 29.297 1 97.19 32 GLY B C 1
ATOM 2899 O O . GLY B 1 32 ? -11.734 35.406 29.266 1 97.19 32 GLY B O 1
ATOM 2900 N N . LEU B 1 33 ? -9.688 34.719 28.75 1 96.56 33 LEU B N 1
ATOM 2901 C CA . LEU B 1 33 ? -9.297 35.969 28.125 1 96.56 33 LEU B CA 1
ATOM 2902 C C . LEU B 1 33 ? -9.828 36.062 26.703 1 96.56 33 LEU B C 1
ATOM 2904 O O . LEU B 1 33 ? -9.852 35.062 25.969 1 96.56 33 LEU B O 1
ATOM 2908 N N . SER B 1 34 ? -10.164 37.281 26.281 1 96.25 34 SER B N 1
ATOM 2909 C CA . SER B 1 34 ? -10.688 37.5 24.938 1 96.25 34 SER B CA 1
ATOM 2910 C C . SER B 1 34 ? -9.68 38.25 24.062 1 96.25 34 SER B C 1
ATOM 2912 O O . SER B 1 34 ? -9.914 38.469 22.875 1 96.25 34 SER B O 1
ATOM 2914 N N . SER B 1 35 ? -8.633 38.656 24.766 1 95.06 35 SER B N 1
ATOM 2915 C CA . SER B 1 35 ? -7.594 39.344 24.031 1 95.06 35 SER B CA 1
ATOM 2916 C C . SER B 1 35 ? -6.203 39 24.562 1 95.06 35 SER B C 1
ATOM 2918 O O . SER B 1 35 ? -6.051 38.625 25.719 1 95.06 35 SER B O 1
ATOM 2920 N N . ILE B 1 36 ? -5.285 39.125 23.703 1 95 36 ILE B N 1
ATOM 2921 C CA . ILE B 1 36 ? -3.893 38.875 24.062 1 95 36 ILE B CA 1
ATOM 2922 C C . ILE B 1 36 ? -3.363 40.062 24.875 1 95 36 ILE B C 1
ATOM 2924 O O . ILE B 1 36 ? -3.57 41.219 24.516 1 95 36 ILE B O 1
ATOM 2928 N N . PRO B 1 37 ? -2.695 39.75 25.938 1 93.12 37 PRO B N 1
ATOM 2929 C CA . PRO B 1 37 ? -2.104 40.844 26.719 1 93.12 37 PRO B CA 1
ATOM 2930 C C . PRO B 1 37 ? -1.082 41.625 25.922 1 93.12 37 PRO B C 1
ATOM 2932 O O . PRO B 1 37 ? -0.348 41.062 25.109 1 93.12 37 PRO B O 1
ATOM 2935 N N . LEU B 1 38 ? -0.916 42.938 26.172 1 87.75 38 LEU B N 1
ATOM 2936 C CA . LEU B 1 38 ? -0.051 43.844 25.406 1 87.75 38 LEU B CA 1
ATOM 2937 C C . LEU B 1 38 ? 1.34 43.906 26.031 1 87.75 38 LEU B C 1
ATOM 2939 O O . LEU B 1 38 ? 2.297 44.312 25.359 1 87.75 38 LEU B O 1
ATOM 2943 N N . ASP B 1 39 ? 1.5 43.469 27.25 1 90.62 39 ASP B N 1
ATOM 2944 C CA . ASP B 1 39 ? 2.76 43.656 27.969 1 90.62 39 ASP B CA 1
ATOM 2945 C C . ASP B 1 39 ? 3.521 42.344 28.078 1 90.62 39 ASP B C 1
ATOM 2947 O O . ASP B 1 39 ? 4.078 42.031 29.125 1 90.62 39 ASP B O 1
ATOM 2951 N N . ILE B 1 40 ? 3.441 41.531 27.047 1 94 40 ILE B N 1
ATOM 2952 C CA . ILE B 1 40 ? 4.254 40.312 27.016 1 94 40 ILE B CA 1
ATOM 2953 C C . ILE B 1 40 ? 5.727 40.688 26.828 1 94 40 ILE B C 1
ATOM 2955 O O . ILE B 1 40 ? 6.07 41.469 25.938 1 94 40 ILE B O 1
ATOM 2959 N N . PRO B 1 41 ? 6.543 40.125 27.609 1 94 41 PRO B N 1
ATOM 2960 C CA . PRO B 1 41 ? 7.965 40.438 27.484 1 94 41 PRO B CA 1
ATOM 2961 C C . PRO B 1 41 ? 8.516 40.094 26.094 1 94 41 PRO B C 1
ATOM 2963 O O . PRO B 1 41 ? 8.188 39.062 25.547 1 94 41 PRO B O 1
ATOM 2966 N N . THR B 1 42 ? 9.328 40.938 25.562 1 93.62 42 THR B N 1
ATOM 2967 C CA . THR B 1 42 ? 9.844 40.781 24.203 1 93.62 42 THR B CA 1
ATOM 2968 C C . THR B 1 42 ? 10.766 39.562 24.109 1 93.62 42 THR B C 1
ATOM 2970 O O . THR B 1 42 ? 10.961 39.031 23.031 1 93.62 42 THR B O 1
ATOM 2973 N N . GLY B 1 43 ? 11.336 39.125 25.219 1 94.19 43 GLY B N 1
ATOM 2974 C CA . GLY B 1 43 ? 12.258 38 25.25 1 94.19 43 GLY B CA 1
ATOM 2975 C C . GLY B 1 43 ? 11.562 36.656 25.422 1 94.19 43 GLY B C 1
ATOM 2976 O O . GLY B 1 43 ? 12.211 35.625 25.469 1 94.19 43 GLY B O 1
ATOM 2977 N N . THR B 1 44 ? 10.234 36.656 25.359 1 96.19 44 THR B N 1
ATOM 2978 C CA . THR B 1 44 ? 9.469 35.438 25.594 1 96.19 44 THR B CA 1
ATOM 2979 C C . THR B 1 44 ? 9.773 34.406 24.516 1 96.19 44 THR B C 1
ATOM 2981 O O . THR B 1 44 ? 9.805 34.719 23.328 1 96.19 44 THR B O 1
ATOM 2984 N N . ARG B 1 45 ? 9.977 33.156 24.953 1 98.19 45 ARG B N 1
ATOM 2985 C CA . ARG B 1 45 ? 10.297 32.062 24.031 1 98.19 45 ARG B CA 1
ATOM 2986 C C . ARG B 1 45 ? 9.102 31.141 23.859 1 98.19 45 ARG B C 1
ATOM 2988 O O . ARG B 1 45 ? 8.914 30.562 22.797 1 98.19 45 ARG B O 1
ATOM 2995 N N . THR B 1 46 ? 8.477 30.984 24.906 1 98.5 46 THR B N 1
ATOM 2996 C CA . THR B 1 46 ? 7.273 30.156 24.891 1 98.5 46 THR B CA 1
ATOM 2997 C C . THR B 1 46 ? 6.062 30.953 25.375 1 98.5 46 THR B C 1
ATOM 2999 O O . THR B 1 46 ? 6.07 31.484 26.484 1 98.5 46 THR B O 1
ATOM 3002 N N . PHE B 1 47 ? 5.047 31.094 24.547 1 97.94 47 PHE B N 1
ATOM 3003 C CA . PHE B 1 47 ? 3.816 31.781 24.922 1 97.94 47 PHE B CA 1
ATOM 3004 C C . PHE B 1 47 ? 2.619 30.844 24.812 1 97.94 47 PHE B C 1
ATOM 3006 O O . PHE B 1 47 ? 2.307 30.359 23.734 1 97.94 47 PHE B O 1
ATOM 3013 N N . LEU B 1 48 ? 1.974 30.547 25.922 1 98.56 48 LEU B N 1
ATOM 3014 C CA . LEU B 1 48 ? 0.82 29.656 25.984 1 98.56 48 LEU B CA 1
ATOM 3015 C C . LEU B 1 48 ? -0.461 30.438 26.234 1 98.56 48 LEU B C 1
ATOM 3017 O O . LEU B 1 48 ? -0.58 31.141 27.25 1 98.56 48 LEU B O 1
ATOM 3021 N N . PHE B 1 49 ? -1.361 30.406 25.359 1 98.31 49 PHE B N 1
ATOM 3022 C CA . PHE B 1 49 ? -2.637 31.094 25.469 1 98.31 49 PHE B CA 1
ATOM 3023 C C . PHE B 1 49 ? -3.795 30.156 25.141 1 98.31 49 PHE B C 1
ATOM 3025 O O . PHE B 1 49 ? -4.738 30.547 24.453 1 98.31 49 PHE B O 1
ATOM 3032 N N . LEU B 1 50 ? -3.697 28.891 25.516 1 98.25 50 LEU B N 1
ATOM 3033 C CA . LEU B 1 50 ? -4.711 27.891 25.203 1 98.25 50 LEU B CA 1
ATOM 3034 C C . LEU B 1 50 ? -5.895 28 26.156 1 98.25 50 LEU B C 1
ATOM 3036 O O . LEU B 1 50 ? -5.77 28.547 27.25 1 98.25 50 LEU B O 1
ATOM 3040 N N . ASN B 1 51 ? -7.074 27.5 25.719 1 98.38 51 ASN B N 1
ATOM 3041 C CA . ASN B 1 51 ? -8.281 27.422 26.531 1 98.38 51 ASN B CA 1
ATOM 3042 C C . ASN B 1 51 ? -8.734 28.797 27.016 1 98.38 51 ASN B C 1
ATOM 3044 O O . ASN B 1 51 ? -8.984 29 28.203 1 98.38 51 ASN B O 1
ATOM 3048 N N . ASN B 1 52 ? -8.867 29.75 26.094 1 98.38 52 ASN B N 1
ATOM 3049 C CA . ASN B 1 52 ? -9.422 31.062 26.375 1 98.38 52 ASN B CA 1
ATOM 3050 C C . ASN B 1 52 ? -10.586 31.391 25.438 1 98.38 52 ASN B C 1
ATOM 3052 O O . ASN B 1 52 ? -11.195 30.484 24.875 1 98.38 52 ASN B O 1
ATOM 3056 N N . GLN B 1 53 ? -10.945 32.688 25.359 1 98.12 53 GLN B N 1
ATOM 3057 C CA . GLN B 1 53 ? -12.094 33.062 24.547 1 98.12 53 GLN B CA 1
ATOM 3058 C C . GLN B 1 53 ? -11.664 34 23.422 1 98.12 53 GLN B C 1
ATOM 3060 O O . GLN B 1 53 ? -12.359 34.969 23.109 1 98.12 53 GLN B O 1
ATOM 3065 N N . LEU B 1 54 ? -10.523 33.719 22.953 1 97.56 54 LEU B N 1
ATOM 3066 C CA . LEU B 1 54 ? -9.969 34.531 21.875 1 97.56 54 LEU B CA 1
ATOM 3067 C C . LEU B 1 54 ? -10.734 34.312 20.578 1 97.56 54 LEU B C 1
ATOM 3069 O O . LEU B 1 54 ? -10.836 33.188 20.078 1 97.56 54 LEU B O 1
ATOM 3073 N N . SER B 1 55 ? -11.312 35.344 20 1 96.69 55 SER B N 1
ATOM 3074 C CA . SER B 1 55 ? -12.109 35.188 18.781 1 96.69 55 SER B CA 1
ATOM 3075 C C . SER B 1 55 ? -11.516 36 17.625 1 96.69 55 SER B C 1
ATOM 3077 O O . SER B 1 55 ? -11.828 35.75 16.469 1 96.69 55 SER B O 1
ATOM 3079 N N . THR B 1 56 ? -10.734 37 18 1 94.88 56 THR B N 1
ATOM 3080 C CA . THR B 1 56 ? -10.102 37.844 17 1 94.88 56 THR B CA 1
ATOM 3081 C C . THR B 1 56 ? -8.633 38.062 17.328 1 94.88 56 THR B C 1
ATOM 3083 O O . THR B 1 56 ? -8.25 38.094 18.5 1 94.88 56 THR B O 1
ATOM 3086 N N . LEU B 1 57 ? -7.926 38.156 16.219 1 94.19 57 LEU B N 1
ATOM 3087 C CA . LEU B 1 57 ? -6.508 38.469 16.375 1 94.19 57 LEU B CA 1
ATOM 3088 C C . LEU B 1 57 ? -6.141 39.719 15.555 1 94.19 57 LEU B C 1
ATOM 3090 O O . LEU B 1 57 ? -6.516 39.812 14.383 1 94.19 57 LEU B O 1
ATOM 3094 N N . SER B 1 58 ? -5.531 40.656 16.219 1 92 58 SER B N 1
ATOM 3095 C CA . SER B 1 58 ? -5.027 41.812 15.492 1 92 58 SER B CA 1
ATOM 3096 C C . SER B 1 58 ? -3.771 41.469 14.695 1 92 58 SER B C 1
ATOM 3098 O O . SER B 1 58 ? -3.051 40.531 15.055 1 92 58 SER B O 1
ATOM 3100 N N . GLU B 1 59 ? -3.453 42.219 13.695 1 91.5 59 GLU B N 1
ATOM 3101 C CA . GLU B 1 59 ? -2.271 42 12.867 1 91.5 59 GLU B CA 1
ATOM 3102 C C . GLU B 1 59 ? -0.989 42.219 13.664 1 91.5 59 GLU B C 1
ATOM 3104 O O . GLU B 1 59 ? 0.045 41.625 13.359 1 91.5 59 GLU B O 1
ATOM 3109 N N . GLU B 1 60 ? -1.136 43 14.742 1 92.25 60 GLU B N 1
ATOM 3110 C CA . GLU B 1 60 ? 0.042 43.375 15.531 1 92.25 60 GLU B CA 1
ATOM 3111 C C . GLU B 1 60 ? 0.087 42.594 16.844 1 92.25 60 GLU B C 1
ATOM 3113 O O . GLU B 1 60 ? 0.877 42.906 17.734 1 92.25 60 GLU B O 1
ATOM 3118 N N . ALA B 1 61 ? -0.674 41.562 16.875 1 93.75 61 ALA B N 1
ATOM 3119 C CA . ALA B 1 61 ? -0.838 40.844 18.141 1 93.75 61 ALA B CA 1
ATOM 3120 C C . ALA B 1 61 ? 0.499 40.312 18.641 1 93.75 61 ALA B C 1
ATOM 3122 O O . ALA B 1 61 ? 0.727 40.219 19.859 1 93.75 61 ALA B O 1
ATOM 3123 N N . PHE B 1 62 ? 1.347 40 17.734 1 96 62 PHE B N 1
ATOM 3124 C CA . PHE B 1 62 ? 2.613 39.406 18.141 1 96 62 PHE B CA 1
ATOM 3125 C C . PHE B 1 62 ? 3.789 40.25 17.641 1 96 62 PHE B C 1
ATOM 3127 O O . PHE B 1 62 ? 4.883 39.719 17.438 1 96 62 PHE B O 1
ATOM 3134 N N . SER B 1 63 ? 3.418 41.5 17.516 1 91.62 63 SER B N 1
ATOM 3135 C CA . SER B 1 63 ? 4.477 42.406 17.094 1 91.62 63 SER B CA 1
ATOM 3136 C C . SER B 1 63 ? 5.574 42.5 18.156 1 91.62 63 SER B C 1
ATOM 3138 O O . SER B 1 63 ? 5.293 42.5 19.344 1 91.62 63 SER B O 1
ATOM 3140 N N . ASN B 1 64 ? 6.797 42.344 17.875 1 88.88 64 ASN B N 1
ATOM 3141 C CA . ASN B 1 64 ? 7.973 42.531 18.719 1 88.88 64 ASN B CA 1
ATOM 3142 C C . ASN B 1 64 ? 8.305 41.25 19.5 1 88.88 64 ASN B C 1
ATOM 3144 O O . ASN B 1 64 ? 9.094 41.281 20.438 1 88.88 64 ASN B O 1
ATOM 3148 N N . LEU B 1 65 ? 7.609 40.188 19.219 1 94.94 65 LEU B N 1
ATOM 3149 C CA . LEU B 1 65 ? 7.938 38.938 19.875 1 94.94 65 LEU B CA 1
ATOM 3150 C C . LEU B 1 65 ? 8.812 38.062 18.969 1 94.94 65 LEU B C 1
ATOM 3152 O O . LEU B 1 65 ? 8.508 36.906 18.75 1 94.94 65 LEU B O 1
ATOM 3156 N N . SER B 1 66 ? 9.836 38.625 18.516 1 96.12 66 SER B N 1
ATOM 3157 C CA . SER B 1 66 ? 10.719 37.969 17.547 1 96.12 66 SER B CA 1
ATOM 3158 C C . SER B 1 66 ? 11.484 36.844 18.188 1 96.12 66 SER B C 1
ATOM 3160 O O . SER B 1 66 ? 12.008 35.969 17.484 1 96.12 66 SER B O 1
ATOM 3162 N N . ALA B 1 67 ? 11.523 36.75 19.516 1 96.81 67 ALA B N 1
ATOM 3163 C CA . ALA B 1 67 ? 12.266 35.688 20.219 1 96.81 67 ALA B CA 1
ATOM 3164 C C . ALA B 1 67 ? 11.398 34.469 20.406 1 96.81 67 ALA B C 1
ATOM 3166 O O . ALA B 1 67 ? 11.898 33.406 20.812 1 96.81 67 ALA B O 1
ATOM 3167 N N . LEU B 1 68 ? 10.156 34.562 20.047 1 97.88 68 LEU B N 1
ATOM 3168 C CA . LEU B 1 68 ? 9.188 33.5 20.312 1 97.88 68 LEU B CA 1
ATOM 3169 C C . LEU B 1 68 ? 9.539 32.219 19.516 1 97.88 68 LEU B C 1
ATOM 3171 O O . LEU B 1 68 ? 9.805 32.312 18.312 1 97.88 68 LEU B O 1
ATOM 3175 N N . GLN B 1 69 ? 9.508 31.062 20.172 1 98.62 69 GLN B N 1
ATOM 3176 C CA . GLN B 1 69 ? 9.805 29.781 19.562 1 98.62 69 GLN B CA 1
ATOM 3177 C C . GLN B 1 69 ? 8.57 28.875 19.547 1 98.62 69 GLN B C 1
ATOM 3179 O O . GLN B 1 69 ? 8.352 28.125 18.594 1 98.62 69 GLN B O 1
ATOM 3184 N N . ARG B 1 70 ? 7.852 29.031 20.578 1 98.75 70 ARG B N 1
ATOM 3185 C CA . ARG B 1 70 ? 6.648 28.219 20.688 1 98.75 70 ARG B CA 1
ATOM 3186 C C . ARG B 1 70 ? 5.426 29.078 20.984 1 98.75 70 ARG B C 1
ATOM 3188 O O . ARG B 1 70 ? 5.438 29.891 21.906 1 98.75 70 ARG B O 1
ATOM 3195 N N . LEU B 1 71 ? 4.398 28.922 20.188 1 98.75 71 LEU B N 1
ATOM 3196 C CA . LEU B 1 71 ? 3.131 29.609 20.359 1 98.75 71 LEU B CA 1
ATOM 3197 C C . LEU B 1 71 ? 1.964 28.625 20.344 1 98.75 71 LEU B C 1
ATOM 3199 O O . LEU B 1 71 ? 1.801 27.859 19.406 1 98.75 71 LEU B O 1
ATOM 3203 N N . ASP B 1 72 ? 1.181 28.625 21.359 1 98.81 72 ASP B N 1
ATOM 3204 C CA . ASP B 1 72 ? 0.019 27.75 21.453 1 98.81 72 ASP B CA 1
ATOM 3205 C C . ASP B 1 72 ? -1.265 28.547 21.641 1 98.81 72 ASP B C 1
ATOM 3207 O O . ASP B 1 72 ? -1.479 29.141 22.703 1 98.81 72 ASP B O 1
ATOM 3211 N N . LEU B 1 73 ? -2.084 28.609 20.672 1 98.69 73 LEU B N 1
ATOM 3212 C CA . LEU B 1 73 ? -3.367 29.297 20.703 1 98.69 73 LEU B CA 1
ATOM 3213 C C . LEU B 1 73 ? -4.52 28.297 20.609 1 98.69 73 LEU B C 1
ATOM 3215 O O . LEU B 1 73 ? -5.598 28.641 20.109 1 98.69 73 LEU B O 1
ATOM 3219 N N . SER B 1 74 ? -4.359 27.078 21.047 1 98.75 74 SER B N 1
ATOM 3220 C CA . SER B 1 74 ? -5.352 26.016 20.906 1 98.75 74 SER B CA 1
ATOM 3221 C C . SER B 1 74 ? -6.578 26.281 21.766 1 98.75 74 SER B C 1
ATOM 3223 O O . SER B 1 74 ? -6.492 27 22.766 1 98.75 74 SER B O 1
ATOM 3225 N N . ASN B 1 75 ? -7.688 25.703 21.375 1 98.69 75 ASN B N 1
ATOM 3226 C CA . ASN B 1 75 ? -8.938 25.734 22.125 1 98.69 75 ASN B CA 1
ATOM 3227 C C . ASN B 1 75 ? -9.414 27.172 22.375 1 98.69 75 ASN B C 1
ATOM 3229 O O . ASN B 1 75 ? -9.695 27.547 23.516 1 98.69 75 ASN B O 1
ATOM 3233 N N . ASN B 1 76 ? -9.516 27.922 21.344 1 98.62 76 ASN B N 1
ATOM 3234 C CA . ASN B 1 76 ? -10.125 29.25 21.312 1 98.62 76 ASN B CA 1
ATOM 3235 C C . ASN B 1 76 ? -11.227 29.328 20.266 1 98.62 76 ASN B C 1
ATOM 3237 O O . ASN B 1 76 ? -11.859 28.328 19.922 1 98.62 76 ASN B O 1
ATOM 3241 N N . PHE B 1 77 ? -11.555 30.594 19.797 1 98.19 77 PHE B N 1
ATOM 3242 C CA . PHE B 1 77 ? -12.68 30.766 18.875 1 98.19 77 PHE B CA 1
ATOM 3243 C C . PHE B 1 77 ? -12.25 31.547 17.641 1 98.19 77 PHE B C 1
ATOM 3245 O O . PHE B 1 77 ? -13.055 32.281 17.078 1 98.19 77 PHE B O 1
ATOM 3252 N N . LEU B 1 78 ? -11.023 31.359 17.312 1 98 78 LEU B N 1
ATOM 3253 C CA . LEU B 1 78 ? -10.508 32.094 16.172 1 98 78 LEU B CA 1
ATOM 3254 C C . LEU B 1 78 ? -11.172 31.641 14.875 1 98 78 LEU B C 1
ATOM 3256 O O . LEU B 1 78 ? -11.242 30.438 14.602 1 98 78 LEU B O 1
ATOM 3260 N N . ASP B 1 79 ? -11.609 32.5 14.07 1 95.19 79 ASP B N 1
ATOM 3261 C CA . ASP B 1 79 ? -12.242 32.156 12.805 1 95.19 79 ASP B CA 1
ATOM 3262 C C . ASP B 1 79 ? -11.375 32.562 11.617 1 95.19 79 ASP B C 1
ATOM 3264 O O . ASP B 1 79 ? -11.484 31.984 10.531 1 95.19 79 ASP B O 1
ATOM 3268 N N . GLN B 1 80 ? -10.609 33.625 11.859 1 93.25 80 GLN B N 1
ATOM 3269 C CA . GLN B 1 80 ? -9.711 34.125 10.82 1 93.25 80 GLN B CA 1
ATOM 3270 C C . GLN B 1 80 ? -8.344 34.5 11.391 1 93.25 80 GLN B C 1
ATOM 3272 O O . GLN B 1 80 ? -8.234 34.875 12.562 1 93.25 80 GLN B O 1
ATOM 3277 N N . LEU B 1 81 ? -7.391 34.312 10.508 1 96.25 81 LEU B N 1
ATOM 3278 C CA . LEU B 1 81 ? -6.031 34.75 10.828 1 96.25 81 LEU B CA 1
ATOM 3279 C C . LEU B 1 81 ? -5.555 35.812 9.859 1 96.25 81 LEU B C 1
ATOM 3281 O O . LEU B 1 81 ? -5.5 35.594 8.648 1 96.25 81 LEU B O 1
ATOM 3285 N N . PRO B 1 82 ? -5.273 36.938 10.43 1 94.69 82 PRO B N 1
ATOM 3286 C CA . PRO B 1 82 ? -4.738 37.969 9.531 1 94.69 82 PRO B CA 1
ATOM 3287 C C . PRO B 1 82 ? -3.488 37.5 8.789 1 94.69 82 PRO B C 1
ATOM 3289 O O . PRO B 1 82 ? -2.676 36.75 9.336 1 94.69 82 PRO B O 1
ATOM 3292 N N . GLU B 1 83 ? -3.24 37.938 7.605 1 92.56 83 GLU B N 1
ATOM 3293 C CA . GLU B 1 83 ? -2.191 37.531 6.688 1 92.56 83 GLU B CA 1
ATOM 3294 C C . GLU B 1 83 ? -0.808 37.688 7.305 1 92.56 83 GLU B C 1
ATOM 3296 O O . GLU B 1 83 ? 0.073 36.844 7.129 1 92.56 83 GLU B O 1
ATOM 3301 N N . ASN B 1 84 ? -0.64 38.781 8.133 1 92.5 84 ASN B N 1
ATOM 3302 C CA . ASN B 1 84 ? 0.702 39.094 8.609 1 92.5 84 ASN B CA 1
ATOM 3303 C C . ASN B 1 84 ? 0.827 38.906 10.117 1 92.5 84 ASN B C 1
ATOM 3305 O O . ASN B 1 84 ? 1.749 39.438 10.742 1 92.5 84 ASN B O 1
ATOM 3309 N N . VAL B 1 85 ? 0.004 38.156 10.625 1 95.94 85 VAL B N 1
ATOM 3310 C CA . VAL B 1 85 ? -0.057 38.062 12.078 1 95.94 85 VAL B CA 1
ATOM 3311 C C . VAL B 1 85 ? 1.215 37.406 12.609 1 95.94 85 VAL B C 1
ATOM 3313 O O . VAL B 1 85 ? 1.648 37.688 13.727 1 95.94 85 VAL B O 1
ATOM 3316 N N . PHE B 1 86 ? 1.856 36.562 11.766 1 96.94 86 PHE B N 1
ATOM 3317 C CA . PHE B 1 86 ? 3.039 35.844 12.219 1 96.94 86 PHE B CA 1
ATOM 3318 C C . PHE B 1 86 ? 4.297 36.406 11.57 1 96.94 86 PHE B C 1
ATOM 3320 O O . PHE B 1 86 ? 5.352 35.75 11.586 1 96.94 86 PHE B O 1
ATOM 3327 N N . ARG B 1 87 ? 4.258 37.531 11.062 1 94.06 87 ARG B N 1
ATOM 3328 C CA . ARG B 1 87 ? 5.32 38.125 10.25 1 94.06 87 ARG B CA 1
ATOM 3329 C C . ARG B 1 87 ? 6.59 38.312 11.07 1 94.06 87 ARG B C 1
ATOM 3331 O O . ARG B 1 87 ? 7.699 38.125 10.562 1 94.06 87 ARG B O 1
ATOM 3338 N N . ASP B 1 88 ? 6.477 38.625 12.344 1 95.06 88 ASP B N 1
ATOM 3339 C CA . ASP B 1 88 ? 7.637 38.969 13.164 1 95.06 88 ASP B CA 1
ATOM 3340 C C . ASP B 1 88 ? 8.164 37.719 13.891 1 95.06 88 ASP B C 1
ATOM 3342 O O . ASP B 1 88 ? 9.195 37.781 14.57 1 95.06 88 ASP B O 1
ATOM 3346 N N . LEU B 1 89 ? 7.52 36.594 13.727 1 97.12 89 LEU B N 1
ATOM 3347 C CA . LEU B 1 89 ? 7.895 35.406 14.484 1 97.12 89 LEU B CA 1
ATOM 3348 C C . LEU B 1 89 ? 8.914 34.562 13.719 1 97.12 89 LEU B C 1
ATOM 3350 O O . LEU B 1 89 ? 8.664 33.406 13.43 1 97.12 89 LEU B O 1
ATOM 3354 N N . VAL B 1 90 ? 10.047 35.125 13.492 1 97.12 90 VAL B N 1
ATOM 3355 C CA . VAL B 1 90 ? 11.062 34.594 12.602 1 97.12 90 VAL B CA 1
ATOM 3356 C C . VAL B 1 90 ? 11.742 33.406 13.273 1 97.12 90 VAL B C 1
ATOM 3358 O O . VAL B 1 90 ? 12.352 32.562 12.594 1 97.12 90 VAL B O 1
ATOM 3361 N N . ASN B 1 91 ? 11.609 33.219 14.633 1 98 91 ASN B N 1
ATOM 3362 C CA . ASN B 1 91 ? 12.266 32.156 15.352 1 98 91 ASN B CA 1
ATOM 3363 C C . ASN B 1 91 ? 11.273 31.062 15.773 1 98 91 ASN B C 1
ATOM 3365 O O . ASN B 1 91 ? 11.641 30.109 16.484 1 98 91 ASN B O 1
ATOM 3369 N N . LEU B 1 92 ? 10.078 31.188 15.258 1 98.56 92 LEU B N 1
ATOM 3370 C CA . LEU B 1 92 ? 9.023 30.266 15.648 1 98.56 92 LEU B CA 1
ATOM 3371 C C . LEU B 1 92 ? 9.32 28.859 15.148 1 98.56 92 LEU B C 1
ATOM 3373 O O . LEU B 1 92 ? 9.617 28.656 13.961 1 98.56 92 LEU B O 1
ATOM 3377 N N . THR B 1 93 ? 9.211 27.812 16.062 1 98.75 93 THR B N 1
ATOM 3378 C CA . THR B 1 93 ? 9.469 26.422 15.688 1 98.75 93 THR B CA 1
ATOM 3379 C C . THR B 1 93 ? 8.219 25.562 15.867 1 98.75 93 THR B C 1
ATOM 3381 O O . THR B 1 93 ? 8.062 24.547 15.203 1 98.75 93 THR B O 1
ATOM 3384 N N . GLU B 1 94 ? 7.375 26 16.766 1 98.88 94 GLU B N 1
ATOM 3385 C CA . GLU B 1 94 ? 6.145 25.266 17.031 1 98.88 94 GLU B CA 1
ATOM 3386 C C . GLU B 1 94 ? 4.941 26.203 17.078 1 98.88 94 GLU B C 1
ATOM 3388 O O . GLU B 1 94 ? 4.941 27.188 17.828 1 98.88 94 GLU B O 1
ATOM 3393 N N . LEU B 1 95 ? 3.945 25.875 16.281 1 98.81 95 LEU B N 1
ATOM 3394 C CA . LEU B 1 95 ? 2.705 26.641 16.25 1 98.81 95 LEU B CA 1
ATOM 3395 C C . LEU B 1 95 ? 1.496 25.719 16.406 1 98.81 95 LEU B C 1
ATOM 3397 O O . LEU B 1 95 ? 1.272 24.828 15.586 1 98.81 95 LEU B O 1
ATOM 3401 N N . GLN B 1 96 ? 0.715 25.938 17.422 1 98.81 96 GLN B N 1
ATOM 3402 C CA . GLN B 1 96 ? -0.466 25.125 17.703 1 98.81 96 GLN B CA 1
ATOM 3403 C C . GLN B 1 96 ? -1.742 25.953 17.578 1 98.81 96 GLN B C 1
ATOM 3405 O O . GLN B 1 96 ? -1.947 26.922 18.312 1 98.81 96 GLN B O 1
ATOM 3410 N N . LEU B 1 97 ? -2.568 25.625 16.656 1 98.75 97 LEU B N 1
ATOM 3411 C CA . LEU B 1 97 ? -3.818 26.312 16.391 1 98.75 97 LEU B CA 1
ATOM 3412 C C . LEU B 1 97 ? -5.004 25.359 16.453 1 98.75 97 LEU B C 1
ATOM 3414 O O . LEU B 1 97 ? -6.066 25.641 15.898 1 98.75 97 LEU B O 1
ATOM 3418 N N . ARG B 1 98 ? -4.812 24.266 17.094 1 98.69 98 ARG B N 1
ATOM 3419 C CA . ARG B 1 98 ? -5.797 23.203 17.172 1 98.69 98 ARG B CA 1
ATOM 3420 C C . ARG B 1 98 ? -7.098 23.688 17.797 1 98.69 98 ARG B C 1
ATOM 3422 O O . ARG B 1 98 ? -7.07 24.453 18.766 1 98.69 98 ARG B O 1
ATOM 3429 N N . ASN B 1 99 ? -8.234 23.219 17.297 1 98.69 99 ASN B N 1
ATOM 3430 C CA . ASN B 1 99 ? -9.562 23.391 17.875 1 98.69 99 ASN B CA 1
ATOM 3431 C C . ASN B 1 99 ? -9.945 24.875 17.984 1 98.69 99 ASN B C 1
ATOM 3433 O O . ASN B 1 99 ? -10.234 25.359 19.062 1 98.69 99 ASN B O 1
ATOM 3437 N N . ASN B 1 100 ? -9.93 25.531 16.922 1 98.62 100 ASN B N 1
ATOM 3438 C CA . ASN B 1 100 ? -10.516 26.844 16.688 1 98.62 100 ASN B CA 1
ATOM 3439 C C . ASN B 1 100 ? -11.633 26.781 15.641 1 98.62 100 ASN B C 1
ATOM 3441 O O . ASN B 1 100 ? -12.25 25.719 15.461 1 98.62 100 ASN B O 1
ATOM 3445 N N . SER B 1 101 ? -12 27.891 15.016 1 97.94 101 SER B N 1
ATOM 3446 C CA . SER B 1 101 ? -13.039 27.922 13.992 1 97.94 101 SER B CA 1
ATOM 3447 C C . SER B 1 101 ? -12.508 28.484 12.68 1 97.94 101 SER B C 1
ATOM 3449 O O . SER B 1 101 ? -13.219 29.219 11.984 1 97.94 101 SER B O 1
ATOM 3451 N N . ILE B 1 102 ? -11.305 28.094 12.453 1 98.31 102 ILE B N 1
ATOM 3452 C CA . ILE B 1 102 ? -10.648 28.672 11.281 1 98.31 102 ILE B CA 1
ATOM 3453 C C . ILE B 1 102 ? -11.219 28.047 10.016 1 98.31 102 ILE B C 1
ATOM 3455 O O . ILE B 1 102 ? -11.289 26.812 9.898 1 98.31 102 ILE B O 1
ATOM 3459 N N . ARG B 1 103 ? -11.547 28.859 9.055 1 97.19 103 ARG B N 1
ATOM 3460 C CA . ARG B 1 103 ? -12.195 28.328 7.863 1 97.19 103 ARG B CA 1
ATOM 3461 C C . ARG B 1 103 ? -11.328 28.547 6.629 1 97.19 103 ARG B C 1
ATOM 3463 O O . ARG B 1 103 ? -11.523 27.875 5.605 1 97.19 103 ARG B O 1
ATOM 3470 N N . SER B 1 104 ? -10.477 29.5 6.738 1 96.38 104 SER B N 1
ATOM 3471 C CA . SER B 1 104 ? -9.602 29.797 5.605 1 96.38 104 SER B CA 1
ATOM 3472 C C . SER B 1 104 ? -8.227 30.281 6.074 1 96.38 104 SER B C 1
ATOM 3474 O O . SER B 1 104 ? -8.086 30.766 7.195 1 96.38 104 SER B O 1
ATOM 3476 N N . LEU B 1 105 ? -7.289 30.062 5.16 1 97 105 LEU B N 1
ATOM 3477 C CA . LEU B 1 105 ? -5.922 30.5 5.402 1 97 105 LEU B CA 1
ATOM 3478 C C . LEU B 1 105 ? -5.41 31.344 4.23 1 97 105 LEU B C 1
ATOM 3480 O O . LEU B 1 105 ? -5.742 31.062 3.076 1 97 105 LEU B O 1
ATOM 3484 N N . ASP B 1 106 ? -4.688 32.312 4.629 1 95.75 106 ASP B N 1
ATOM 3485 C CA . ASP B 1 106 ? -4.004 33.062 3.592 1 95.75 106 ASP B CA 1
ATOM 3486 C C . ASP B 1 106 ? -2.717 32.375 3.152 1 95.75 106 ASP B C 1
ATOM 3488 O O . ASP B 1 106 ? -1.975 31.859 3.982 1 95.75 106 ASP B O 1
ATOM 3492 N N . LYS B 1 107 ? -2.406 32.469 1.849 1 95.62 107 LYS B N 1
ATOM 3493 C CA . LYS B 1 107 ? -1.24 31.812 1.282 1 95.62 107 LYS B CA 1
ATOM 3494 C C . LYS B 1 107 ? 0.051 32.344 1.902 1 95.62 107 LYS B C 1
ATOM 3496 O O . LYS B 1 107 ? 1.03 31.594 2.029 1 95.62 107 LYS B O 1
ATOM 3501 N N . ASP B 1 108 ? 0.042 33.625 2.422 1 95.44 108 ASP B N 1
ATOM 3502 C CA . ASP B 1 108 ? 1.258 34.25 2.916 1 95.44 108 ASP B CA 1
ATOM 3503 C C . ASP B 1 108 ? 1.303 34.25 4.441 1 95.44 108 ASP B C 1
ATOM 3505 O O . ASP B 1 108 ? 2.178 34.844 5.047 1 95.44 108 ASP B O 1
ATOM 3509 N N . LEU B 1 109 ? 0.468 33.531 5.016 1 96.62 109 LEU B N 1
ATOM 3510 C CA . LEU B 1 109 ? 0.302 33.531 6.465 1 96.62 109 LEU B CA 1
ATOM 3511 C C . LEU B 1 109 ? 1.596 33.125 7.16 1 96.62 109 LEU B C 1
ATOM 3513 O O . LEU B 1 109 ? 1.958 33.688 8.195 1 96.62 109 LEU B O 1
ATOM 3517 N N . LEU B 1 110 ? 2.373 32.156 6.48 1 97.38 110 LEU B N 1
ATOM 3518 C CA . LEU B 1 110 ? 3.514 31.547 7.152 1 97.38 110 LEU B CA 1
ATOM 3519 C C . LEU B 1 110 ? 4.82 31.922 6.465 1 97.38 110 LEU B C 1
ATOM 3521 O O . LEU B 1 110 ? 5.832 31.234 6.613 1 97.38 110 LEU B O 1
ATOM 3525 N N . GLN B 1 111 ? 4.945 32.906 5.684 1 93.5 111 GLN B N 1
ATOM 3526 C CA . GLN B 1 111 ? 6.066 33.281 4.832 1 93.5 111 GLN B CA 1
ATOM 3527 C C . GLN B 1 111 ? 7.32 33.562 5.656 1 93.5 111 GLN B C 1
ATOM 3529 O O . GLN B 1 111 ? 8.438 33.281 5.207 1 93.5 111 GLN B O 1
ATOM 3534 N N . ASN B 1 112 ? 7.32 33.969 6.906 1 93.12 112 ASN B N 1
ATOM 3535 C CA . ASN B 1 112 ? 8.508 34.344 7.668 1 93.12 112 ASN B CA 1
ATOM 3536 C C . ASN B 1 112 ? 8.797 33.344 8.781 1 93.12 112 ASN B C 1
ATOM 3538 O O . ASN B 1 112 ? 9.688 33.562 9.609 1 93.12 112 ASN B O 1
ATOM 3542 N N . THR B 1 113 ? 8.133 32.219 8.711 1 96.31 113 THR B N 1
ATOM 3543 C CA . THR B 1 113 ? 8.344 31.219 9.75 1 96.31 113 THR B CA 1
ATOM 3544 C C . THR B 1 113 ? 9.164 30.047 9.227 1 96.31 113 THR B C 1
ATOM 3546 O O . THR B 1 113 ? 8.734 28.906 9.305 1 96.31 113 THR B O 1
ATOM 3549 N N . VAL B 1 114 ? 10.352 30.266 8.812 1 97 114 VAL B N 1
ATOM 3550 C CA . VAL B 1 114 ? 11.195 29.328 8.086 1 97 114 VAL B CA 1
ATOM 3551 C C . VAL B 1 114 ? 11.656 28.219 9.031 1 97 114 VAL B C 1
ATOM 3553 O O . VAL B 1 114 ? 11.938 27.094 8.602 1 97 114 VAL B O 1
ATOM 3556 N N . LEU B 1 115 ? 11.672 28.484 10.32 1 98.12 115 LEU B N 1
ATOM 3557 C CA . LEU B 1 115 ? 12.219 27.547 11.289 1 98.12 115 LEU B CA 1
ATOM 3558 C C . LEU B 1 115 ? 11.125 26.625 11.844 1 98.12 115 LEU B C 1
ATOM 3560 O O . LEU B 1 115 ? 11.398 25.75 12.656 1 98.12 115 LEU B O 1
ATOM 3564 N N . LEU B 1 116 ? 9.969 26.812 11.328 1 98.62 116 LEU B N 1
ATOM 3565 C CA . LEU B 1 116 ? 8.828 26.062 11.852 1 98.62 116 LEU B CA 1
ATOM 3566 C C . LEU B 1 116 ? 9.023 24.562 11.656 1 98.62 116 LEU B C 1
ATOM 3568 O O . LEU B 1 116 ? 9.289 24.109 10.547 1 98.62 116 LEU B O 1
ATOM 3572 N N . HIS B 1 117 ? 8.812 23.766 12.781 1 98.56 117 HIS B N 1
ATOM 3573 C CA . HIS B 1 117 ? 8.992 22.312 12.789 1 98.56 117 HIS B CA 1
ATOM 3574 C C . HIS B 1 117 ? 7.664 21.594 12.984 1 98.56 117 HIS B C 1
ATOM 3576 O O . HIS B 1 117 ? 7.477 20.484 12.469 1 98.56 117 HIS B O 1
ATOM 3582 N N . GLN B 1 118 ? 6.867 22.219 13.742 1 98.88 118 GLN B N 1
ATOM 3583 C CA . GLN B 1 118 ? 5.582 21.625 14.07 1 98.88 118 GLN B CA 1
ATOM 3584 C C . GLN B 1 118 ? 4.441 22.609 13.852 1 98.88 118 GLN B C 1
ATOM 3586 O O . GLN B 1 118 ? 4.484 23.75 14.352 1 98.88 118 GLN B O 1
ATOM 3591 N N . LEU B 1 119 ? 3.439 22.141 13.125 1 98.88 119 LEU B N 1
ATOM 3592 C CA . LEU B 1 119 ? 2.254 22.953 12.859 1 98.88 119 LEU B CA 1
ATOM 3593 C C . LEU B 1 119 ? 0.984 22.125 13.062 1 98.88 119 LEU B C 1
ATOM 3595 O O . LEU B 1 119 ? 0.787 21.109 12.406 1 98.88 119 LEU B O 1
ATOM 3599 N N . ASP B 1 120 ? 0.154 22.562 13.93 1 98.94 120 ASP B N 1
ATOM 3600 C CA . ASP B 1 120 ? -1.096 21.859 14.203 1 98.94 120 ASP B CA 1
ATOM 3601 C C . ASP B 1 120 ? -2.303 22.719 13.82 1 98.94 120 ASP B C 1
ATOM 3603 O O . ASP B 1 120 ? -2.57 23.75 14.461 1 98.94 120 ASP B O 1
ATOM 3607 N N . LEU B 1 121 ? -2.977 22.312 12.852 1 98.75 121 LEU B N 1
ATOM 3608 C CA . LEU B 1 121 ? -4.184 22.984 12.367 1 98.75 121 LEU B CA 1
ATOM 3609 C C . LEU B 1 121 ? -5.395 22.062 12.492 1 98.75 121 LEU B C 1
ATOM 3611 O O . LEU B 1 121 ? -6.391 22.25 11.789 1 98.75 121 LEU B O 1
ATOM 3615 N N . SER B 1 122 ? -5.395 21.125 13.406 1 98.81 122 SER B N 1
ATOM 3616 C CA . SER B 1 122 ? -6.445 20.109 13.539 1 98.81 122 SER B CA 1
ATOM 3617 C C . SER B 1 122 ? -7.684 20.688 14.219 1 98.81 122 SER B C 1
ATOM 3619 O O . SER B 1 122 ? -7.602 21.719 14.898 1 98.81 122 SER B O 1
ATOM 3621 N N . ILE B 1 123 ? -8.82 20.094 13.984 1 98.75 123 ILE B N 1
ATOM 3622 C CA . ILE B 1 123 ? -10.109 20.391 14.594 1 98.75 123 ILE B CA 1
ATOM 3623 C C . ILE B 1 123 ? -10.477 21.844 14.312 1 98.75 123 ILE B C 1
ATOM 3625 O O . ILE B 1 123 ? -10.672 22.641 15.242 1 98.75 123 ILE B O 1
ATOM 3629 N N . ASN B 1 124 ? -10.492 22.219 13.094 1 98.75 124 ASN B N 1
ATOM 3630 C CA . ASN B 1 124 ? -10.977 23.5 12.586 1 98.75 124 ASN B CA 1
ATOM 3631 C C . ASN B 1 124 ? -12.031 23.297 11.5 1 98.75 124 ASN B C 1
ATOM 3633 O O . ASN B 1 124 ? -12.75 22.297 11.5 1 98.75 124 ASN B O 1
ATOM 3637 N N . GLY B 1 125 ? -12.25 24.312 10.695 1 98.44 125 GLY B N 1
ATOM 3638 C CA . GLY B 1 125 ? -13.242 24.219 9.633 1 98.44 125 GLY B CA 1
ATOM 3639 C C . GLY B 1 125 ? -12.656 24.422 8.25 1 98.44 125 GLY B C 1
ATOM 3640 O O . GLY B 1 125 ? -13.344 24.938 7.359 1 98.44 125 GLY B O 1
ATOM 3641 N N . LEU B 1 126 ? -11.445 23.984 8.055 1 98.56 126 LEU B N 1
ATOM 3642 C CA . LEU B 1 126 ? -10.773 24.219 6.781 1 98.56 126 LEU B CA 1
ATOM 3643 C C . LEU B 1 126 ? -11.359 23.359 5.68 1 98.56 126 LEU B C 1
ATOM 3645 O O . LEU B 1 126 ? -11.453 22.141 5.824 1 98.56 126 LEU B O 1
ATOM 3649 N N . ALA B 1 127 ? -11.695 24 4.629 1 97.56 127 ALA B N 1
ATOM 3650 C CA . ALA B 1 127 ? -12.242 23.281 3.484 1 97.56 127 ALA B CA 1
ATOM 3651 C C . ALA B 1 127 ? -11.195 23.125 2.385 1 97.56 127 ALA B C 1
ATOM 3653 O O . ALA B 1 127 ? -11.32 22.266 1.511 1 97.56 127 ALA B O 1
ATOM 3654 N N . GLN B 1 128 ? -10.234 23.969 2.469 1 97 128 GLN B N 1
ATOM 3655 C CA . GLN B 1 128 ? -9.156 23.938 1.486 1 97 128 GLN B CA 1
ATOM 3656 C C . GLN B 1 128 ? -7.855 24.453 2.09 1 97 128 GLN B C 1
ATOM 3658 O O . GLN B 1 128 ? -7.871 25.203 3.07 1 97 128 GLN B O 1
ATOM 3663 N N . ILE B 1 129 ? -6.793 24.016 1.471 1 98.06 129 ILE B N 1
ATOM 3664 C CA . ILE B 1 129 ? -5.465 24.531 1.775 1 98.06 129 ILE B CA 1
ATOM 3665 C C . ILE B 1 129 ? -4.926 25.297 0.573 1 98.06 129 ILE B C 1
ATOM 3667 O O . ILE B 1 129 ? -4.762 24.734 -0.512 1 98.06 129 ILE B O 1
ATOM 3671 N N . PRO B 1 130 ? -4.754 26.562 0.801 1 97.12 130 PRO B N 1
ATOM 3672 C CA . PRO B 1 130 ? -4.289 27.344 -0.354 1 97.12 130 PRO B CA 1
ATOM 3673 C C . PRO B 1 130 ? -2.922 26.875 -0.858 1 97.12 130 PRO B C 1
ATOM 3675 O O . PRO B 1 130 ? -2.031 26.578 -0.058 1 97.12 130 PRO B O 1
ATOM 3678 N N . SER B 1 131 ? -2.768 26.906 -2.17 1 96.81 131 SER B N 1
ATOM 3679 C CA . SER B 1 131 ? -1.487 26.547 -2.773 1 96.81 131 SER B CA 1
ATOM 3680 C C . SER B 1 131 ? -0.399 27.547 -2.381 1 96.81 131 SER B C 1
ATOM 3682 O O . SER B 1 131 ? -0.632 28.75 -2.367 1 96.81 131 SER B O 1
ATOM 3684 N N . GLY B 1 132 ? 0.69 27.109 -1.946 1 96.81 132 GLY B N 1
ATOM 3685 C CA . GLY B 1 132 ? 1.839 27.953 -1.659 1 96.81 132 GLY B CA 1
ATOM 3686 C C . GLY B 1 132 ? 2.012 28.234 -0.18 1 96.81 132 GLY B C 1
ATOM 3687 O O . GLY B 1 132 ? 3.031 28.797 0.234 1 96.81 132 GLY B O 1
ATOM 3688 N N . ILE B 1 133 ? 1.105 27.875 0.617 1 97.62 133 ILE B N 1
ATOM 3689 C CA . ILE B 1 133 ? 1.143 28.219 2.035 1 97.62 133 ILE B CA 1
ATOM 3690 C C . ILE B 1 133 ? 2.369 27.578 2.686 1 97.62 133 ILE B C 1
ATOM 3692 O O . ILE B 1 133 ? 2.914 28.125 3.652 1 97.62 133 ILE B O 1
ATOM 3696 N N . PHE B 1 134 ? 2.865 26.469 2.119 1 98.06 134 PHE B N 1
ATOM 3697 C CA . PHE B 1 134 ? 3.957 25.734 2.744 1 98.06 134 PHE B CA 1
ATOM 3698 C C . PHE B 1 134 ? 5.27 25.984 2.004 1 98.06 134 PHE B C 1
ATOM 3700 O O . PHE B 1 134 ? 6.262 25.297 2.254 1 98.06 134 PHE B O 1
ATOM 3707 N N . ASP B 1 135 ? 5.332 26.906 1.118 1 97.12 135 ASP B N 1
ATOM 3708 C CA . ASP B 1 135 ? 6.488 27.125 0.25 1 97.12 135 ASP B CA 1
ATOM 3709 C C . ASP B 1 135 ? 7.723 27.5 1.064 1 97.12 135 ASP B C 1
ATOM 3711 O O . ASP B 1 135 ? 8.844 27.125 0.712 1 97.12 135 ASP B O 1
ATOM 3715 N N . ASP B 1 136 ? 7.512 28.172 2.213 1 95.06 136 ASP B N 1
ATOM 3716 C CA . ASP B 1 136 ? 8.641 28.688 2.973 1 95.06 136 ASP B CA 1
ATOM 3717 C C . ASP B 1 136 ? 8.852 27.906 4.266 1 95.06 136 ASP B C 1
ATOM 3719 O O . ASP B 1 136 ? 9.344 28.453 5.258 1 95.06 136 ASP B O 1
ATOM 3723 N N . LEU B 1 137 ? 8.438 26.609 4.195 1 97.81 137 LEU B N 1
ATOM 3724 C CA . LEU B 1 137 ? 8.57 25.812 5.41 1 97.81 137 LEU B CA 1
ATOM 3725 C C . LEU B 1 137 ? 9.453 24.594 5.164 1 97.81 137 LEU B C 1
ATOM 3727 O O . LEU B 1 137 ? 9.016 23.453 5.359 1 97.81 137 LEU B O 1
ATOM 3731 N N . PRO B 1 138 ? 10.695 24.797 4.898 1 96.19 138 PRO B N 1
ATOM 3732 C CA . PRO B 1 138 ? 11.562 23.656 4.594 1 96.19 138 PRO B CA 1
ATOM 3733 C C . PRO B 1 138 ? 11.891 22.812 5.824 1 96.19 138 PRO B C 1
ATOM 3735 O O . PRO B 1 138 ? 12.305 21.656 5.695 1 96.19 138 PRO B O 1
ATOM 3738 N N . SER B 1 139 ? 11.625 23.359 7.039 1 97.94 139 SER B N 1
ATOM 3739 C CA . SER B 1 139 ? 12.016 22.672 8.266 1 97.94 139 SER B CA 1
ATOM 3740 C C . SER B 1 139 ? 10.836 21.938 8.891 1 97.94 139 SER B C 1
ATOM 3742 O O . SER B 1 139 ? 10.992 21.25 9.906 1 97.94 139 SER B O 1
ATOM 3744 N N . LEU B 1 140 ? 9.719 22.016 8.258 1 98.81 140 LEU B N 1
ATOM 3745 C CA . LEU B 1 140 ? 8.523 21.438 8.859 1 98.81 140 LEU B CA 1
ATOM 3746 C C . LEU B 1 140 ? 8.602 19.922 8.906 1 98.81 140 LEU B C 1
ATOM 3748 O O . LEU B 1 140 ? 8.797 19.266 7.871 1 98.81 140 LEU B O 1
ATOM 3752 N N . ARG B 1 141 ? 8.367 19.359 10.125 1 98.88 141 ARG B N 1
ATOM 3753 C CA . ARG B 1 141 ? 8.508 17.906 10.312 1 98.88 141 ARG B CA 1
ATOM 3754 C C . ARG B 1 141 ? 7.172 17.266 10.648 1 98.88 141 ARG B C 1
ATOM 3756 O O . ARG B 1 141 ? 6.938 16.094 10.336 1 98.88 141 ARG B O 1
ATOM 3763 N N . TRP B 1 142 ? 6.41 17.984 11.273 1 98.88 142 TRP B N 1
ATOM 3764 C CA . TRP B 1 142 ? 5.125 17.469 11.734 1 98.88 142 TRP B CA 1
ATOM 3765 C C . TRP B 1 142 ? 3.99 18.422 11.359 1 98.88 142 TRP B C 1
ATOM 3767 O O . TRP B 1 142 ? 4.023 19.609 11.711 1 98.88 142 TRP B O 1
ATOM 3777 N N . LEU B 1 143 ? 2.973 17.938 10.641 1 98.88 143 LEU B N 1
ATOM 3778 C CA . LEU B 1 143 ? 1.814 18.703 10.211 1 98.88 143 LEU B CA 1
ATOM 3779 C C . LEU B 1 143 ? 0.521 17.953 10.484 1 98.88 143 LEU B C 1
ATOM 3781 O O . LEU B 1 143 ? 0.393 16.781 10.117 1 98.88 143 LEU B O 1
ATOM 3785 N N . SER B 1 144 ? -0.406 18.625 11.156 1 98.88 144 SER B N 1
ATOM 3786 C CA . SER B 1 144 ? -1.705 17.984 11.375 1 98.88 144 SER B CA 1
ATOM 3787 C C . SER B 1 144 ? -2.83 18.812 10.758 1 98.88 144 SER B C 1
ATOM 3789 O O . SER B 1 144 ? -2.961 20 11.047 1 98.88 144 SER B O 1
ATOM 3791 N N . LEU B 1 145 ? -3.584 18.234 9.914 1 98.75 145 LEU B N 1
ATOM 3792 C CA . LEU B 1 145 ? -4.785 18.781 9.305 1 98.75 145 LEU B CA 1
ATOM 3793 C C . LEU B 1 145 ? -6.008 17.922 9.633 1 98.75 145 LEU B C 1
ATOM 3795 O O . LEU B 1 145 ? -7 17.953 8.906 1 98.75 145 LEU B O 1
ATOM 3799 N N . ARG B 1 146 ? -5.926 17.266 10.703 1 98.56 146 ARG B N 1
ATOM 3800 C CA . ARG B 1 146 ? -6.965 16.312 11.102 1 98.56 146 ARG B CA 1
ATOM 3801 C C . ARG B 1 146 ? -8.258 17.047 11.453 1 98.56 146 ARG B C 1
ATOM 3803 O O . ARG B 1 146 ? -8.227 18.141 12.016 1 98.56 146 ARG B O 1
ATOM 3810 N N . SER B 1 147 ? -9.391 16.391 11.18 1 98.56 147 SER B N 1
ATOM 3811 C CA . SER B 1 147 ? -10.703 16.812 11.648 1 98.56 147 SER B CA 1
ATOM 3812 C C . SER B 1 147 ? -11.031 18.219 11.164 1 98.56 147 SER B C 1
ATOM 3814 O O . SER B 1 147 ? -11.375 19.094 11.961 1 98.56 147 SER B O 1
ATOM 3816 N N . ASN B 1 148 ? -10.922 18.422 9.906 1 98.69 148 ASN B N 1
ATOM 3817 C CA . ASN B 1 148 ? -11.391 19.594 9.188 1 98.69 148 ASN B CA 1
ATOM 3818 C C . ASN B 1 148 ? -12.492 19.234 8.188 1 98.69 148 ASN B C 1
ATOM 3820 O O . ASN B 1 148 ? -13.281 18.312 8.43 1 98.69 148 ASN B O 1
ATOM 3824 N N . ARG B 1 149 ? -12.688 20.062 7.184 1 98.62 149 ARG B N 1
ATOM 3825 C CA . ARG B 1 149 ? -13.695 19.797 6.164 1 98.62 149 ARG B CA 1
ATOM 3826 C C . ARG B 1 149 ? -13.062 19.609 4.793 1 98.62 149 ARG B C 1
ATOM 3828 O O . ARG B 1 149 ? -13.609 20.047 3.781 1 98.62 149 ARG B O 1
ATOM 3835 N N . LEU B 1 150 ? -11.906 19 4.832 1 98.62 150 LEU B N 1
ATOM 3836 C CA . LEU B 1 150 ? -11.156 18.844 3.596 1 98.62 150 LEU B CA 1
ATOM 3837 C C . LEU B 1 150 ? -11.719 17.703 2.76 1 98.62 150 LEU B C 1
ATOM 3839 O O . LEU B 1 150 ? -11.945 16.609 3.275 1 98.62 150 LEU B O 1
ATOM 3843 N N . GLN B 1 151 ? -11.891 17.922 1.472 1 97.19 151 GLN B N 1
ATOM 3844 C CA . GLN B 1 151 ? -12.391 16.906 0.563 1 97.19 151 GLN B CA 1
ATOM 3845 C C . GLN B 1 151 ? -11.305 16.453 -0.409 1 97.19 151 GLN B C 1
ATOM 3847 O O . GLN B 1 151 ? -11.406 15.375 -1.009 1 97.19 151 GLN B O 1
ATOM 3852 N N . ASN B 1 152 ? -10.391 17.266 -0.654 1 96.62 152 ASN B N 1
ATOM 3853 C CA . ASN B 1 152 ? -9.273 16.984 -1.548 1 96.62 152 ASN B CA 1
ATOM 3854 C C . ASN B 1 152 ? -8.023 17.75 -1.134 1 96.62 152 ASN B C 1
ATOM 3856 O O . ASN B 1 152 ? -8.078 18.625 -0.256 1 96.62 152 ASN B O 1
ATOM 3860 N N . LEU B 1 153 ? -6.887 17.359 -1.686 1 97.69 153 LEU B N 1
ATOM 3861 C CA . LEU B 1 153 ? -5.598 18.016 -1.468 1 97.69 153 LEU B CA 1
ATOM 3862 C C . LEU B 1 153 ? -4.793 18.062 -2.762 1 97.69 153 LEU B C 1
ATOM 3864 O O . LEU B 1 153 ? -4.891 17.172 -3.598 1 97.69 153 LEU B O 1
ATOM 3868 N N . ASP B 1 154 ? -4.035 19.094 -2.846 1 97.12 154 ASP B N 1
ATOM 3869 C CA . ASP B 1 154 ? -3.209 19.266 -4.035 1 97.12 154 ASP B CA 1
ATOM 3870 C C . ASP B 1 154 ? -1.765 18.844 -3.768 1 97.12 154 ASP B C 1
ATOM 3872 O O . ASP B 1 154 ? -1.154 19.297 -2.793 1 97.12 154 ASP B O 1
ATOM 3876 N N . ARG B 1 155 ? -1.26 18.141 -4.684 1 97.75 155 ARG B N 1
ATOM 3877 C CA . ARG B 1 155 ? 0.125 17.688 -4.602 1 97.75 155 ARG B CA 1
ATOM 3878 C C . ARG B 1 155 ? 1.082 18.875 -4.508 1 97.75 155 ARG B C 1
ATOM 3880 O O . ARG B 1 155 ? 2.033 18.844 -3.725 1 97.75 155 ARG B O 1
ATOM 3887 N N . VAL B 1 156 ? 0.862 19.938 -5.289 1 97.81 156 VAL B N 1
ATOM 3888 C CA . VAL B 1 156 ? 1.764 21.078 -5.418 1 97.81 156 VAL B CA 1
ATOM 3889 C C . VAL B 1 156 ? 1.93 21.766 -4.062 1 97.81 156 VAL B C 1
ATOM 3891 O O . VAL B 1 156 ? 3.004 22.281 -3.748 1 97.81 156 VAL B O 1
ATOM 3894 N N . THR B 1 157 ? 0.962 21.688 -3.266 1 98 157 THR B N 1
ATOM 3895 C CA . THR B 1 157 ? 0.97 22.344 -1.958 1 98 157 THR B CA 1
ATOM 3896 C C . THR B 1 157 ? 1.946 21.641 -1.016 1 98 157 THR B C 1
ATOM 3898 O O . THR B 1 157 ? 2.525 22.281 -0.131 1 98 157 THR B O 1
ATOM 3901 N N . PHE B 1 158 ? 2.217 20.375 -1.239 1 98.25 158 PHE B N 1
ATOM 3902 C CA . PHE B 1 158 ? 2.967 19.594 -0.272 1 98.25 158 PHE B CA 1
ATOM 3903 C C . PHE B 1 158 ? 4.375 19.312 -0.779 1 98.25 158 PHE B C 1
ATOM 3905 O O . PHE B 1 158 ? 5.25 18.906 -0.009 1 98.25 158 PHE B O 1
ATOM 3912 N N . GLU B 1 159 ? 4.652 19.562 -2.01 1 97.5 159 GLU B N 1
ATOM 3913 C CA . GLU B 1 159 ? 5.934 19.281 -2.648 1 97.5 159 GLU B CA 1
ATOM 3914 C C . GLU B 1 159 ? 7.074 20 -1.941 1 97.5 159 GLU B C 1
ATOM 3916 O O . GLU B 1 159 ? 8.156 19.438 -1.753 1 97.5 159 GLU B O 1
ATOM 3921 N N . PRO B 1 160 ? 6.824 21.219 -1.399 1 97.5 160 PRO B N 1
ATOM 3922 C CA . PRO B 1 160 ? 7.93 21.969 -0.782 1 97.5 160 PRO B CA 1
ATOM 3923 C C . PRO B 1 160 ? 8.32 21.406 0.586 1 97.5 160 PRO B C 1
ATOM 3925 O O . PRO B 1 160 ? 9.359 21.781 1.136 1 97.5 160 PRO B O 1
ATOM 3928 N N . LEU B 1 161 ? 7.555 20.578 1.164 1 98.19 161 LEU B N 1
ATOM 3929 C CA . LEU B 1 161 ? 7.789 20.078 2.514 1 98.19 161 LEU B CA 1
ATOM 3930 C C . LEU B 1 161 ? 8.789 18.922 2.5 1 98.19 161 LEU B C 1
ATOM 3932 O O . LEU B 1 161 ? 8.453 17.797 2.84 1 98.19 161 LEU B O 1
ATOM 3936 N N . ILE B 1 162 ? 10.008 19.234 2.33 1 97.12 162 ILE B N 1
ATOM 3937 C CA . ILE B 1 162 ? 11.055 18.25 2.068 1 97.12 162 ILE B CA 1
ATOM 3938 C C . ILE B 1 162 ? 11.461 17.578 3.375 1 97.12 162 ILE B C 1
ATOM 3940 O O . ILE B 1 162 ? 11.945 16.438 3.367 1 97.12 162 ILE B O 1
ATOM 3944 N N . SER B 1 163 ? 11.195 18.266 4.523 1 98.5 163 SER B N 1
ATOM 3945 C CA . SER B 1 163 ? 11.625 17.719 5.805 1 98.5 163 SER B CA 1
ATOM 3946 C C . SER B 1 163 ? 10.461 17.047 6.531 1 98.5 163 SER B C 1
ATOM 3948 O O . SER B 1 163 ? 10.625 16.531 7.641 1 98.5 163 SER B O 1
ATOM 3950 N N . LEU B 1 164 ? 9.344 17.031 5.914 1 98.81 164 LEU B N 1
ATOM 3951 C CA . LEU B 1 164 ? 8.156 16.5 6.562 1 98.81 164 LEU B CA 1
ATOM 3952 C C . LEU B 1 164 ? 8.32 15.016 6.887 1 98.81 164 LEU B C 1
ATOM 3954 O O . LEU B 1 164 ? 8.758 14.234 6.035 1 98.81 164 LEU B O 1
ATOM 3958 N N . GLN B 1 165 ? 7.914 14.656 8.102 1 98.81 165 GLN B N 1
ATOM 3959 C CA . GLN B 1 165 ? 8.047 13.273 8.547 1 98.81 165 GLN B CA 1
ATOM 3960 C C . GLN B 1 165 ? 6.691 12.672 8.906 1 98.81 165 GLN B C 1
ATOM 3962 O O . GLN B 1 165 ? 6.445 11.492 8.664 1 98.81 165 GLN B O 1
ATOM 3967 N N . GLN B 1 166 ? 5.914 13.5 9.445 1 98.88 166 GLN B N 1
ATOM 3968 C CA . GLN B 1 166 ? 4.605 13.039 9.898 1 98.88 166 GLN B CA 1
ATOM 3969 C C . GLN B 1 166 ? 3.496 13.961 9.398 1 98.88 166 GLN B C 1
ATOM 3971 O O . GLN B 1 166 ? 3.566 15.18 9.586 1 98.88 166 GLN B O 1
ATOM 3976 N N . LEU B 1 167 ? 2.52 13.336 8.773 1 98.75 167 LEU B N 1
ATOM 3977 C CA . LEU B 1 167 ? 1.352 14.055 8.266 1 98.75 167 LEU B CA 1
ATOM 3978 C C . LEU B 1 167 ? 0.063 13.406 8.773 1 98.75 167 LEU B C 1
ATOM 3980 O O . LEU B 1 167 ? -0.137 12.203 8.609 1 98.75 167 LEU B O 1
ATOM 3984 N N . HIS B 1 168 ? -0.765 14.172 9.406 1 98.75 168 HIS B N 1
ATOM 3985 C CA . HIS B 1 168 ? -2.055 13.688 9.891 1 98.75 168 HIS B CA 1
ATOM 3986 C C . HIS B 1 168 ? -3.207 14.367 9.148 1 98.75 168 HIS B C 1
ATOM 3988 O O . HIS B 1 168 ? -3.357 15.586 9.211 1 98.75 168 HIS B O 1
ATOM 3994 N N . VAL B 1 169 ? -4.016 13.609 8.516 1 98.25 169 VAL B N 1
ATOM 3995 C CA . VAL B 1 169 ? -5.082 14.172 7.695 1 98.25 169 VAL B CA 1
ATOM 3996 C C . VAL B 1 169 ? -6.379 13.391 7.926 1 98.25 169 VAL B C 1
ATOM 3998 O O . VAL B 1 169 ? -7.348 13.555 7.184 1 98.25 169 VAL B O 1
ATOM 4001 N N . GLY B 1 170 ? -6.438 12.625 8.922 1 98.06 170 GLY B N 1
ATOM 4002 C CA . GLY B 1 170 ? -7.605 11.805 9.211 1 98.06 170 GLY B CA 1
ATOM 4003 C C . GLY B 1 170 ? -8.836 12.617 9.562 1 98.06 170 GLY B C 1
ATOM 4004 O O . GLY B 1 170 ? -8.742 13.82 9.805 1 98.06 170 GLY B O 1
ATOM 4005 N N . ASP B 1 171 ? -9.938 11.969 9.523 1 97.88 171 ASP B N 1
ATOM 4006 C CA . ASP B 1 171 ? -11.211 12.516 9.977 1 97.88 171 ASP B CA 1
ATOM 4007 C C . ASP B 1 171 ? -11.609 13.734 9.148 1 97.88 171 ASP B C 1
ATOM 4009 O O . ASP B 1 171 ? -11.977 14.773 9.695 1 97.88 171 ASP B O 1
ATOM 4013 N N . ASN B 1 172 ? -11.352 13.734 7.922 1 98.62 172 ASN B N 1
ATOM 4014 C CA . ASN B 1 172 ? -11.836 14.664 6.91 1 98.62 172 ASN B CA 1
ATOM 4015 C C . ASN B 1 172 ? -12.734 13.969 5.895 1 98.62 172 ASN B C 1
ATOM 4017 O O . ASN B 1 172 ? -12.617 12.758 5.676 1 98.62 172 ASN B O 1
ATOM 4021 N N . PRO B 1 173 ? -13.719 14.664 5.375 1 98.12 173 PRO B N 1
ATOM 4022 C CA . PRO B 1 173 ? -14.609 14.031 4.395 1 98.12 173 PRO B CA 1
ATOM 4023 C C . PRO B 1 173 ? -13.969 13.914 3.014 1 98.12 173 PRO B C 1
ATOM 4025 O O . PRO B 1 173 ? -14.43 14.539 2.059 1 98.12 173 PRO B O 1
ATOM 4028 N N . TRP B 1 174 ? -13.094 13 2.816 1 98.06 174 TRP B N 1
ATOM 4029 C CA . TRP B 1 174 ? -12.297 12.852 1.601 1 98.06 174 TRP B CA 1
ATOM 4030 C C . TRP B 1 174 ? -13.156 12.344 0.448 1 98.06 174 TRP B C 1
ATOM 4032 O O . TRP B 1 174 ? -13.906 11.375 0.606 1 98.06 174 TRP B O 1
ATOM 4042 N N . GLU B 1 175 ? -13.07 13.055 -0.639 1 97.06 175 GLU B N 1
ATOM 4043 C CA . GLU B 1 175 ? -13.641 12.578 -1.895 1 97.06 175 GLU B CA 1
ATOM 4044 C C . GLU B 1 175 ? -12.594 11.859 -2.742 1 97.06 175 GLU B C 1
ATOM 4046 O O . GLU B 1 175 ? -11.812 12.508 -3.441 1 97.06 175 GLU B O 1
ATOM 4051 N N . CYS B 1 176 ? -12.703 10.57 -2.748 1 96.94 176 CYS B N 1
ATOM 4052 C CA . CYS B 1 176 ? -11.664 9.742 -3.348 1 96.94 176 CYS B CA 1
ATOM 4053 C C . CYS B 1 176 ? -11.922 9.539 -4.836 1 96.94 176 CYS B C 1
ATOM 4055 O O . CYS B 1 176 ? -12.32 8.461 -5.262 1 96.94 176 CYS B O 1
ATOM 4057 N N . ASP B 1 177 ? -11.609 10.539 -5.605 1 96.25 177 ASP B N 1
ATOM 4058 C CA . ASP B 1 177 ? -11.758 10.523 -7.059 1 96.25 177 ASP B CA 1
ATOM 4059 C C . ASP B 1 177 ? -10.562 11.164 -7.746 1 96.25 177 ASP B C 1
ATOM 4061 O O . ASP B 1 177 ? -9.461 11.211 -7.18 1 96.25 177 ASP B O 1
ATOM 4065 N N . CYS B 1 178 ? -10.75 11.641 -9.023 1 97.19 178 CYS B N 1
ATOM 4066 C CA . CYS B 1 178 ? -9.641 12.102 -9.844 1 97.19 178 CYS B CA 1
ATOM 4067 C C . CYS B 1 178 ? -8.992 13.344 -9.25 1 97.19 178 CYS B C 1
ATOM 4069 O O . CYS B 1 178 ? -7.82 13.625 -9.492 1 97.19 178 CYS B O 1
ATOM 4071 N N . ASN B 1 179 ? -9.711 14.062 -8.406 1 95.81 179 ASN B N 1
ATOM 4072 C CA . ASN B 1 179 ? -9.18 15.297 -7.832 1 95.81 179 ASN B CA 1
ATOM 4073 C C . ASN B 1 179 ? -8.156 15.016 -6.738 1 95.81 179 ASN B C 1
ATOM 4075 O O . ASN B 1 179 ? -7.418 15.906 -6.324 1 95.81 179 ASN B O 1
ATOM 4079 N N . LEU B 1 180 ? -8.094 13.75 -6.297 1 97.38 180 LEU B N 1
ATOM 4080 C CA . LEU B 1 180 ? -7.145 13.359 -5.262 1 97.38 180 LEU B CA 1
ATOM 4081 C C . LEU B 1 180 ? -6.016 12.523 -5.848 1 97.38 180 LEU B C 1
ATOM 4083 O O . LEU B 1 180 ? -5.113 12.094 -5.125 1 97.38 180 LEU B O 1
ATOM 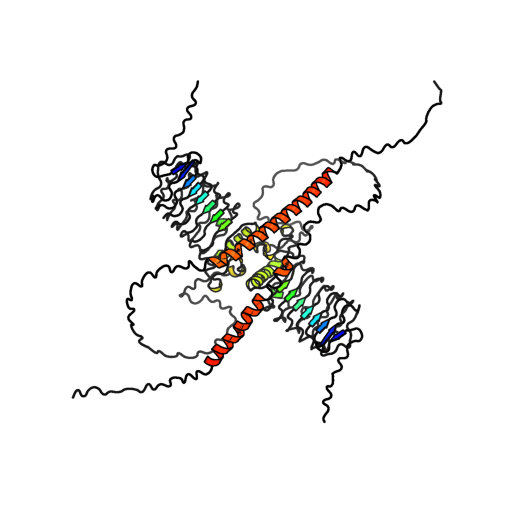4087 N N . ARG B 1 181 ? -6.043 12.273 -7.121 1 97.38 181 ARG B N 1
ATOM 4088 C CA . ARG B 1 181 ? -5.094 11.375 -7.773 1 97.38 181 ARG B CA 1
ATOM 4089 C C . ARG B 1 181 ? -3.66 11.844 -7.562 1 97.38 181 ARG B C 1
ATOM 4091 O O . ARG B 1 181 ? -2.797 11.062 -7.16 1 97.38 181 ARG B O 1
ATOM 4098 N N . ASP B 1 182 ? -3.436 13.148 -7.836 1 97.62 182 ASP B N 1
ATOM 4099 C CA . ASP B 1 182 ? -2.082 13.68 -7.734 1 97.62 182 ASP B CA 1
ATOM 4100 C C . ASP B 1 182 ? -1.582 13.648 -6.293 1 97.62 182 ASP B C 1
ATOM 4102 O O . ASP B 1 182 ? -0.407 13.367 -6.043 1 97.62 182 ASP B O 1
ATOM 4106 N N . PHE B 1 183 ? -2.453 13.961 -5.434 1 98.19 183 PHE B N 1
ATOM 4107 C CA . PHE B 1 183 ? -2.066 13.875 -4.031 1 98.19 183 PHE B CA 1
ATOM 4108 C C . PHE B 1 183 ? -1.742 12.438 -3.645 1 98.19 183 PHE B C 1
ATOM 4110 O O . PHE B 1 183 ? -0.808 12.188 -2.881 1 98.19 183 PHE B O 1
ATOM 4117 N N . LYS B 1 184 ? -2.525 11.523 -4.117 1 97.81 184 LYS B N 1
ATOM 4118 C CA . LYS B 1 184 ? -2.248 10.117 -3.828 1 97.81 184 LYS B CA 1
ATOM 4119 C C . LYS B 1 184 ? -0.87 9.711 -4.344 1 97.81 184 LYS B C 1
ATOM 4121 O O . LYS B 1 184 ? -0.146 8.977 -3.674 1 97.81 184 LYS B O 1
ATOM 4126 N N . TYR B 1 185 ? -0.517 10.18 -5.543 1 97.81 185 TYR B N 1
ATOM 4127 C CA . TYR B 1 185 ? 0.835 9.953 -6.039 1 97.81 185 TYR B CA 1
ATOM 4128 C C . TYR B 1 185 ? 1.874 10.5 -5.07 1 97.81 185 TYR B C 1
ATOM 4130 O O . TYR B 1 185 ? 2.844 9.82 -4.734 1 97.81 185 TYR B O 1
ATOM 4138 N N . TRP B 1 186 ? 1.632 11.641 -4.664 1 98.19 186 TRP B N 1
ATOM 4139 C CA . TRP B 1 186 ? 2.562 12.266 -3.73 1 98.19 186 TRP B CA 1
ATOM 4140 C C . TRP B 1 186 ? 2.664 11.461 -2.439 1 98.19 186 TRP B C 1
ATOM 4142 O O . TRP B 1 186 ? 3.762 11.25 -1.916 1 98.19 186 TRP B O 1
ATOM 4152 N N . MET B 1 187 ? 1.541 11.094 -1.947 1 97.81 187 MET B N 1
ATOM 4153 C CA . MET B 1 187 ? 1.459 10.32 -0.711 1 97.81 187 MET B CA 1
ATOM 4154 C C . MET B 1 187 ? 2.262 9.031 -0.823 1 97.81 187 MET B C 1
ATOM 4156 O O . MET B 1 187 ? 2.932 8.625 0.13 1 97.81 187 MET B O 1
ATOM 4160 N N . GLU B 1 188 ? 2.188 8.375 -1.972 1 96.75 188 GLU B N 1
ATOM 4161 C CA . GLU B 1 188 ? 2.959 7.152 -2.191 1 96.75 188 GLU B CA 1
ATOM 4162 C C . GLU B 1 188 ? 4.457 7.426 -2.1 1 96.75 188 GLU B C 1
ATOM 4164 O O . GLU B 1 188 ? 5.195 6.664 -1.47 1 96.75 188 GLU B O 1
ATOM 4169 N N . TRP B 1 189 ? 4.832 8.5 -2.689 1 97.31 189 TRP B N 1
ATOM 4170 C CA . TRP B 1 189 ? 6.238 8.883 -2.627 1 97.31 189 TRP B CA 1
ATOM 4171 C C . TRP B 1 189 ? 6.648 9.219 -1.197 1 97.31 189 TRP B C 1
ATOM 4173 O O . TRP B 1 189 ? 7.715 8.805 -0.736 1 97.31 189 TRP B O 1
ATOM 4183 N N . PHE B 1 190 ? 5.793 9.961 -0.584 1 98.38 190 PHE B N 1
ATOM 4184 C CA . PHE B 1 190 ? 6.031 10.375 0.793 1 98.38 190 PHE B CA 1
ATOM 4185 C C . PHE B 1 190 ? 6.238 9.164 1.695 1 98.38 190 PHE B C 1
ATOM 4187 O O . PHE B 1 190 ? 7.203 9.109 2.461 1 98.38 190 PHE B O 1
ATOM 4194 N N . SER B 1 191 ? 5.406 8.188 1.566 1 97.38 191 SER B N 1
ATOM 4195 C CA . SER B 1 191 ? 5.492 6.965 2.359 1 97.38 191 SER B CA 1
ATOM 4196 C C . SER B 1 191 ? 6.719 6.145 1.976 1 97.38 191 SER B C 1
ATOM 4198 O O . SER B 1 191 ? 7.387 5.57 2.842 1 97.38 191 SER B O 1
ATOM 4200 N N . TYR B 1 192 ? 6.984 6.125 0.732 1 96.94 192 TYR B N 1
ATOM 4201 C CA . TYR B 1 192 ? 8.117 5.367 0.214 1 96.94 192 TYR B CA 1
ATOM 4202 C C . TYR B 1 192 ? 9.43 5.887 0.786 1 96.94 192 TYR B C 1
ATOM 4204 O O . TYR B 1 192 ? 10.359 5.113 1.021 1 96.94 192 TYR B O 1
ATOM 4212 N N . ARG B 1 193 ? 9.453 7.113 1.088 1 96.5 193 ARG B N 1
ATOM 4213 C CA . ARG B 1 193 ? 10.664 7.738 1.604 1 96.5 193 ARG B CA 1
ATOM 4214 C C . ARG B 1 193 ? 10.695 7.699 3.127 1 96.5 193 ARG B C 1
ATOM 4216 O O . ARG B 1 193 ? 11.562 8.312 3.752 1 96.5 193 ARG B O 1
ATOM 4223 N N . GLY B 1 194 ? 9.695 7.152 3.689 1 96.81 194 GLY B N 1
ATOM 4224 C CA . GLY B 1 194 ? 9.727 6.961 5.133 1 96.81 194 GLY B CA 1
ATOM 4225 C C . GLY B 1 194 ? 8.727 7.832 5.871 1 96.81 194 GLY B C 1
ATOM 4226 O O . GLY B 1 194 ? 8.641 7.785 7.098 1 96.81 194 GLY B O 1
ATOM 4227 N N . GLY B 1 195 ? 8.008 8.625 5.121 1 98.31 195 GLY B N 1
ATOM 4228 C CA . GLY B 1 195 ? 6.992 9.445 5.754 1 98.31 195 GLY B CA 1
ATOM 4229 C C . GLY B 1 195 ? 5.848 8.641 6.336 1 98.31 195 GLY B C 1
ATOM 4230 O O . GLY B 1 195 ? 5.492 7.586 5.809 1 98.31 195 GLY B O 1
ATOM 4231 N N . LYS B 1 196 ? 5.32 9.188 7.398 1 98.56 196 LYS B N 1
ATOM 4232 C CA . LYS B 1 196 ? 4.191 8.547 8.055 1 98.56 196 LYS B CA 1
ATOM 4233 C C . LYS B 1 196 ? 2.916 9.367 7.895 1 98.56 196 LYS B C 1
ATOM 4235 O O . LYS B 1 196 ? 2.912 10.57 8.156 1 98.56 196 LYS B O 1
ATOM 4240 N N . ILE B 1 197 ? 1.916 8.688 7.465 1 97.94 197 ILE B N 1
ATOM 4241 C CA . ILE B 1 197 ? 0.625 9.344 7.273 1 97.94 197 ILE B CA 1
ATOM 4242 C C . ILE B 1 197 ? -0.478 8.5 7.914 1 97.94 197 ILE B C 1
ATOM 4244 O O . ILE B 1 197 ? -0.448 7.27 7.852 1 97.94 197 ILE B O 1
ATOM 4248 N N . ASP B 1 198 ? -1.356 9.141 8.531 1 97 198 ASP B N 1
ATOM 4249 C CA . ASP B 1 198 ? -2.428 8.398 9.195 1 97 198 ASP B CA 1
ATOM 4250 C C . ASP B 1 198 ? -3.502 7.98 8.195 1 97 198 ASP B C 1
ATOM 4252 O O . ASP B 1 198 ? -3.361 8.211 6.988 1 97 198 ASP B O 1
ATOM 4256 N N . GLN B 1 199 ? -4.535 7.332 8.734 1 93.56 199 GLN B N 1
ATOM 4257 C CA . GLN B 1 199 ? -5.578 6.758 7.891 1 93.56 199 GLN B CA 1
ATOM 4258 C C . GLN B 1 199 ? -6.441 7.848 7.266 1 93.56 199 GLN B C 1
ATOM 4260 O O . GLN B 1 199 ? -6.82 8.812 7.941 1 93.56 199 GLN B O 1
ATOM 4265 N N . LEU B 1 200 ? -6.723 7.676 5.977 1 95.94 200 LEU B N 1
ATOM 4266 C CA . LEU B 1 200 ? -7.586 8.547 5.191 1 95.94 200 LEU B CA 1
ATOM 4267 C C . LEU B 1 200 ? -8.812 7.793 4.695 1 95.94 200 LEU B C 1
ATOM 4269 O O . LEU B 1 200 ? -8.812 7.266 3.582 1 95.94 200 LEU B O 1
ATOM 4273 N N . ALA B 1 201 ? -9.836 7.852 5.484 1 98.12 201 ALA B N 1
ATOM 4274 C CA . ALA B 1 201 ? -11.047 7.133 5.105 1 98.12 201 ALA B CA 1
ATOM 4275 C C . ALA B 1 201 ? -11.836 7.898 4.047 1 98.12 201 ALA B C 1
ATOM 4277 O O . ALA B 1 201 ? -12.172 9.07 4.242 1 98.12 201 ALA B O 1
ATOM 4278 N N . CYS B 1 202 ? -12.195 7.297 3.055 1 98.06 202 CYS B N 1
ATOM 4279 C CA . CYS B 1 202 ? -12.977 7.918 1.99 1 98.06 202 CYS B CA 1
ATOM 4280 C C . CYS B 1 202 ? -14.43 8.102 2.416 1 98.06 202 CYS B C 1
ATOM 4282 O O . CYS B 1 202 ? -14.984 7.258 3.129 1 98.06 202 CYS B O 1
ATOM 4284 N N . THR B 1 203 ? -14.953 9.211 1.982 1 97.75 203 THR B N 1
ATOM 4285 C CA . THR B 1 203 ? -16.375 9.469 2.201 1 97.75 203 THR B CA 1
ATOM 4286 C C . THR B 1 203 ? -17.156 9.289 0.908 1 97.75 203 THR B C 1
ATOM 4288 O O . THR B 1 203 ? -18.281 8.758 0.921 1 97.75 203 THR B O 1
ATOM 4291 N N . LEU B 1 204 ? -16.609 9.852 -0.15 1 95.56 204 LEU B N 1
ATOM 4292 C CA . LEU B 1 204 ? -17.172 9.688 -1.49 1 95.56 204 LEU B CA 1
ATOM 4293 C C . LEU B 1 204 ? -16.109 9.164 -2.455 1 95.56 204 LEU B C 1
ATOM 4295 O O . LEU B 1 204 ? -14.914 9.383 -2.25 1 95.56 204 LEU B O 1
ATOM 4299 N N . PRO B 1 205 ? -16.562 8.359 -3.436 1 95.19 205 PRO B N 1
ATOM 4300 C CA . PRO B 1 205 ? -17.906 7.918 -3.766 1 95.19 205 PRO B CA 1
ATOM 4301 C C . PRO B 1 205 ? -18.438 6.863 -2.797 1 95.19 205 PRO B C 1
ATOM 4303 O O . PRO B 1 205 ? -17.703 6.375 -1.941 1 95.19 205 PRO B O 1
ATOM 4306 N N . LYS B 1 206 ? -19.703 6.531 -2.932 1 95.31 206 LYS B N 1
ATOM 4307 C CA . LYS B 1 206 ? -20.375 5.629 -1.999 1 95.31 206 LYS B CA 1
ATOM 4308 C C . LYS B 1 206 ? -19.672 4.273 -1.944 1 95.31 206 LYS B C 1
ATOM 4310 O O . LYS B 1 206 ? -19.547 3.676 -0.874 1 95.31 206 LYS B O 1
ATOM 4315 N N . GLU B 1 207 ? -19.188 3.801 -3.02 1 93.62 207 GLU B N 1
ATOM 4316 C CA . GLU B 1 207 ? -18.562 2.482 -3.125 1 93.62 207 GLU B CA 1
ATOM 4317 C C . GLU B 1 207 ? -17.266 2.418 -2.32 1 93.62 207 GLU B C 1
ATOM 4319 O O . GLU B 1 207 ? -16.828 1.332 -1.945 1 93.62 207 GLU B O 1
ATOM 4324 N N . LEU B 1 208 ? -16.688 3.598 -2.031 1 96.12 208 LEU B N 1
ATOM 4325 C CA . LEU B 1 208 ? -15.391 3.637 -1.354 1 96.12 208 LEU B CA 1
ATOM 4326 C C . LEU B 1 208 ? -15.539 4.141 0.077 1 96.12 208 LEU B C 1
ATOM 4328 O O . LEU B 1 208 ? -14.547 4.34 0.776 1 96.12 208 LEU B O 1
ATOM 4332 N N . ARG B 1 209 ? -16.766 4.367 0.52 1 97.38 209 ARG B N 1
ATOM 4333 C CA . ARG B 1 209 ? -16.984 4.918 1.853 1 97.38 209 ARG B CA 1
ATOM 4334 C C . ARG B 1 209 ? -16.328 4.051 2.922 1 97.38 209 ARG B C 1
ATOM 4336 O O . ARG B 1 209 ? -16.531 2.834 2.949 1 97.38 209 ARG B O 1
ATOM 4343 N N . GLY B 1 210 ? -15.5 4.684 3.801 1 97.31 210 GLY B N 1
ATOM 4344 C CA . GLY B 1 210 ? -14.875 3.984 4.914 1 97.31 210 GLY B CA 1
ATOM 4345 C C . GLY B 1 210 ? -13.562 3.332 4.547 1 97.31 210 GLY B C 1
ATOM 4346 O O . GLY B 1 210 ? -12.797 2.924 5.426 1 97.31 210 GLY B O 1
ATOM 4347 N N . LYS B 1 211 ? -13.305 3.234 3.26 1 97.56 211 LYS B N 1
ATOM 4348 C CA . LYS B 1 211 ? -12.07 2.59 2.818 1 97.56 211 LYS B CA 1
ATOM 4349 C C . LYS B 1 211 ? -10.875 3.529 2.969 1 97.56 211 LYS B C 1
ATOM 4351 O O . LYS B 1 211 ? -10.984 4.73 2.709 1 97.56 211 LYS B O 1
ATOM 4356 N N . ASP B 1 212 ? -9.789 2.926 3.424 1 97.31 212 ASP B N 1
ATOM 4357 C CA . ASP B 1 212 ? -8.555 3.695 3.557 1 97.31 212 ASP B CA 1
ATOM 4358 C C . ASP B 1 212 ? -7.953 4.004 2.188 1 97.31 212 ASP B C 1
ATOM 4360 O O . ASP B 1 212 ? -7.574 3.094 1.449 1 97.31 212 ASP B O 1
ATOM 4364 N N . MET B 1 213 ? -7.848 5.199 1.879 1 96.25 213 MET B N 1
ATOM 4365 C CA . MET B 1 213 ? -7.371 5.664 0.581 1 96.25 213 MET B CA 1
ATOM 4366 C C . MET B 1 213 ? -6 5.07 0.262 1 96.25 213 MET B C 1
ATOM 4368 O O . MET B 1 213 ? -5.676 4.84 -0.904 1 96.25 213 MET B O 1
ATOM 4372 N N . ARG B 1 214 ? -5.18 4.828 1.247 1 94.62 214 ARG B N 1
ATOM 4373 C CA . ARG B 1 214 ? -3.838 4.285 1.071 1 94.62 214 ARG B CA 1
ATOM 4374 C C . ARG B 1 214 ? -3.885 2.908 0.419 1 94.62 214 ARG B C 1
ATOM 4376 O O . ARG B 1 214 ? -2.969 2.529 -0.313 1 94.62 214 ARG B O 1
ATOM 4383 N N . LEU B 1 215 ? -4.969 2.23 0.604 1 94.19 215 LEU B N 1
ATOM 4384 C CA . LEU B 1 215 ? -5.094 0.852 0.142 1 94.19 215 LEU B CA 1
ATOM 4385 C C . LEU B 1 215 ? -5.93 0.778 -1.132 1 94.19 215 LEU B C 1
ATOM 4387 O O . LEU B 1 215 ? -5.98 -0.266 -1.786 1 94.19 215 LEU B O 1
ATOM 4391 N N . VAL B 1 216 ? -6.656 1.859 -1.426 1 96.44 216 VAL B N 1
ATOM 4392 C CA . VAL B 1 216 ? -7.484 1.897 -2.625 1 96.44 216 VAL B CA 1
ATOM 4393 C C . VAL B 1 216 ? -6.594 1.925 -3.867 1 96.44 216 VAL B C 1
ATOM 4395 O O . VAL B 1 216 ? -5.637 2.697 -3.936 1 96.44 216 VAL B O 1
ATOM 4398 N N . PRO B 1 217 ? -6.898 1.127 -4.895 1 96.75 217 PRO B N 1
ATOM 4399 C CA . PRO B 1 217 ? -6.078 1.085 -6.105 1 96.75 217 PRO B CA 1
ATOM 4400 C C . PRO B 1 217 ? -6 2.436 -6.812 1 96.75 217 PRO B C 1
ATOM 4402 O O . PRO B 1 217 ? -6.996 3.164 -6.875 1 96.75 217 PRO B O 1
ATOM 4405 N N . MET B 1 218 ? -4.828 2.67 -7.371 1 96.31 218 MET B N 1
ATOM 4406 C CA . MET B 1 218 ? -4.566 3.943 -8.031 1 96.31 218 MET B CA 1
ATOM 4407 C C . MET B 1 218 ? -5.543 4.168 -9.188 1 96.31 218 MET B C 1
ATOM 4409 O O . MET B 1 218 ? -5.977 5.293 -9.43 1 96.31 218 MET B O 1
ATOM 4413 N N . GLU B 1 219 ? -5.891 3.135 -9.836 1 95.5 219 GLU B N 1
ATOM 4414 C CA . GLU B 1 219 ? -6.711 3.252 -11.039 1 95.5 219 GLU B CA 1
ATOM 4415 C C . GLU B 1 219 ? -8.117 3.744 -10.703 1 95.5 219 GLU B C 1
ATOM 4417 O O . GLU B 1 219 ? -8.828 4.254 -11.57 1 95.5 219 GLU B O 1
ATOM 4422 N N . MET B 1 220 ? -8.508 3.547 -9.477 1 95.31 220 MET B N 1
ATOM 4423 C CA . MET B 1 220 ? -9.828 4.02 -9.055 1 95.31 220 MET B CA 1
ATOM 4424 C C . MET B 1 220 ? -9.891 5.543 -9.078 1 95.31 220 MET B C 1
ATOM 4426 O O . MET B 1 220 ? -10.977 6.125 -9.109 1 95.31 220 MET B O 1
ATOM 4430 N N . PHE B 1 221 ? -8.75 6.168 -9.055 1 96 221 PHE B N 1
ATOM 4431 C CA . PHE B 1 221 ? -8.688 7.625 -9.008 1 96 221 PHE B CA 1
ATOM 4432 C C . PHE B 1 221 ? -8.602 8.211 -10.414 1 96 221 PHE B C 1
ATOM 4434 O O . PHE B 1 221 ? -8.406 9.414 -10.578 1 96 221 PHE B O 1
ATOM 4441 N N . ASN B 1 222 ? -8.695 7.398 -11.391 1 93 222 ASN B N 1
ATOM 4442 C CA . ASN B 1 222 ? -8.648 7.867 -12.766 1 93 222 ASN B CA 1
ATOM 4443 C C . ASN B 1 222 ? 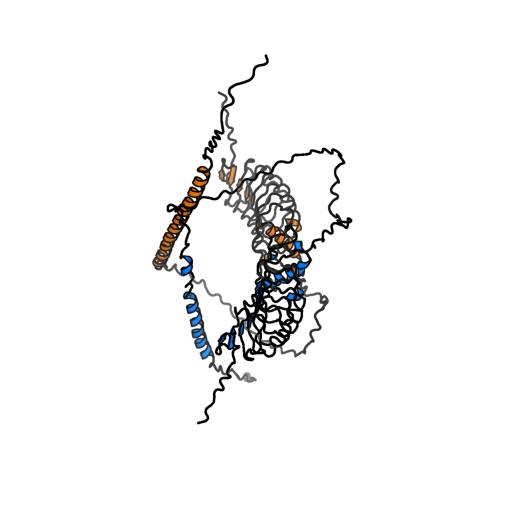-9.977 8.492 -13.188 1 93 222 ASN B C 1
ATOM 4445 O O . ASN B 1 222 ? -10.055 9.18 -14.211 1 93 222 ASN B O 1
ATOM 4449 N N . TYR B 1 223 ? -11.016 8.289 -12.391 1 89.19 223 TYR B N 1
ATOM 4450 C CA . TYR B 1 223 ? -12.352 8.727 -12.758 1 89.19 223 TYR B CA 1
ATOM 4451 C C . TYR B 1 223 ? -12.883 9.75 -11.758 1 89.19 223 TYR B C 1
ATOM 4453 O O . TYR B 1 223 ? -12.727 9.578 -10.547 1 89.19 223 TYR B O 1
ATOM 4461 N N . CYS B 1 224 ? -13.461 10.828 -12.336 1 88.56 224 CYS B N 1
ATOM 4462 C CA . CYS B 1 224 ? -13.984 11.883 -11.469 1 88.56 224 CYS B CA 1
ATOM 4463 C C . CYS B 1 224 ? -15.477 11.695 -11.234 1 88.56 224 CYS B C 1
ATOM 4465 O O . CYS B 1 224 ? -16.203 11.234 -12.117 1 88.56 224 CYS B O 1
ATOM 4467 N N . SER B 1 225 ? -15.805 11.727 -10.031 1 75.62 225 SER B N 1
ATOM 4468 C CA . SER B 1 225 ? -17.203 11.633 -9.656 1 75.62 225 SER B CA 1
ATOM 4469 C C . SER B 1 225 ? -18.047 12.703 -10.352 1 75.62 225 SER B C 1
ATOM 4471 O O . SER B 1 225 ? -17.625 13.859 -10.453 1 75.62 225 SER B O 1
ATOM 4473 N N . GLN B 1 226 ? -18.734 12.328 -11.57 1 65 226 GLN B N 1
ATOM 4474 C CA . GLN B 1 226 ? -19.625 13.273 -12.227 1 65 226 GLN B CA 1
ATOM 4475 C C . GLN B 1 226 ? -20.625 13.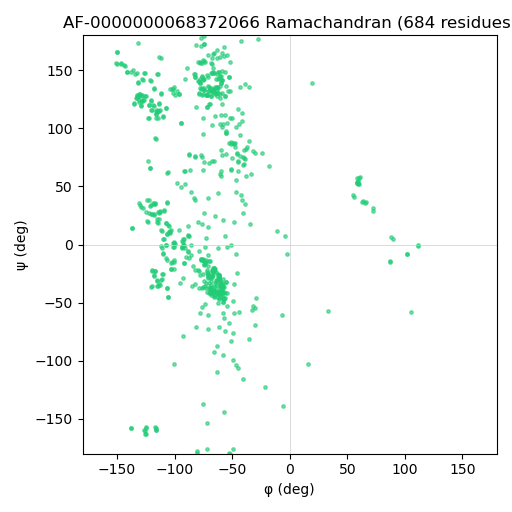875 -11.242 1 65 226 GLN B C 1
ATOM 4477 O O . GLN B 1 226 ? -21.062 13.203 -10.305 1 65 226 GLN B O 1
ATOM 4482 N N . LEU B 1 227 ? -20.531 15 -10.914 1 53.09 227 LEU B N 1
ATOM 4483 C CA . LEU B 1 227 ? -21.641 15.664 -10.242 1 53.09 227 LEU B CA 1
ATOM 4484 C C . LEU B 1 227 ? -22.984 15.203 -10.812 1 53.09 227 LEU B C 1
ATOM 4486 O O . LEU B 1 227 ? -23.203 15.273 -12.023 1 53.09 227 LEU B O 1
ATOM 4490 N N . GLU B 1 228 ? -23.578 14.164 -10.453 1 48.25 228 GLU B N 1
ATOM 4491 C CA . GLU B 1 228 ? -24.969 14 -10.82 1 48.25 228 GLU B CA 1
ATOM 4492 C C . GLU B 1 228 ? -25.703 15.344 -10.836 1 48.25 228 GLU B C 1
ATOM 4494 O O . GLU B 1 228 ? -25.984 15.914 -9.773 1 48.25 228 GLU B O 1
ATOM 4499 N N . ASP B 1 229 ? -25.344 16.281 -11.602 1 42.69 229 ASP B N 1
ATOM 4500 C CA . ASP B 1 229 ? -26.391 17.266 -11.867 1 42.69 229 ASP B CA 1
ATOM 4501 C C . ASP B 1 229 ? -27.703 16.594 -12.211 1 42.69 229 ASP B C 1
ATOM 4503 O O . ASP B 1 229 ? -27.766 15.766 -13.125 1 42.69 229 ASP B O 1
ATOM 4507 N N . GLU B 1 230 ? -28.734 16.438 -11.375 1 40.38 230 GLU B N 1
ATOM 4508 C CA . GLU B 1 230 ? -30.125 16.109 -11.68 1 40.38 230 GLU B CA 1
ATOM 4509 C C . GLU B 1 230 ? -30.516 16.625 -13.062 1 40.38 230 GLU B C 1
ATOM 4511 O O . GLU B 1 230 ? -31.531 16.188 -13.633 1 40.38 230 GLU B O 1
ATOM 4516 N N . ASN B 1 231 ? -30.203 17.875 -13.453 1 37.5 231 ASN B N 1
ATOM 4517 C CA . ASN B 1 231 ? -30.859 18.438 -14.625 1 37.5 231 ASN B CA 1
ATOM 4518 C C . ASN B 1 231 ? -30.266 17.906 -15.922 1 37.5 231 ASN B C 1
ATOM 4520 O O . ASN B 1 231 ? -30.828 18.094 -17 1 37.5 231 ASN B O 1
ATOM 4524 N N . SER B 1 232 ? -29.016 18 -16.312 1 36.5 232 SER B N 1
ATOM 4525 C CA . SER B 1 232 ? -28.703 17.875 -17.734 1 36.5 232 SER B CA 1
ATOM 4526 C C . SER B 1 232 ? -28.641 16.406 -18.172 1 36.5 232 SER B C 1
ATOM 4528 O O . SER B 1 232 ? -27.984 15.594 -17.516 1 36.5 232 SER B O 1
ATOM 4530 N N . SER B 1 233 ? -29.531 15.867 -19.156 1 34.78 233 SER B N 1
ATOM 4531 C CA . SER B 1 233 ? -29.859 14.734 -20.016 1 34.78 233 SER B CA 1
ATOM 4532 C C . SER B 1 233 ? -28.594 14.055 -20.531 1 34.78 233 SER B C 1
ATOM 4534 O O . SER B 1 233 ? -28.484 12.828 -20.5 1 34.78 233 SER B O 1
ATOM 4536 N N . THR B 1 234 ? -27.891 14.5 -21.578 1 33.88 234 THR B N 1
ATOM 4537 C CA . THR B 1 234 ? -27.406 13.68 -22.688 1 33.88 234 THR B CA 1
ATOM 4538 C C . THR B 1 234 ? -26.047 13.086 -22.344 1 33.88 234 THR B C 1
ATOM 4540 O O . THR B 1 234 ? -25.078 13.273 -23.094 1 33.88 234 THR B O 1
ATOM 4543 N N . VAL B 1 235 ? -25.484 13.156 -21.219 1 31.97 235 VAL B N 1
ATOM 4544 C CA . VAL B 1 235 ? -24.047 12.922 -21.266 1 31.97 235 VAL B CA 1
ATOM 4545 C C . VAL B 1 235 ? -23.766 11.484 -21.688 1 31.97 235 VAL B C 1
ATOM 4547 O O . VAL B 1 235 ? -22.609 11.062 -21.734 1 31.97 235 VAL B O 1
ATOM 4550 N N . LEU B 1 236 ? -24.656 10.477 -21.547 1 31.58 236 LEU B N 1
ATOM 4551 C CA . LEU B 1 236 ? -24.156 9.117 -21.359 1 31.58 236 LEU B CA 1
ATOM 4552 C C . LEU B 1 236 ? -23.516 8.594 -22.641 1 31.58 236 LEU B C 1
ATOM 4554 O O . LEU B 1 236 ? -24.219 8.336 -23.625 1 31.58 236 LEU B O 1
ATOM 4558 N N . ASP B 1 237 ? -22.375 9.086 -23.078 1 33.12 237 ASP B N 1
ATOM 4559 C CA . ASP B 1 237 ? -21.797 8.227 -24.094 1 33.12 237 ASP B CA 1
ATOM 4560 C C . ASP B 1 237 ? -21.75 6.77 -23.625 1 33.12 237 ASP B C 1
ATOM 4562 O O . ASP B 1 237 ? -21.031 6.438 -22.688 1 33.12 237 ASP B O 1
ATOM 4566 N N . ASN B 1 238 ? -22.891 6.078 -23.594 1 30.36 238 ASN B N 1
ATOM 4567 C CA . ASN B 1 238 ? -23.312 4.703 -23.359 1 30.36 238 ASN B CA 1
ATOM 4568 C C . ASN B 1 238 ? -22.391 3.707 -24.062 1 30.36 238 ASN B C 1
ATOM 4570 O O . ASN B 1 238 ? -22.656 3.336 -25.219 1 30.36 238 ASN B O 1
ATOM 4574 N N . ILE B 1 239 ? -21.094 3.91 -24.016 1 32.78 239 ILE B N 1
ATOM 4575 C CA . ILE B 1 239 ? -20.484 2.805 -24.734 1 32.78 239 ILE B CA 1
ATOM 4576 C C . ILE B 1 239 ? -20.922 1.476 -24.125 1 32.78 239 ILE B C 1
ATOM 4578 O O . ILE B 1 239 ? -20.109 0.725 -23.594 1 32.78 239 ILE B O 1
ATOM 4582 N N . GLY B 1 240 ? -21.891 1.497 -23.156 1 26.67 240 GLY B N 1
ATOM 4583 C CA . GLY B 1 240 ? -22.25 0.193 -22.609 1 26.67 240 GLY B CA 1
ATOM 4584 C C . GLY B 1 240 ? -22.797 -0.762 -23.656 1 26.67 240 GLY B C 1
ATOM 4585 O O . GLY B 1 240 ? -23.219 -0.336 -24.734 1 26.67 240 GLY B O 1
ATOM 4586 N N . PRO B 1 241 ? -22.188 -2.082 -23.812 1 29.28 241 PRO B N 1
ATOM 4587 C CA . PRO B 1 241 ? -22.875 -2.969 -24.766 1 29.28 241 PRO B CA 1
ATOM 4588 C C . PRO B 1 241 ? -24.406 -2.916 -24.609 1 29.28 241 PRO B C 1
ATOM 4590 O O . PRO B 1 241 ? -24.906 -2.525 -23.562 1 29.28 241 PRO B O 1
ATOM 4593 N N . PRO B 1 242 ? -25.141 -2.844 -25.734 1 26.11 242 PRO B N 1
ATOM 4594 C CA . PRO B 1 242 ? -26.578 -2.604 -25.922 1 26.11 242 PRO B CA 1
ATOM 4595 C C . PRO B 1 242 ? -27.438 -3.523 -25.062 1 26.11 242 PRO B C 1
ATOM 4597 O O . PRO B 1 242 ? -27.375 -4.746 -25.203 1 26.11 242 PRO B O 1
ATOM 4600 N N . CYS B 1 243 ? -27.312 -3.332 -23.703 1 24.42 243 CYS B N 1
ATOM 4601 C CA . CYS B 1 243 ? -28.219 -4.148 -22.906 1 24.42 243 CYS B CA 1
ATOM 4602 C C . CYS B 1 243 ? -29.625 -4.105 -23.5 1 24.42 243 CYS B C 1
ATOM 4604 O O . CYS B 1 243 ? -30.109 -3.045 -23.891 1 24.42 243 CYS B O 1
ATOM 4606 N N . THR B 1 244 ? -30.125 -5.242 -23.953 1 20.45 244 THR B N 1
ATOM 4607 C CA . THR B 1 244 ? -31.453 -5.465 -24.531 1 20.45 244 THR B CA 1
ATOM 4608 C C . THR B 1 244 ? -32.531 -5.012 -23.562 1 20.45 244 THR B C 1
ATOM 4610 O O . THR B 1 244 ? -32.469 -5.312 -22.359 1 20.45 244 THR B O 1
ATOM 4613 N N . LYS B 1 245 ? -33.281 -3.955 -23.844 1 22.42 245 LYS B N 1
ATOM 4614 C CA . LYS B 1 245 ? -34.406 -3.174 -23.328 1 22.42 245 LYS B CA 1
ATOM 4615 C C . LYS B 1 245 ? -35.531 -4.082 -22.891 1 22.42 245 LYS B C 1
ATOM 4617 O O . LYS B 1 245 ? -36.312 -4.578 -23.734 1 22.42 245 LYS B O 1
ATOM 4622 N N . GLY B 1 246 ? -35.188 -5.141 -21.891 1 18.48 246 GLY B N 1
ATOM 4623 C CA . GLY B 1 246 ? -36.406 -5.918 -21.703 1 18.48 246 GLY B CA 1
ATOM 4624 C C . GLY B 1 246 ? -37.594 -5.062 -21.375 1 18.48 246 GLY B C 1
ATOM 4625 O O . GLY B 1 246 ? -37.469 -3.885 -21.031 1 18.48 246 GLY B O 1
ATOM 4626 N N . SER B 1 247 ? -38.844 -5.762 -21.172 1 18.89 247 SER B N 1
ATOM 4627 C CA . SER B 1 247 ? -40.281 -5.508 -21.344 1 18.89 247 SER B CA 1
ATOM 4628 C C . SER B 1 247 ? -40.844 -4.66 -20.219 1 18.89 247 SER B C 1
ATOM 4630 O O . SER B 1 247 ? -40.312 -4.703 -19.094 1 18.89 247 SER B O 1
ATOM 4632 N N . GLN B 1 248 ? -41.719 -3.76 -20.5 1 18.45 248 GLN B N 1
ATOM 4633 C CA . GLN B 1 248 ? -42.469 -2.58 -20.062 1 18.45 248 GLN B CA 1
ATOM 4634 C C . GLN B 1 248 ? -43.406 -2.914 -18.906 1 18.45 248 GLN B C 1
ATOM 4636 O O . GLN B 1 248 ? -44.188 -2.066 -18.469 1 18.45 248 GLN B O 1
ATOM 4641 N N . THR B 1 249 ? -43.188 -3.951 -18.062 1 19.06 249 THR B N 1
ATOM 4642 C CA . THR B 1 249 ? -44.531 -4.195 -17.562 1 19.06 249 THR B CA 1
ATOM 4643 C C . THR B 1 249 ? -45 -3.029 -16.703 1 19.06 249 THR B C 1
ATOM 4645 O O . THR B 1 249 ? -44.188 -2.346 -16.062 1 19.06 249 THR B O 1
ATOM 4648 N N . ALA B 1 250 ? -46.375 -2.936 -16.516 1 18.86 250 ALA B N 1
ATOM 4649 C CA . ALA B 1 250 ? -47.406 -1.935 -16.344 1 18.86 250 ALA B CA 1
ATOM 4650 C C . ALA B 1 250 ? -47.406 -1.357 -14.93 1 18.86 250 ALA B C 1
ATOM 4652 O O . ALA B 1 250 ? -46.906 -1.998 -14 1 18.86 250 ALA B O 1
ATOM 4653 N N . PRO B 1 251 ? -48.188 -0.275 -14.633 1 19.55 251 PRO B N 1
ATOM 4654 C CA . PRO B 1 251 ? -48.375 0.944 -13.844 1 19.55 251 PRO B CA 1
ATOM 4655 C C . PRO B 1 251 ? -49 0.673 -12.484 1 19.55 251 PRO B C 1
ATOM 4657 O O . PRO B 1 251 ? -49.312 1.611 -11.75 1 19.55 251 PRO B O 1
ATOM 4660 N N . LYS B 1 252 ? -48.562 -0.397 -11.656 1 18.14 252 LYS B N 1
ATOM 4661 C CA . LYS B 1 252 ? -49.688 -0.61 -10.75 1 18.14 252 LYS B CA 1
ATOM 4662 C C . LYS B 1 252 ? -50.031 0.668 -9.992 1 18.14 252 LYS B C 1
ATOM 4664 O O . LYS B 1 252 ? -49.156 1.508 -9.75 1 18.14 252 LYS B O 1
ATOM 4669 N N . PRO B 1 253 ? -51.156 0.606 -9.32 1 18.38 253 PRO B N 1
ATOM 4670 C CA . PRO B 1 253 ? -52.219 1.521 -8.922 1 18.38 253 PRO B CA 1
ATOM 4671 C C . PRO B 1 253 ? -51.875 2.344 -7.684 1 18.38 253 PRO B C 1
ATOM 4673 O O . PRO B 1 253 ? -50.969 1.979 -6.934 1 18.38 253 PRO B O 1
ATOM 4676 N N . LYS B 1 254 ? -52.594 3.283 -7.277 1 18.06 254 LYS B N 1
ATOM 4677 C CA . LYS B 1 254 ? -52.812 4.621 -6.734 1 18.06 254 LYS B CA 1
ATOM 4678 C C . LYS B 1 254 ? -52.844 4.598 -5.207 1 18.06 254 LYS B C 1
ATOM 4680 O O . LYS B 1 254 ? -52.844 5.648 -4.566 1 18.06 254 LYS B O 1
ATOM 4685 N N . THR B 1 255 ? -52.906 3.322 -4.457 1 18.02 255 THR B N 1
ATOM 4686 C CA . THR B 1 255 ? -53.906 3.521 -3.416 1 18.02 255 THR B CA 1
ATOM 4687 C C . THR B 1 255 ? -53.406 4.469 -2.338 1 18.02 255 THR B C 1
ATOM 4689 O O . THR B 1 255 ? -52.188 4.496 -2.057 1 18.02 255 THR B O 1
ATOM 4692 N N . SER B 1 256 ? -54.188 5.363 -1.688 1 18.05 256 SER B N 1
ATOM 4693 C CA . SER B 1 256 ? -54.406 6.672 -1.087 1 18.05 256 SER B CA 1
ATOM 4694 C C . SER B 1 256 ? -53.969 6.695 0.371 1 18.05 256 SER B C 1
ATOM 4696 O O . SER B 1 256 ? -53.875 7.766 0.975 1 18.05 256 SER B O 1
ATOM 4698 N N . PRO B 1 257 ? -53.625 5.465 1.131 1 18.41 257 PRO B N 1
ATOM 4699 C CA . PRO B 1 257 ? -54.375 5.602 2.381 1 18.41 257 PRO B CA 1
ATOM 4700 C C . PRO B 1 257 ? -53.812 6.695 3.287 1 18.41 257 PRO B C 1
ATOM 4702 O O . PRO B 1 257 ? -52.656 7.082 3.152 1 18.41 257 PRO B O 1
ATOM 4705 N N . GLU B 1 258 ? -54.531 7.223 4.309 1 19.55 258 GLU B N 1
ATOM 4706 C CA . GLU B 1 258 ? -54.938 8.359 5.129 1 19.55 258 GLU B CA 1
ATOM 4707 C C . GLU B 1 258 ? -54.125 8.453 6.406 1 19.55 258 GLU B C 1
ATOM 4709 O O . GLU B 1 258 ? -54.344 9.344 7.23 1 19.55 258 GLU B O 1
ATOM 4714 N N . THR B 1 259 ? -52.906 7.605 6.492 1 17.83 259 THR B N 1
ATOM 4715 C CA . THR B 1 259 ? -52.719 7.285 7.906 1 17.83 259 THR B CA 1
ATOM 4716 C C . THR B 1 259 ? -52.531 8.555 8.727 1 17.83 259 THR B C 1
ATOM 4718 O O . THR B 1 259 ? -51.969 9.531 8.242 1 17.83 259 THR B O 1
ATOM 4721 N N . GLU B 1 260 ? -52.75 8.352 10.039 1 18.2 260 GLU B N 1
ATOM 4722 C CA . GLU B 1 260 ? -53.281 8.828 11.328 1 18.2 260 GLU B CA 1
ATOM 4723 C C . GLU B 1 260 ? -52.188 9.57 12.109 1 18.2 260 GLU B C 1
ATOM 4725 O O . GLU B 1 260 ? -51 9.273 11.984 1 18.2 260 GLU B O 1
ATOM 4730 N N . GLU B 1 261 ? -52.562 10.586 12.766 1 20.23 261 GLU B N 1
ATOM 4731 C CA . GLU B 1 261 ? -52.062 11.828 13.344 1 20.23 261 GLU B CA 1
ATOM 4732 C C . GLU B 1 261 ? -51.281 11.562 14.625 1 20.23 261 GLU B C 1
ATOM 4734 O O . GLU B 1 261 ? -50.781 12.492 15.25 1 20.23 261 GLU B O 1
ATOM 4739 N N . GLU B 1 262 ? -50.812 10.148 14.82 1 18.88 262 GLU B N 1
ATOM 4740 C CA . GLU B 1 262 ? -50.938 10.031 16.266 1 18.88 262 GLU B CA 1
ATOM 4741 C C . GLU B 1 262 ? -50 11.016 16.969 1 18.88 262 GLU B C 1
ATOM 4743 O O . GLU B 1 262 ? -48.969 11.43 16.406 1 18.88 262 GLU B O 1
ATOM 4748 N N . PRO B 1 263 ? -50.312 11.109 18.312 1 22.84 263 PRO B N 1
ATOM 4749 C CA . PRO B 1 263 ? -50.25 12.07 19.422 1 22.84 263 PRO B CA 1
ATOM 4750 C C . PRO B 1 263 ? -48.906 12.047 20.156 1 22.84 263 PRO B C 1
ATOM 4752 O O . PRO B 1 263 ? -48.562 11.031 20.75 1 22.84 263 PRO B O 1
ATOM 4755 N N . SER B 1 264 ? -47.781 12.383 19.562 1 19 264 SER B N 1
ATOM 4756 C CA . SER B 1 264 ? -46.5 12.094 20.156 1 19 264 SER B CA 1
ATOM 4757 C C . SER B 1 264 ? -46.344 12.742 21.531 1 19 264 SER B C 1
ATOM 4759 O O . SER B 1 264 ? -46.219 13.969 21.625 1 19 264 SER B O 1
ATOM 4761 N N . VAL B 1 265 ? -47 12.039 22.359 1 19.81 265 VAL B N 1
ATOM 4762 C CA . VAL B 1 265 ? -47.188 12.414 23.766 1 19.81 265 VAL B CA 1
ATOM 4763 C C . VAL B 1 265 ? -45.844 12.664 24.406 1 19.81 265 VAL B C 1
ATOM 4765 O O . VAL B 1 265 ? -44.812 12.141 23.953 1 19.81 265 VAL B O 1
ATOM 4768 N N . GLY B 1 266 ? -45.875 13.328 25.531 1 18.86 266 GLY B N 1
ATOM 4769 C CA . GLY B 1 266 ? -45.188 14.242 26.422 1 18.86 266 GLY B CA 1
ATOM 4770 C C . GLY B 1 266 ? -44.25 13.547 27.375 1 18.86 266 GLY B C 1
ATOM 4771 O O . GLY B 1 266 ? -43.625 14.195 28.234 1 18.86 266 GLY B O 1
ATOM 4772 N N . CYS B 1 267 ? -44.156 12.078 27.281 1 19.09 267 CYS B N 1
ATOM 4773 C CA . CYS B 1 267 ? -44 11.57 28.641 1 19.09 267 CYS B CA 1
ATOM 4774 C C . CYS B 1 267 ? -42.719 12.062 29.266 1 19.09 267 CYS B C 1
ATOM 4776 O O . CYS B 1 267 ? -41.719 12.258 28.562 1 19.09 267 CYS B O 1
ATOM 4778 N N . PRO B 1 268 ? -42.688 11.992 30.531 1 22.95 268 PRO B N 1
ATOM 4779 C CA . PRO B 1 268 ? -42.094 12.617 31.719 1 22.95 268 PRO B CA 1
ATOM 4780 C C . PRO B 1 268 ? -40.625 12.195 31.922 1 22.95 268 PRO B C 1
ATOM 4782 O O . PRO B 1 268 ? -40.188 11.219 31.328 1 22.95 268 PRO B O 1
ATOM 4785 N N . GLN B 1 269 ? -39.969 12.742 32.938 1 19.72 269 GLN B N 1
ATOM 4786 C CA . GLN B 1 269 ? -38.688 13.195 33.5 1 19.72 269 GLN B CA 1
ATOM 4787 C C . GLN B 1 269 ? -37.938 12.031 34.125 1 19.72 269 GLN B C 1
ATOM 4789 O O . GLN B 1 269 ? -38.031 11.773 35.312 1 19.72 269 GLN B O 1
ATOM 4794 N N . LYS B 1 270 ? -37.969 10.789 33.438 1 20.23 270 LYS B N 1
ATOM 4795 C CA . LYS B 1 270 ? -37.562 9.641 34.25 1 20.23 270 LYS B CA 1
ATOM 4796 C C . LYS B 1 270 ? -36.219 9.859 34.938 1 20.23 270 LYS B C 1
ATOM 4798 O O . LYS B 1 270 ? -35.25 10.242 34.25 1 20.23 270 LYS B O 1
ATOM 4803 N N . GLN B 1 271 ? -36.188 9.57 36.188 1 19.52 271 GLN B N 1
ATOM 4804 C CA . GLN B 1 271 ? -35.469 9.664 37.438 1 19.52 271 GLN B CA 1
ATOM 4805 C C . GLN B 1 271 ? -34.156 8.859 37.375 1 19.52 271 GLN B C 1
ATOM 4807 O O . GLN B 1 271 ? -34.062 7.906 36.594 1 19.52 271 GLN B O 1
ATOM 4812 N N . LYS B 1 272 ? -33.062 9.227 38.156 1 25.58 272 LYS B N 1
ATOM 4813 C CA . LYS B 1 272 ? -31.625 9.211 38.406 1 25.58 272 LYS B CA 1
ATOM 4814 C C . LYS B 1 272 ? -31.156 7.832 38.844 1 25.58 272 LYS B C 1
ATOM 4816 O O . LYS B 1 272 ? -29.984 7.656 39.219 1 25.58 272 LYS B O 1
ATOM 4821 N N . PRO B 1 273 ? -31.625 6.488 38.281 1 25.16 273 PRO B N 1
ATOM 4822 C CA . PRO B 1 273 ? -31.5 5.473 39.344 1 25.16 273 PRO B CA 1
ATOM 4823 C C . PRO B 1 273 ? -30.062 5.328 39.844 1 25.16 273 PRO B C 1
ATOM 4825 O O . PRO B 1 273 ? -29.109 5.625 39.125 1 25.16 273 PRO B O 1
ATOM 4828 N N . ARG B 1 274 ? -29.828 5.129 41.188 1 25.78 274 ARG B N 1
ATOM 4829 C CA . ARG B 1 274 ? -28.859 5.078 42.281 1 25.78 274 ARG B CA 1
ATOM 4830 C C . ARG B 1 274 ? -27.812 4 42.031 1 25.78 274 ARG B C 1
ATOM 4832 O O . ARG B 1 274 ? -28.109 2.955 41.438 1 25.78 274 ARG B O 1
ATOM 4839 N N . PRO B 1 275 ? -26.5 4.359 42.312 1 28.41 275 PRO B N 1
ATOM 4840 C CA . PRO B 1 275 ? -25.172 3.797 42 1 28.41 275 PRO B CA 1
ATOM 4841 C C . PRO B 1 275 ? -25 2.385 42.562 1 28.41 275 PRO B C 1
ATOM 4843 O O . PRO B 1 275 ? -24.984 2.195 43.781 1 28.41 275 PRO B O 1
ATOM 4846 N N . ILE B 1 276 ? -25.859 1.415 42.125 1 27.25 276 ILE B N 1
ATOM 4847 C CA . ILE B 1 276 ? -25.797 0.202 42.938 1 27.25 276 ILE B CA 1
ATOM 4848 C C . ILE B 1 276 ? -24.359 -0.292 43.031 1 27.25 276 ILE B C 1
ATOM 4850 O O . ILE B 1 276 ? -23.625 -0.22 42.031 1 27.25 276 ILE B O 1
ATOM 4854 N N . SER B 1 277 ? -23.828 -0.633 44.25 1 25.58 277 SER B N 1
ATOM 4855 C CA . SER B 1 277 ? -22.641 -0.951 45.031 1 25.58 277 SER B CA 1
ATOM 4856 C C . SER B 1 277 ? -21.922 -2.182 44.469 1 25.58 277 SER B C 1
ATOM 4858 O O . SER B 1 277 ? -22.391 -3.309 44.656 1 25.58 277 SER B O 1
ATOM 4860 N N . VAL B 1 278 ? -21.547 -1.952 43.125 1 27.78 278 VAL B N 1
ATOM 4861 C CA . VAL B 1 278 ? -20.906 -3.105 42.5 1 27.78 278 VAL B CA 1
ATOM 4862 C C . VAL B 1 278 ? -19.656 -3.492 43.312 1 27.78 278 VAL B C 1
ATOM 4864 O O . VAL B 1 278 ? -18.531 -3.285 42.844 1 27.78 278 VAL B O 1
ATOM 4867 N N . ARG B 1 279 ? -19.562 -3.088 44.625 1 29.3 279 ARG B N 1
ATOM 4868 C CA . ARG B 1 279 ? -18.359 -3.316 45.406 1 29.3 279 ARG B CA 1
ATOM 4869 C C . ARG B 1 279 ? -17.891 -4.762 45.281 1 29.3 279 ARG B C 1
ATOM 4871 O O . ARG B 1 279 ? -16.703 -5.055 45.469 1 29.3 279 ARG B O 1
ATOM 4878 N N . ARG B 1 280 ? -18.875 -5.707 45.156 1 29.28 280 ARG B N 1
ATOM 4879 C CA . ARG B 1 280 ? -18.469 -7.023 45.656 1 29.28 280 ARG B CA 1
ATOM 4880 C C . ARG B 1 280 ? -17.547 -7.711 44.656 1 29.28 280 ARG B C 1
ATOM 4882 O O . ARG B 1 280 ? -16.688 -8.516 45.031 1 29.28 280 ARG B O 1
ATOM 4889 N N . ALA B 1 281 ? -17.797 -7.559 43.25 1 33.78 281 ALA B N 1
ATOM 4890 C CA . ALA B 1 281 ? -17.219 -8.648 42.469 1 33.78 281 ALA B CA 1
ATOM 4891 C C . ALA B 1 281 ? -15.781 -8.344 42.062 1 33.78 281 ALA B C 1
ATOM 4893 O O . ALA B 1 281 ? -15.258 -8.922 41.125 1 33.78 281 ALA B O 1
ATOM 4894 N N . ILE B 1 282 ? -14.953 -7.215 42.75 1 31.95 282 ILE B N 1
ATOM 4895 C CA . ILE B 1 282 ? -13.562 -6.82 42.562 1 31.95 282 ILE B CA 1
ATOM 4896 C C . ILE B 1 282 ? -12.641 -8 42.844 1 31.95 282 ILE B C 1
ATOM 4898 O O . ILE B 1 282 ? -11.57 -8.125 42.25 1 31.95 282 ILE B O 1
ATOM 4902 N N . GLY B 1 283 ? -12.992 -8.828 43.781 1 37.47 283 GLY B N 1
ATOM 4903 C CA . GLY B 1 283 ? -11.953 -9.602 44.469 1 37.47 283 GLY B CA 1
ATOM 4904 C C . GLY B 1 283 ? -11.242 -10.57 43.531 1 37.47 283 GLY B C 1
ATOM 4905 O O . GLY B 1 283 ? -10.016 -10.711 43.625 1 37.47 283 GLY B O 1
ATOM 4906 N N . THR B 1 284 ? -12 -11.32 42.625 1 42.69 284 THR B N 1
ATOM 4907 C CA . THR B 1 284 ? -11.445 -12.508 42 1 42.69 284 THR B CA 1
ATOM 4908 C C . THR B 1 284 ? -10.5 -12.133 40.875 1 42.69 284 THR B C 1
ATOM 4910 O O . THR B 1 284 ? -9.523 -12.836 40.594 1 42.69 284 THR B O 1
ATOM 4913 N N . VAL B 1 285 ? -10.648 -10.922 40.188 1 43.66 285 VAL B N 1
ATOM 4914 C CA . VAL B 1 285 ? -9.898 -10.672 38.969 1 43.66 285 VAL B CA 1
ATOM 4915 C C . VAL B 1 285 ? -8.508 -10.141 39.312 1 43.66 285 VAL B C 1
ATOM 4917 O O . VAL B 1 285 ? -7.574 -10.281 38.531 1 43.66 285 VAL B O 1
ATOM 4920 N N . ILE B 1 286 ? -8.258 -9.602 40.594 1 48.56 286 ILE B N 1
ATOM 4921 C CA . ILE B 1 286 ? -6.949 -9.047 40.906 1 48.56 286 ILE B CA 1
ATOM 4922 C C . ILE B 1 286 ? -5.953 -10.18 41.125 1 48.56 286 ILE B C 1
ATOM 4924 O O . ILE B 1 286 ? -4.805 -10.102 40.688 1 48.56 286 ILE B O 1
ATOM 4928 N N . ILE B 1 287 ? -6.43 -11.375 41.531 1 50.5 287 ILE B N 1
ATOM 4929 C CA . ILE B 1 287 ? -5.512 -12.461 41.875 1 50.5 287 ILE B CA 1
ATOM 4930 C C . ILE B 1 287 ? -4.891 -13.016 40.594 1 50.5 287 ILE B C 1
ATOM 4932 O O . ILE B 1 287 ? -3.688 -13.289 40.531 1 50.5 287 ILE B O 1
ATOM 4936 N N . ALA B 1 288 ? -5.66 -13.125 39.438 1 52.81 288 ALA B N 1
ATOM 4937 C CA . ALA B 1 288 ? -5.156 -13.727 38.219 1 52.81 288 ALA B CA 1
ATOM 4938 C C . ALA B 1 288 ? -4.062 -12.867 37.594 1 52.81 288 ALA B C 1
ATOM 4940 O O . ALA B 1 288 ? -3.074 -13.391 37.062 1 52.81 288 ALA B O 1
ATOM 4941 N N . GLY B 1 289 ? -3.988 -11.602 37.656 1 50.91 289 GLY B N 1
ATOM 4942 C CA . GLY B 1 289 ? -3.033 -10.711 37 1 50.91 289 GLY B CA 1
ATOM 4943 C C . GLY B 1 289 ? -1.654 -10.758 37.625 1 50.91 289 GLY B C 1
ATOM 4944 O O . GLY B 1 289 ? -0.647 -10.859 36.938 1 50.91 289 GLY B O 1
ATOM 4945 N N . VAL B 1 290 ? -1.474 -10.617 38.938 1 55.12 290 VAL B N 1
ATOM 4946 C CA . VAL B 1 290 ? -0.168 -10.352 39.531 1 55.12 290 VAL B CA 1
ATOM 4947 C C . VAL B 1 290 ? 0.686 -11.617 39.5 1 55.12 290 VAL B C 1
ATOM 4949 O O . VAL B 1 290 ? 1.916 -11.539 39.469 1 55.12 290 VAL B O 1
ATOM 4952 N N . VAL B 1 291 ? 0.065 -12.75 39.312 1 59.5 291 VAL B N 1
ATOM 4953 C CA . VAL B 1 291 ? 0.832 -13.977 39.094 1 59.5 291 VAL B CA 1
ATOM 4954 C C . VAL B 1 291 ? 1.511 -13.953 37.75 1 59.5 291 VAL B C 1
ATOM 4956 O O . VAL B 1 291 ? 2.676 -14.336 37.625 1 59.5 291 VAL B O 1
ATOM 4959 N N . CYS B 1 292 ? 0.863 -13.422 36.75 1 56.5 292 CYS B N 1
ATOM 4960 C CA . CYS B 1 292 ? 1.425 -13.305 35.438 1 56.5 292 CYS B CA 1
ATOM 4961 C C . CYS B 1 292 ? 2.596 -12.328 35.406 1 56.5 292 CYS B C 1
ATOM 4963 O O . CYS B 1 292 ? 3.502 -12.461 34.562 1 56.5 292 CYS B O 1
ATOM 4965 N N . GLY B 1 293 ? 2.629 -11.461 36.219 1 58.28 293 GLY B N 1
ATOM 4966 C CA . GLY B 1 293 ? 3.682 -10.469 36.344 1 58.28 293 GLY B CA 1
ATOM 4967 C C . GLY B 1 293 ? 5.008 -11.055 36.781 1 58.28 293 GLY B C 1
ATOM 4968 O O . GLY B 1 293 ? 6.059 -10.719 36.25 1 58.28 293 GLY B O 1
ATOM 4969 N N . ILE B 1 294 ? 4.82 -11.922 37.688 1 62.31 294 ILE B N 1
ATOM 4970 C CA . ILE B 1 294 ? 6.008 -12.477 38.312 1 62.31 294 ILE B CA 1
ATOM 4971 C C . ILE B 1 294 ? 6.773 -13.352 37.312 1 62.31 294 ILE B C 1
ATOM 4973 O O . ILE B 1 294 ? 8 -13.289 37.25 1 62.31 294 ILE B O 1
ATOM 4977 N N . VAL B 1 295 ? 6.102 -14.031 36.469 1 62.84 295 VAL B N 1
ATOM 4978 C CA . VAL B 1 295 ? 6.691 -14.961 35.5 1 62.84 295 VAL B CA 1
ATOM 4979 C C . VAL B 1 295 ? 7.441 -14.188 34.438 1 62.84 295 VAL B C 1
ATOM 4981 O O . VAL B 1 295 ? 8.523 -14.594 34 1 62.84 295 VAL B O 1
ATOM 4984 N N . CYS B 1 296 ? 6.938 -13.023 34.125 1 58.53 296 CYS B N 1
ATOM 4985 C CA . CYS B 1 296 ? 7.535 -12.227 33.062 1 58.53 296 CYS B CA 1
ATOM 4986 C C . CYS B 1 296 ? 8.859 -11.617 33.5 1 58.53 296 CYS B C 1
ATOM 4988 O O . CYS B 1 296 ? 9.812 -11.539 32.719 1 58.53 296 CYS B O 1
ATOM 4990 N N . ILE B 1 297 ? 8.93 -11.266 34.656 1 61.97 297 ILE B N 1
ATOM 4991 C CA . ILE B 1 297 ? 10.125 -10.633 35.219 1 61.97 297 ILE B CA 1
ATOM 4992 C C . ILE B 1 297 ? 11.273 -11.633 35.219 1 61.97 297 ILE B C 1
ATOM 4994 O O . ILE B 1 297 ? 12.406 -11.297 34.875 1 61.97 297 ILE B O 1
ATOM 4998 N N . MET B 1 298 ? 10.859 -12.852 35.562 1 68.44 298 MET B N 1
ATOM 4999 C CA . MET B 1 298 ? 11.891 -13.883 35.688 1 68.44 298 MET B CA 1
ATOM 5000 C C . MET B 1 298 ? 12.5 -14.219 34.344 1 68.44 298 MET B C 1
ATOM 5002 O O . MET B 1 298 ? 13.695 -14.516 34.25 1 68.44 298 MET B O 1
ATOM 5006 N N . MET B 1 299 ? 11.781 -14.031 33.25 1 60.72 299 MET B N 1
ATOM 5007 C CA . MET B 1 299 ? 12.242 -14.305 31.891 1 60.72 299 MET B CA 1
ATOM 5008 C C . MET B 1 299 ? 13.211 -13.227 31.422 1 60.72 299 MET B C 1
ATOM 5010 O O . MET B 1 299 ? 14.195 -13.531 30.75 1 60.72 299 MET B O 1
ATOM 5014 N N . VAL B 1 300 ? 12.984 -12.07 31.781 1 66.31 300 VAL B N 1
ATOM 5015 C CA . VAL B 1 300 ? 13.812 -10.938 31.391 1 66.31 300 VAL B CA 1
ATOM 5016 C C . VAL B 1 300 ? 15.172 -11.031 32.062 1 66.31 300 VAL B C 1
ATOM 5018 O O . VAL B 1 300 ? 16.203 -10.797 31.438 1 66.31 300 VAL B O 1
ATOM 5021 N N . VAL B 1 301 ? 15.141 -11.422 33.188 1 69.12 301 VAL B N 1
ATOM 5022 C CA . VAL B 1 301 ? 16.391 -11.477 33.969 1 69.12 301 VAL B CA 1
ATOM 5023 C C . VAL B 1 301 ? 17.281 -12.57 33.406 1 69.12 301 VAL B C 1
ATOM 5025 O O . VAL B 1 301 ? 18.5 -12.375 33.25 1 69.12 301 VAL B O 1
ATOM 5028 N N . ALA B 1 302 ? 16.625 -13.594 33 1 69 302 ALA B N 1
ATOM 5029 C CA . ALA B 1 302 ? 17.375 -14.719 32.438 1 69 302 ALA B CA 1
ATOM 5030 C C . ALA B 1 302 ? 18.016 -14.336 31.094 1 69 302 ALA B C 1
ATOM 5032 O O . ALA B 1 302 ? 19.141 -14.742 30.812 1 69 302 ALA B O 1
ATOM 5033 N N . ALA B 1 303 ? 17.297 -13.57 30.344 1 60.81 303 ALA B N 1
ATOM 5034 C CA . ALA B 1 303 ? 17.781 -13.109 29.047 1 60.81 303 ALA B CA 1
ATOM 5035 C C . ALA B 1 303 ? 18.969 -12.164 29.219 1 60.81 303 ALA B C 1
ATOM 5037 O O . ALA B 1 303 ? 19.922 -12.219 28.422 1 60.81 303 ALA B O 1
ATOM 5038 N N . ALA B 1 304 ? 18.938 -11.312 30.156 1 63.72 304 ALA B N 1
ATOM 5039 C CA . ALA B 1 304 ? 20.016 -10.367 30.422 1 63.72 304 ALA B CA 1
ATOM 5040 C C . ALA B 1 304 ? 21.328 -11.094 30.719 1 63.72 304 ALA B C 1
ATOM 5042 O O . ALA B 1 304 ? 22.375 -10.719 30.203 1 63.72 304 ALA B O 1
ATOM 5043 N N . TYR B 1 305 ? 21.109 -12.086 31.578 1 57.22 305 TYR B N 1
ATOM 5044 C CA . TYR B 1 305 ? 22.312 -12.758 32.062 1 57.22 305 TYR B CA 1
ATOM 5045 C C . TYR B 1 305 ? 23.031 -13.492 30.953 1 57.22 305 TYR B C 1
ATOM 5047 O O . TYR B 1 305 ? 24.266 -13.516 30.922 1 57.22 305 TYR B O 1
ATOM 5055 N N . GLY B 1 306 ? 22.219 -14.047 30.062 1 57.56 306 GLY B N 1
ATOM 5056 C CA . GLY B 1 306 ? 22.781 -14.75 28.922 1 57.56 306 GLY B CA 1
ATOM 5057 C C . GLY B 1 306 ? 23.641 -13.859 28.031 1 57.56 306 GLY B C 1
ATOM 5058 O O . GLY B 1 306 ? 24.734 -14.25 27.609 1 57.56 306 GLY B O 1
ATOM 5059 N N . CYS B 1 307 ? 23.078 -12.703 27.844 1 54.94 307 CYS B N 1
ATOM 5060 C CA . CYS B 1 307 ? 23.734 -11.766 26.938 1 54.94 307 CYS B CA 1
ATOM 5061 C C . CYS B 1 307 ? 25.047 -11.258 27.531 1 54.94 307 CYS B C 1
ATOM 5063 O O . CYS B 1 307 ? 26 -10.992 26.812 1 54.94 307 CYS B O 1
ATOM 5065 N N . ILE B 1 308 ? 24.969 -10.992 28.625 1 55.91 308 ILE B N 1
ATOM 5066 C CA . ILE B 1 308 ? 26.156 -10.469 29.297 1 55.91 308 ILE B CA 1
ATOM 5067 C C . ILE B 1 308 ? 27.297 -11.484 29.203 1 55.91 308 ILE B C 1
ATOM 5069 O O . ILE B 1 308 ? 28.438 -11.125 28.906 1 55.91 308 ILE B O 1
ATOM 5073 N N . TYR B 1 309 ? 26.828 -12.836 29.359 1 59.75 309 TYR B N 1
ATOM 5074 C CA . TYR B 1 309 ? 27.812 -13.906 29.297 1 59.75 309 TYR B CA 1
ATOM 5075 C C . TYR B 1 309 ? 28.469 -13.969 27.922 1 59.75 309 TYR B C 1
ATOM 5077 O O . TYR B 1 309 ? 29.688 -14.117 27.812 1 59.75 309 TYR B O 1
ATOM 5085 N N . ALA B 1 310 ? 27.75 -13.898 26.875 1 58.81 310 ALA B N 1
ATOM 5086 C CA . ALA B 1 310 ? 28.234 -14.016 25.5 1 58.81 310 ALA B CA 1
ATOM 5087 C C . ALA B 1 310 ? 29.219 -12.898 25.172 1 58.81 310 ALA B C 1
ATOM 5089 O O . ALA B 1 310 ? 30.266 -13.141 24.562 1 58.81 310 ALA B O 1
ATOM 5090 N N . SER B 1 311 ? 28.891 -11.641 25.438 1 53.38 311 SER B N 1
ATOM 5091 C CA . SER B 1 311 ? 29.719 -10.5 25.109 1 53.38 311 SER B CA 1
ATOM 5092 C C . SER B 1 311 ? 30.984 -10.477 25.953 1 53.38 311 SER B C 1
ATOM 5094 O O . SER B 1 311 ? 32.031 -9.961 25.531 1 53.38 311 SER B O 1
ATOM 5096 N N . LEU B 1 312 ? 30.766 -10.766 27.125 1 54.84 312 LEU B N 1
ATOM 5097 C CA . LEU B 1 312 ? 31.984 -10.828 27.922 1 54.84 312 LEU B CA 1
ATOM 5098 C C . LEU B 1 312 ? 32.969 -11.859 27.359 1 54.84 312 LEU B C 1
ATOM 5100 O O . LEU B 1 312 ? 34.156 -11.617 27.312 1 54.84 312 LEU B O 1
ATOM 5104 N N . MET B 1 313 ? 32.406 -12.898 26.922 1 58.97 313 MET B N 1
ATOM 5105 C CA . MET B 1 313 ? 33.25 -13.914 26.266 1 58.97 313 MET B CA 1
ATOM 5106 C C . MET B 1 313 ? 33.906 -13.352 25.016 1 58.97 313 MET B C 1
ATOM 5108 O O . MET B 1 313 ? 35.062 -13.711 24.719 1 58.97 313 MET B O 1
ATOM 5112 N N . ALA B 1 314 ? 33.188 -12.547 24.219 1 55.28 314 ALA B N 1
ATOM 5113 C CA . ALA B 1 314 ? 33.719 -11.953 23 1 55.28 314 ALA B CA 1
ATOM 5114 C C . ALA B 1 314 ? 34.844 -10.969 23.312 1 55.28 314 ALA B C 1
ATOM 5116 O O . ALA B 1 314 ? 35.812 -10.875 22.562 1 55.28 314 ALA B O 1
ATOM 5117 N N . LYS B 1 315 ? 34.688 -10.195 24.359 1 50.53 315 LYS B N 1
ATOM 5118 C CA . LYS B 1 315 ? 35.719 -9.258 24.781 1 50.53 315 LYS B CA 1
ATOM 5119 C C . LYS B 1 315 ? 37.062 -9.969 24.984 1 50.53 315 LYS B C 1
ATOM 5121 O O . LYS B 1 315 ? 38.094 -9.469 24.562 1 50.53 315 LYS B O 1
ATOM 5126 N N . TYR B 1 316 ? 36.938 -10.961 25.766 1 47.59 316 TYR B N 1
ATOM 5127 C CA . TYR B 1 316 ? 38.125 -11.57 26.297 1 47.59 316 TYR B CA 1
ATOM 5128 C C . TYR B 1 316 ? 38.906 -12.273 25.188 1 47.59 316 TYR B C 1
ATOM 5130 O O . TYR B 1 316 ? 40.156 -12.242 25.172 1 47.59 316 TYR B O 1
ATOM 5138 N N . HIS B 1 317 ? 38.25 -12.797 24.078 1 48.47 317 HIS B N 1
ATOM 5139 C CA . HIS B 1 317 ? 38.969 -13.391 22.969 1 48.47 317 HIS B CA 1
ATOM 5140 C C . HIS B 1 317 ? 39.938 -12.398 22.359 1 48.47 317 HIS B C 1
ATOM 5142 O O . HIS B 1 317 ? 41.062 -12.758 22.031 1 48.47 317 HIS B O 1
ATOM 5148 N N . ARG B 1 318 ? 39.469 -11.312 21.906 1 47 318 ARG B N 1
ATOM 5149 C CA . ARG B 1 318 ? 40.25 -10.352 21.141 1 47 318 ARG B CA 1
ATOM 5150 C C . ARG B 1 318 ? 41.406 -9.766 21.969 1 47 318 ARG B C 1
ATOM 5152 O O . ARG B 1 318 ? 42.406 -9.32 21.422 1 47 318 ARG B O 1
ATOM 5159 N N . GLU B 1 319 ? 41 -9.484 23.234 1 40 319 GLU B N 1
ATOM 5160 C CA . GLU B 1 319 ? 42.125 -8.945 24 1 40 319 GLU B CA 1
ATOM 5161 C C . GLU B 1 319 ? 43.25 -9.961 24.094 1 40 319 GLU B C 1
ATOM 5163 O O . GLU B 1 319 ? 44.438 -9.578 24.234 1 40 319 GLU B O 1
ATOM 5168 N N . LEU B 1 320 ? 42.781 -11.266 24.266 1 40.19 320 LEU B N 1
ATOM 5169 C CA . LEU B 1 320 ? 43.844 -12.266 24.406 1 40.19 320 LEU B CA 1
ATOM 5170 C C . LEU B 1 320 ? 44.625 -12.43 23.109 1 40.19 320 LEU B C 1
ATOM 5172 O O . LEU B 1 320 ? 45.625 -13.141 23.062 1 40.19 320 LEU B O 1
ATOM 5176 N N . LYS B 1 321 ? 43.875 -11.992 22 1 36.06 321 LYS B N 1
ATOM 5177 C CA . LYS B 1 321 ? 44.656 -11.805 20.797 1 36.06 321 LYS B CA 1
ATOM 5178 C C . LYS B 1 321 ? 46 -11.117 21.109 1 36.06 321 LYS B C 1
ATOM 5180 O O . LYS B 1 321 ? 46.094 -10.383 22.094 1 36.06 321 LYS B O 1
ATOM 5185 N N . LYS B 1 322 ? 47.062 -10.82 20.328 1 41.75 322 LYS B N 1
ATOM 5186 C CA . LYS B 1 322 ? 48.406 -10.273 20.062 1 41.75 322 LYS B CA 1
ATOM 5187 C C . LYS B 1 322 ? 48.906 -9.453 21.234 1 41.75 322 LYS B C 1
ATOM 5189 O O . LYS B 1 322 ? 48.375 -8.367 21.531 1 41.75 322 LYS B O 1
ATOM 5194 N N . ARG B 1 323 ? 48.375 -9.398 22.406 1 33.22 323 ARG B N 1
ATOM 5195 C CA . ARG B 1 323 ? 49.531 -9.414 23.328 1 33.22 323 ARG B CA 1
ATOM 5196 C C . ARG B 1 323 ? 50.531 -10.492 22.953 1 33.22 323 ARG B C 1
ATOM 5198 O O . ARG B 1 323 ? 51.406 -10.844 23.734 1 33.22 323 ARG B O 1
ATOM 5205 N N . GLN B 1 324 ? 50.062 -11.469 21.828 1 27.27 324 GLN B N 1
ATOM 5206 C CA . GLN B 1 324 ? 51.156 -12.367 21.438 1 27.27 324 GLN B CA 1
ATOM 5207 C C . GLN B 1 324 ? 52.406 -11.586 21.016 1 27.27 324 GLN B C 1
ATOM 5209 O O . GLN B 1 324 ? 52.312 -10.758 20.094 1 27.27 324 GLN B O 1
ATOM 5214 N N . PRO B 1 325 ? 53.375 -11.391 21.984 1 29.75 325 PRO B N 1
ATOM 5215 C CA . PRO B 1 325 ? 54.781 -11.086 21.766 1 29.75 325 PRO B CA 1
ATOM 5216 C C . PRO B 1 325 ? 55.375 -11.875 20.609 1 29.75 325 PRO B C 1
ATOM 5218 O O . PRO B 1 325 ? 56.594 -11.906 20.438 1 29.75 325 PRO B O 1
ATOM 5221 N N . LEU B 1 326 ? 54.719 -12.352 19.547 1 24.02 326 LEU B N 1
ATOM 5222 C CA . LEU B 1 326 ? 55.656 -12.992 18.625 1 24.02 326 LEU B CA 1
ATOM 5223 C C . LEU B 1 326 ? 56.875 -12.133 18.422 1 24.02 326 LEU B C 1
ATOM 5225 O O . LEU B 1 326 ? 56.812 -11.07 17.797 1 24.02 326 LEU B O 1
ATOM 5229 N N . MET B 1 327 ? 57.969 -12 19.297 1 22.58 327 MET B N 1
ATOM 5230 C CA . MET B 1 327 ? 59.344 -12.289 19.625 1 22.58 327 MET B CA 1
ATOM 5231 C C . MET B 1 327 ? 59.938 -13.281 18.641 1 22.58 327 MET B C 1
ATOM 5233 O O . MET B 1 327 ? 61.156 -13.414 18.547 1 22.58 327 MET B O 1
ATOM 5237 N N . GLY B 1 328 ? 59.438 -14.562 18.453 1 20.83 328 GLY B N 1
ATOM 5238 C CA . GLY B 1 328 ? 60.469 -15.555 18.188 1 20.83 328 GLY B CA 1
ATOM 5239 C C . GLY B 1 328 ? 61.438 -15.125 17.094 1 20.83 328 GLY B C 1
ATOM 5240 O O . GLY B 1 328 ? 62.656 -15.281 17.25 1 20.83 328 GLY B O 1
ATOM 5241 N N . ASP B 1 329 ? 61.25 -15.625 15.812 1 21.84 329 ASP B N 1
ATOM 5242 C CA . ASP B 1 329 ? 62.188 -16.641 15.391 1 21.84 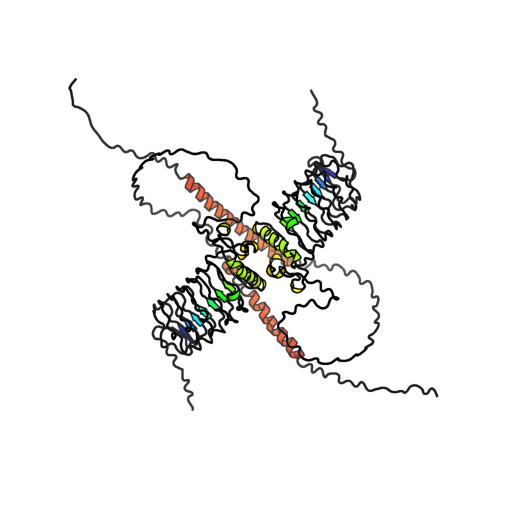329 ASP B CA 1
ATOM 5243 C C . ASP B 1 329 ? 63.625 -16.109 15.414 1 21.84 329 ASP B C 1
ATOM 5245 O O . ASP B 1 329 ? 63.875 -14.969 15.031 1 21.84 329 ASP B O 1
ATOM 5249 N N . THR B 1 330 ? 64.562 -16.672 16.453 1 21.94 330 THR B N 1
ATOM 5250 C CA . THR B 1 330 ? 65.938 -17 16.531 1 21.94 330 THR B CA 1
ATOM 5251 C C . THR B 1 330 ? 66.438 -17.531 15.188 1 21.94 330 THR B C 1
ATOM 5253 O O . THR B 1 330 ? 67.562 -18.109 15.109 1 21.94 330 THR B O 1
ATOM 5256 N N . GLU B 1 331 ? 66.062 -17.5 14.062 1 21 331 GLU B N 1
ATOM 5257 C CA . GLU B 1 331 ? 67.125 -18.125 13.297 1 21 331 GLU B CA 1
ATOM 5258 C C . GLU B 1 331 ? 68.5 -17.672 13.789 1 21 331 GLU B C 1
ATOM 5260 O O . GLU B 1 331 ? 68.75 -16.469 13.883 1 21 331 GLU B O 1
ATOM 5265 N N . GLY B 1 332 ? 69.688 -18.344 14.648 1 18.41 332 GLY B N 1
ATOM 5266 C CA . GLY B 1 332 ? 70.875 -19.188 14.766 1 18.41 332 GLY B CA 1
ATOM 5267 C C . GLY B 1 332 ? 71.75 -19.156 13.531 1 18.41 332 GLY B C 1
ATOM 5268 O O . GLY B 1 332 ? 72.812 -19.719 13.531 1 18.41 332 GLY B O 1
ATOM 5269 N N . GLU B 1 333 ? 71.125 -19.516 12.359 1 20.59 333 GLU B N 1
ATOM 5270 C CA . GLU B 1 333 ? 71.875 -20.25 11.375 1 20.59 333 GLU B CA 1
ATOM 5271 C C . GLU B 1 333 ? 73.188 -19.469 11 1 20.59 333 GLU B C 1
ATOM 5273 O O . GLU B 1 333 ? 73.062 -18.281 10.656 1 20.59 333 GLU B O 1
ATOM 5278 N N . HIS B 1 334 ? 74.5 -20.234 10.867 1 18.22 334 HIS B N 1
ATOM 5279 C CA . HIS B 1 334 ? 75.625 -21.094 11.125 1 18.22 334 HIS B CA 1
ATOM 5280 C C . HIS B 1 334 ? 76.938 -20.359 10.812 1 18.22 334 HIS B C 1
ATOM 5282 O O . HIS B 1 334 ? 77 -19.469 9.969 1 18.22 334 HIS B O 1
ATOM 5288 N N . GLU B 1 335 ? 78.188 -20.844 11.07 1 18.03 335 GLU B N 1
ATOM 5289 C CA . GLU B 1 335 ? 79.5 -20.906 11.641 1 18.03 335 GLU B CA 1
ATOM 5290 C C . GLU B 1 335 ? 80.438 -19.906 10.969 1 18.03 335 GLU B C 1
ATOM 5292 O O . GLU B 1 335 ? 81 -19 11.625 1 18.03 335 GLU B O 1
ATOM 5297 N N . GLU B 1 336 ? 81.875 -20.281 10.602 1 17.52 336 GLU B N 1
ATOM 5298 C CA . GLU B 1 336 ? 83.25 -20.219 11.031 1 17.52 336 GLU B CA 1
ATOM 5299 C C . GLU B 1 336 ? 84 -19.109 10.32 1 17.52 336 GLU B C 1
ATOM 5301 O O . GLU B 1 336 ? 85.188 -18.812 10.656 1 17.52 336 GLU B O 1
ATOM 5306 N N . GLN B 1 337 ? 83.812 -18.391 9.141 1 19.73 337 GLN B N 1
ATOM 5307 C CA . GLN B 1 337 ? 85.125 -18.078 8.578 1 19.73 337 GLN B CA 1
ATOM 5308 C C . GLN B 1 337 ? 85.938 -17.141 9.492 1 19.73 337 GLN B C 1
ATOM 5310 O O . GLN B 1 337 ? 85.5 -16.016 9.758 1 19.73 337 GLN B O 1
ATOM 5315 N N . LYS B 1 338 ? 87.188 -17.656 10.227 1 18.39 338 LYS B N 1
ATOM 5316 C CA . LYS B 1 338 ? 88.625 -17.531 10.531 1 18.39 338 LYS B CA 1
ATOM 5317 C C . LYS B 1 338 ? 89.375 -16.734 9.461 1 18.39 338 LYS B C 1
ATOM 5319 O O . LYS B 1 338 ? 89.938 -15.672 9.75 1 18.39 338 LYS B O 1
ATOM 5324 N N . GLN B 1 339 ? 90.688 -17.375 8.617 1 16.64 339 GLN B N 1
ATOM 5325 C CA . GLN B 1 339 ? 92.062 -17.281 8.273 1 16.64 339 GLN B CA 1
ATOM 5326 C C . GLN B 1 339 ? 92.25 -16.672 6.883 1 16.64 339 GLN B C 1
ATOM 5328 O O . GLN B 1 339 ? 93.375 -16.312 6.5 1 16.64 339 GLN B O 1
ATOM 5333 N N . ILE B 1 340 ? 92.5 -17.234 5.902 1 21.11 340 ILE B N 1
ATOM 5334 C CA . ILE B 1 340 ? 93.875 -17.172 5.512 1 21.11 340 ILE B CA 1
ATOM 5335 C C . ILE B 1 340 ? 94.312 -15.711 5.344 1 21.11 340 ILE B C 1
ATOM 5337 O O . ILE B 1 340 ? 95.312 -15.273 5.914 1 21.11 340 ILE B O 1
ATOM 5341 N N . SER B 1 341 ? 94.188 -15.406 4.113 1 22.7 341 SER B N 1
ATOM 5342 C CA . SER B 1 341 ? 95.188 -14.867 3.184 1 22.7 341 SER B CA 1
ATOM 5343 C C . SER B 1 341 ? 95.375 -13.359 3.369 1 22.7 341 SER B C 1
ATOM 5345 O O . SER B 1 341 ? 94.438 -12.656 3.672 1 22.7 341 SER B O 1
ATOM 5347 N N . SER B 1 342 ? 96.875 -12.797 3.25 1 20.53 342 SER B N 1
ATOM 5348 C CA . SER B 1 342 ? 98.25 -12.531 3.029 1 20.53 342 SER B CA 1
ATOM 5349 C C . SER B 1 342 ? 98.5 -11.539 1.896 1 20.53 342 SER B C 1
ATOM 5351 O O . SER B 1 342 ? 99.562 -11.062 1.672 1 20.53 342 SER B O 1
ATOM 5353 N N . VAL B 1 343 ? 98.375 -11.148 0.562 1 27.48 343 VAL B N 1
ATOM 5354 C CA . VAL B 1 343 ? 99.25 -10.109 0.112 1 27.48 343 VAL B CA 1
ATOM 5355 C C . VAL B 1 343 ? 98.75 -8.742 0.574 1 27.48 343 VAL B C 1
ATOM 5357 O O . VAL B 1 343 ? 97.562 -8.414 0.402 1 27.48 343 VAL B O 1
ATOM 5360 N N . ALA B 1 344 ? 98.812 -7.539 1.009 1 21.61 344 ALA B N 1
ATOM 5361 C CA . ALA B 1 344 ? 99.938 -6.883 1.751 1 21.61 344 ALA B CA 1
ATOM 5362 C C . ALA B 1 344 ? 99.75 -7.082 3.254 1 21.61 344 ALA B C 1
ATOM 5364 O O . ALA B 1 344 ? 98.625 -7.074 3.762 1 21.61 344 ALA B O 1
#

Organism: Naja naja (NCBI:txid35670)

Solvent-accessible surface area (backbone atoms only — not comparable to full-atom values): 39080 Å² total; per-residue (Å²): 136,81,75,76,70,72,72,66,73,76,73,57,61,44,88,90,39,49,65,38,83,89,73,29,30,40,40,47,50,64,67,67,39,53,62,80,76,88,54,61,48,49,72,29,25,30,41,36,44,28,47,31,49,30,44,65,62,58,55,60,70,43,60,67,29,42,49,22,27,33,42,32,50,23,42,31,46,31,39,59,64,51,49,54,33,42,54,48,25,49,48,21,28,35,42,34,44,28,38,30,46,30,43,59,66,48,44,56,34,43,61,41,25,42,52,22,29,36,41,33,52,21,38,29,45,29,48,60,76,51,69,51,38,37,62,40,22,55,46,24,28,36,42,32,50,23,36,29,48,29,32,60,51,60,37,77,38,54,65,46,39,75,43,45,41,38,42,34,52,25,67,25,58,24,38,60,18,36,73,26,34,59,25,50,54,44,49,37,48,41,42,62,73,66,30,42,64,58,64,39,39,18,49,31,51,77,93,40,46,68,38,43,52,89,61,50,43,72,74,62,21,72,46,61,79,70,75,78,59,89,74,74,77,87,78,70,90,66,80,63,79,80,70,78,79,73,88,87,76,88,81,83,85,76,83,74,82,73,81,77,78,78,81,80,80,69,82,80,74,93,76,78,94,80,80,84,78,89,74,76,82,64,86,50,89,49,72,79,45,71,58,66,61,59,54,60,45,59,67,47,57,63,64,64,62,57,60,54,65,55,63,57,63,53,53,59,63,56,54,68,66,65,69,64,70,74,78,72,80,74,78,71,90,76,92,84,84,72,87,65,88,70,81,116,136,80,76,75,70,73,72,66,73,75,72,57,62,43,88,90,39,49,66,39,83,87,72,30,32,39,39,47,50,65,67,67,41,53,64,80,75,87,56,62,49,50,73,30,26,30,41,36,45,27,47,30,49,30,44,66,62,57,57,62,69,42,63,67,29,41,51,21,27,33,42,32,52,23,42,30,46,30,39,59,64,51,49,53,34,42,53,47,25,49,48,22,29,34,42,35,45,29,37,30,45,32,42,59,66,48,44,58,34,43,60,41,25,43,51,23,29,34,41,32,53,22,39,30,45,30,48,60,78,51,70,51,37,37,63,41,23,54,45,25,29,37,42,32,49,23,36,30,47,29,34,59,51,60,38,78,37,52,66,46,38,74,44,47,41,38,41,35,52,24,68,25,58,24,39,61,18,36,73,25,36,58,25,49,54,45,50,37,48,42,43,62,74,66,30,42,66,57,64,41,39,18,49,32,50,78,92,41,47,69,37,43,52,88,62,50,43,72,74,62,22,73,46,60,78,70,75,80,59,89,74,78,80,83,69,72,81,64,80,57,78,82,71,79,81,75,83,78,81,80,79,81,82,79,84,77,82,80,85,76,81,76,77,84,70,79,81,79,84,82,76,80,84,75,84,74,79,76,66,73,80,60,68,70,65,59,62,65,52,61,58,59,52,56,58,52,52,56,53,52,54,53,54,51,52,38,51,53,48,49,51,53,52,55,54,52,53,63,62,68,37,75,72,63,62,88,71,60,92,62,88,79,89,89,89,69,102,88,66,90,91,71,96,130

Nearest PDB structures (foldseek):
  2v9s-assembly1_A  TM=9.612E-01  e=2.722E-14  Homo sapiens
  3wo9-assembly1_A  TM=9.122E-01  e=1.052E-10  Lethenteron camtschaticum
  3m19-assembly2_B  TM=8.451E-01  e=9.121E-12  Petromyzon marinus
  4po4-assembly2_B  TM=8.690E-01  e=8.938E-11  Lampetra planeri
  2o6q-assembly1_A  TM=7.063E-01  e=5.087E-10  Eptatretus burgeri

Sequence (688 aa):
SSGLSSTHTFITCPSSCKCNSGTLEVDCSGLGLSSIPLDIPTGTRTFLFLNNQLSTLSEEAFSNLSALQRLDLSNNFLDQLPENVFRDLVNLTELQLRNNSIRSLDKDLLQNTVLLHQLDLSINGLAQIPSGIFDDLPSLRWLSLRSNRLQNLDRVTFEPLISLQQLHVGDNPWECDCNLRDFKYWMEWFSYRGGKIDQLACTLPKELRGKDMRLVPMEMFNYCSQLEDENSSTVLDNIGPPCTKGSQTAPKPKTSPETEEEPSVGCPQKQKPRPISVRRAIGTVIIAGVVCGIVCIMMVVAAAYGCIYASLMAKYHRELKKRQPLMGDTEGEHEEQKQISSVASSGLSSTHTFITCPSSCKCNSGTLEVDCSGLGLSSIPLDIPTGTRTFLFLNNQLSTLSEEAFSNLSALQRLDLSNNFLDQLPENVFRDLVNLTELQLRNNSIRSLDKDLLQNTVLLHQLDLSINGLAQIPSGIFDDLPSLRWLSLRSNRLQNLDRVTFEPLISLQQLHVGDNPWECDCNLRDFKYWMEWFSYRGGKIDQLACTLPKELRGKDMRLVPMEMFNYCSQLEDENSSTVLDNIGPPCTKGSQTAPKPKTSPETEEEPSVGCPQKQKPRPISVRRAIGTVIIAGVVCGIVCIMMVVAAAYGCIYASLMAKYHRELKKRQPLMGDTEGEHEEQKQISSVA

Radius of gyration: 41.03 Å; Cα contacts (8 Å, |Δi|>4): 1148; chains: 2; bounding box: 188×115×76 Å

pLDDT: mean 73.1, std 31.52, range [16.61, 98.94]

InterPro domains:
  IPR000372 Leucine-rich repeat N-terminal domain [PF01462] (13-41)
  IPR000372 Leucine-rich repeat N-terminal domain [SM00013] (12-46)
  IPR000483 Cysteine-rich flanking region, C-terminal [SM00082] (172-225)
  IPR001611 Leucine-rich repeat [PF13855] (51-102)
  IPR001611 Leucine-rich repeat [PF13855] (116-172)
  IPR001611 Leucine-rich repeat [PS51450] (91-112)
  IPR001611 Leucine-rich repeat [PS51450] (139-160)
  IPR003591 Leucine-rich repeat, typical subtype [SM00369] (65-88)
  IPR003591 Leucine-rich repeat, typical subtype [SM00369] (89-112)
  IPR003591 Leucine-rich repeat, typical subtype [SM00369] (113-136)
  IPR003591 Leucine-rich repeat, typical subtype [SM00369] (137-160)
  IPR032675 Leucine-rich repeat domain superfamily [G3DSA:3.80.10.10] (9-232)